Protein AF-0000000080277030 (afdb_homodimer)

Organism: Fervidobacterium islandicum (NCBI:txid2423)

Structure (mmCIF, N/CA/C/O backbone):
data_AF-0000000080277030-model_v1
#
loop_
_entity.id
_entity.type
_entity.pdbx_description
1 polymer 'SDR family oxidoreductase'
#
loop_
_atom_site.group_PDB
_atom_site.id
_atom_site.type_symbol
_atom_site.label_atom_id
_atom_site.label_alt_id
_atom_site.label_comp_id
_atom_site.label_asym_id
_atom_site.label_entity_id
_atom_site.label_seq_id
_atom_site.pdbx_PDB_ins_code
_atom_site.Cartn_x
_atom_site.Cartn_y
_atom_site.Cartn_z
_atom_site.occupancy
_atom_site.B_iso_or_equiv
_atom_site.auth_seq_id
_atom_site.auth_comp_id
_atom_site.auth_asym_id
_atom_site.auth_atom_id
_atom_site.pdbx_PDB_model_num
ATOM 1 N N . MET A 1 1 ? 3.059 27.734 17.531 1 96.06 1 MET A N 1
ATOM 2 C CA . MET A 1 1 ? 3.518 26.781 16.531 1 96.06 1 MET A CA 1
ATOM 3 C C . MET A 1 1 ? 2.799 26.984 15.203 1 96.06 1 MET A C 1
ATOM 5 O O . MET A 1 1 ? 1.729 27.594 15.164 1 96.06 1 MET A O 1
ATOM 9 N N . HIS A 1 2 ? 3.459 26.641 14.164 1 98.81 2 HIS A N 1
ATOM 10 C CA . HIS A 1 2 ? 2.84 26.688 12.844 1 98.81 2 HIS A CA 1
ATOM 11 C C . HIS A 1 2 ? 2.404 25.297 12.391 1 98.81 2 HIS A C 1
ATOM 13 O O . HIS A 1 2 ? 3.238 24.406 12.211 1 98.81 2 HIS A O 1
ATOM 19 N N . TRP A 1 3 ? 1.062 25.156 12.211 1 98.94 3 TRP A N 1
ATOM 20 C CA . TRP A 1 3 ? 0.442 23.906 11.781 1 98.94 3 TRP A CA 1
ATOM 21 C C . TRP A 1 3 ? 0.023 23.984 10.312 1 98.94 3 TRP A C 1
ATOM 23 O O . TRP A 1 3 ? -0.557 24.969 9.883 1 98.94 3 TRP A O 1
ATOM 33 N N . VAL A 1 4 ? 0.358 22.953 9.57 1 98.94 4 VAL A N 1
ATOM 34 C CA . VAL A 1 4 ? -0.113 22.828 8.195 1 98.94 4 VAL A CA 1
ATOM 35 C C . VAL A 1 4 ? -0.99 21.578 8.062 1 98.94 4 VAL A C 1
ATOM 37 O O . VAL A 1 4 ? -0.596 20.484 8.477 1 98.94 4 VAL A O 1
ATOM 40 N N . ILE A 1 5 ? -2.207 21.734 7.559 1 98.94 5 ILE A N 1
ATOM 41 C CA . ILE A 1 5 ? -3.182 20.641 7.484 1 98.94 5 ILE A CA 1
ATOM 42 C C . ILE A 1 5 ? -3.768 20.578 6.078 1 98.94 5 ILE A C 1
ATOM 44 O O . ILE A 1 5 ? -4.25 21.578 5.547 1 98.94 5 ILE A O 1
ATOM 48 N N . THR A 1 6 ? -3.695 19.438 5.426 1 98.94 6 THR A N 1
ATOM 49 C CA . THR A 1 6 ? -4.414 19.25 4.168 1 98.94 6 THR A CA 1
ATOM 50 C C . THR A 1 6 ? -5.797 18.656 4.414 1 98.94 6 THR A C 1
ATOM 52 O O . THR A 1 6 ? -6 17.938 5.387 1 98.94 6 THR A O 1
ATOM 55 N N . GLY A 1 7 ? -6.738 18.891 3.471 1 98.38 7 GLY A N 1
ATOM 56 C CA . GLY A 1 7 ? -8.094 18.391 3.631 1 98.38 7 GLY A CA 1
ATOM 57 C C . GLY A 1 7 ? -8.797 18.953 4.852 1 98.38 7 GLY A C 1
ATOM 58 O O . GLY A 1 7 ? -9.359 18.188 5.652 1 98.38 7 GLY A O 1
ATOM 59 N N . ALA A 1 8 ? -8.875 20.281 5 1 98.31 8 ALA A N 1
ATOM 60 C CA . ALA A 1 8 ? -9.258 20.906 6.266 1 98.31 8 ALA A CA 1
ATOM 61 C C . ALA A 1 8 ? -10.625 21.562 6.16 1 98.31 8 ALA A C 1
ATOM 63 O O . ALA A 1 8 ? -11.078 22.234 7.094 1 98.31 8 ALA A O 1
ATOM 64 N N . ASN A 1 9 ? -11.344 21.422 5.027 1 97.5 9 ASN A N 1
ATOM 65 C CA . ASN A 1 9 ? -12.547 22.219 4.824 1 97.5 9 ASN A CA 1
ATOM 66 C C . ASN A 1 9 ? -13.781 21.5 5.363 1 97.5 9 ASN A C 1
ATOM 68 O O . ASN A 1 9 ? -14.875 22.078 5.387 1 97.5 9 ASN A O 1
ATOM 72 N N . ARG A 1 10 ? -13.664 20.266 5.816 1 96.94 10 ARG A N 1
ATOM 73 C CA . ARG A 1 10 ? -14.758 19.531 6.445 1 96.94 10 ARG A CA 1
ATOM 74 C C . ARG A 1 10 ? -14.227 18.453 7.375 1 96.94 10 ARG A C 1
ATOM 76 O O . ARG A 1 10 ? -13.008 18.266 7.484 1 96.94 10 ARG A O 1
ATOM 83 N N . GLY A 1 11 ? -15.094 17.875 8.086 1 98 11 GLY A N 1
ATOM 84 C CA . GLY A 1 11 ? -14.789 16.672 8.852 1 98 11 GLY A CA 1
ATOM 85 C C . GLY A 1 11 ? -13.711 16.891 9.898 1 98 11 GLY A C 1
ATOM 86 O O . GLY A 1 11 ? -13.758 17.875 10.648 1 98 11 GLY A O 1
ATOM 87 N N . ILE A 1 12 ? -12.797 15.945 9.984 1 98.81 12 ILE A N 1
ATOM 88 C CA . ILE A 1 12 ? -11.75 15.914 11 1 98.81 12 ILE A CA 1
ATOM 89 C C . ILE A 1 12 ? -10.805 17.094 10.797 1 98.81 12 ILE A C 1
ATOM 91 O O . ILE A 1 12 ? -10.422 17.766 11.75 1 98.81 12 ILE A O 1
ATOM 95 N N . GLY A 1 13 ? -10.461 17.391 9.484 1 98.81 13 GLY A N 1
ATOM 96 C CA . GLY A 1 13 ? -9.57 18.5 9.18 1 98.81 13 GLY A CA 1
ATOM 97 C C . GLY A 1 13 ? -10.109 19.844 9.648 1 98.81 13 GLY A C 1
ATOM 98 O O . GLY A 1 13 ? -9.367 20.672 10.195 1 98.81 13 GLY A O 1
ATOM 99 N N . LEU A 1 14 ? -11.336 20.031 9.422 1 98.81 14 LEU A N 1
ATOM 100 C CA . LEU A 1 14 ? -11.961 21.266 9.852 1 98.81 14 LEU A CA 1
ATOM 101 C C . LEU A 1 14 ? -11.977 21.375 11.375 1 98.81 14 LEU A C 1
ATOM 103 O O . LEU A 1 14 ? -11.703 22.438 11.93 1 98.81 14 LEU A O 1
ATOM 107 N N . ALA A 1 15 ? -12.312 20.281 12.055 1 98.94 15 ALA A N 1
ATOM 108 C CA . ALA A 1 15 ? -12.336 20.25 13.516 1 98.94 15 ALA A CA 1
ATOM 109 C C . ALA A 1 15 ? -10.945 20.531 14.086 1 98.94 15 ALA A C 1
ATOM 111 O O . ALA A 1 15 ? -10.812 21.281 15.055 1 98.94 15 ALA A O 1
ATOM 112 N N . LEU A 1 16 ? -9.922 19.953 13.492 1 98.94 16 LEU A N 1
ATOM 113 C CA . LEU A 1 16 ? -8.539 20.219 13.898 1 98.94 16 LEU A CA 1
ATOM 114 C C . LEU A 1 16 ? -8.219 21.703 13.758 1 98.94 16 LEU A C 1
ATOM 116 O O . LEU A 1 16 ? -7.707 22.328 14.695 1 98.94 16 LEU A O 1
ATOM 120 N N . THR A 1 17 ? -8.547 22.234 12.609 1 98.94 17 THR A N 1
ATOM 121 C CA . THR A 1 17 ? -8.25 23.641 12.312 1 98.94 17 THR A CA 1
ATOM 122 C C . THR A 1 17 ? -8.914 24.562 13.336 1 98.94 17 THR A C 1
ATOM 124 O O . THR A 1 17 ? -8.266 25.422 13.914 1 98.94 17 THR A O 1
ATOM 127 N N . LYS A 1 18 ? -10.156 24.328 13.57 1 98.88 18 LYS A N 1
ATOM 128 C CA . LYS A 1 18 ? -10.914 25.156 14.5 1 98.88 18 LYS A CA 1
ATOM 129 C C . LYS A 1 18 ? -10.312 25.109 15.898 1 98.88 18 LYS A C 1
ATOM 131 O O . LYS A 1 18 ? -10.164 26.141 16.547 1 98.88 18 LYS A O 1
ATOM 136 N N . GLN A 1 19 ? -10 23.953 16.359 1 98.94 19 GLN A N 1
ATOM 137 C CA . GLN A 1 19 ? -9.477 23.797 17.703 1 98.94 19 GLN A CA 1
ATOM 138 C C . GLN A 1 19 ? -8.094 24.438 17.844 1 98.94 19 GLN A C 1
ATOM 140 O O . GLN A 1 19 ? -7.801 25.078 18.844 1 98.94 19 GLN A O 1
ATOM 145 N N . LEU A 1 20 ? -7.285 24.297 16.875 1 98.94 20 LEU A N 1
ATOM 146 C CA . LEU A 1 20 ? -5.949 24.891 16.906 1 98.94 20 LEU A CA 1
ATOM 147 C C . LEU A 1 20 ? -6.023 26.406 16.891 1 98.94 20 LEU A C 1
ATOM 149 O O . LEU A 1 20 ? -5.273 27.078 17.609 1 98.94 20 LEU A O 1
ATOM 153 N N . LEU A 1 21 ? -6.918 26.953 16.078 1 98.81 21 LEU A N 1
ATOM 154 C CA . LEU A 1 21 ? -7.094 28.406 16.031 1 98.81 21 LEU A CA 1
ATOM 155 C C . LEU A 1 21 ? -7.57 28.938 17.375 1 98.81 21 LEU A C 1
ATOM 157 O O . LEU A 1 21 ? -7.129 30 17.812 1 98.81 21 LEU A O 1
ATOM 161 N N . SER A 1 22 ? -8.453 28.156 18.016 1 98.56 22 SER A N 1
ATOM 162 C CA . SER A 1 22 ? -8.961 28.562 19.328 1 98.56 22 SER A CA 1
ATOM 163 C C . SER A 1 22 ? -7.855 28.578 20.375 1 98.56 22 SER A C 1
ATOM 165 O O . SER A 1 22 ? -7.953 29.297 21.375 1 98.56 22 SER A O 1
ATOM 167 N N . LYS A 1 23 ? -6.785 27.859 20.156 1 98.38 23 LYS A N 1
ATOM 168 C CA . LYS A 1 23 ? -5.633 27.812 21.047 1 98.38 23 LYS A CA 1
ATOM 169 C C . LYS A 1 23 ? -4.617 28.891 20.703 1 98.38 23 LYS A C 1
ATOM 171 O O . LYS A 1 23 ? -3.566 29 21.328 1 98.38 23 LYS A O 1
ATOM 176 N N . GLY A 1 24 ? -4.891 29.641 19.641 1 98.44 24 GLY A N 1
ATOM 177 C CA . GLY A 1 24 ? -4.035 30.75 19.25 1 98.44 24 GLY A CA 1
ATOM 178 C C . GLY A 1 24 ? -2.92 30.344 18.297 1 98.44 24 GLY A C 1
ATOM 179 O O . GLY A 1 24 ? -1.986 31.109 18.062 1 98.44 24 GLY A O 1
ATOM 180 N N . GLU A 1 25 ? -2.996 29.156 17.766 1 98.62 25 GLU A N 1
ATOM 181 C CA . GLU A 1 25 ? -1.96 28.656 16.875 1 98.62 25 GLU A CA 1
ATOM 182 C C . GLU A 1 25 ? -2.074 29.281 15.484 1 98.62 25 GLU A C 1
ATOM 184 O O . GLU A 1 25 ? -3.137 29.781 15.109 1 98.62 25 GLU A O 1
ATOM 189 N N . LYS A 1 26 ? -0.959 29.312 14.758 1 98.75 26 LYS A N 1
ATOM 190 C CA . LYS A 1 26 ? -0.971 29.641 13.336 1 98.75 26 LYS A CA 1
ATOM 191 C C . LYS A 1 26 ? -1.258 28.406 12.492 1 98.75 26 LYS A C 1
ATOM 193 O O . LYS A 1 26 ? -0.598 27.391 12.641 1 98.75 26 LYS A O 1
ATOM 198 N N . VAL A 1 27 ? -2.256 28.562 11.602 1 98.88 27 VAL A N 1
ATOM 199 C CA . VAL A 1 27 ? -2.684 27.391 10.836 1 98.88 27 VAL A CA 1
ATOM 200 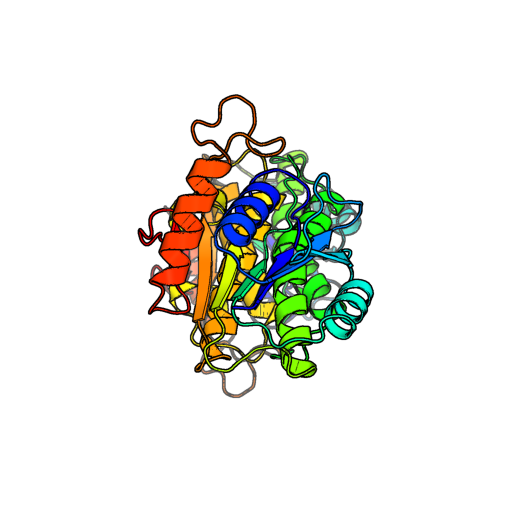C C . VAL A 1 27 ? -2.717 27.734 9.352 1 98.88 27 VAL A C 1
ATOM 202 O O . VAL A 1 27 ? -3.359 28.703 8.938 1 98.88 27 VAL A O 1
ATOM 205 N N . THR A 1 28 ? -1.942 27.047 8.531 1 98.94 28 THR A N 1
ATOM 206 C CA . THR A 1 28 ? -2.07 27.047 7.082 1 98.94 28 THR A CA 1
ATOM 207 C C . THR A 1 28 ? -2.76 25.766 6.598 1 98.94 28 THR A C 1
ATOM 209 O O . THR A 1 28 ? -2.348 24.656 6.957 1 98.94 28 THR A O 1
ATOM 212 N N . VAL A 1 29 ? -3.832 25.938 5.793 1 98.88 29 VAL A N 1
ATOM 213 C CA . VAL A 1 29 ? -4.551 24.75 5.336 1 98.88 29 VAL A CA 1
ATOM 214 C C . VAL A 1 29 ? -4.457 24.656 3.816 1 98.88 29 VAL A C 1
ATOM 216 O O . VAL A 1 29 ? -4.363 25.672 3.121 1 98.88 29 VAL A O 1
ATOM 219 N N . GLY A 1 30 ? -4.352 23.422 3.293 1 98.75 30 GLY A N 1
ATOM 220 C CA . GLY A 1 30 ? -4.48 23.109 1.882 1 98.75 30 GLY A CA 1
ATOM 221 C C . GLY A 1 30 ? -5.805 22.453 1.537 1 98.75 30 GLY A C 1
ATOM 222 O O . GLY A 1 30 ? -6.117 21.359 2.035 1 98.75 30 GLY A O 1
ATOM 223 N N . VAL A 1 31 ? -6.609 23.062 0.739 1 98.44 31 VAL A N 1
ATOM 224 C CA . VAL A 1 31 ? -7.91 22.547 0.353 1 98.44 31 VAL A CA 1
ATOM 225 C C . VAL A 1 31 ? -8.094 22.656 -1.159 1 98.44 31 VAL A C 1
ATOM 227 O O . VAL A 1 31 ? -7.383 23.422 -1.815 1 98.44 31 VAL A O 1
ATOM 230 N N . ARG A 1 32 ? -8.977 21.922 -1.775 1 95.44 32 ARG A N 1
ATOM 231 C CA . ARG A 1 32 ? -9.258 22.016 -3.203 1 95.44 32 ARG A CA 1
ATOM 232 C C . ARG A 1 32 ? -10.234 23.156 -3.494 1 95.44 32 ARG A C 1
ATOM 234 O O . ARG A 1 32 ? -10.242 23.719 -4.594 1 95.44 32 ARG A O 1
ATOM 241 N N . THR A 1 33 ? -11 23.406 -2.447 1 93.5 33 THR A N 1
ATOM 242 C CA . THR A 1 33 ? -12.039 24.406 -2.609 1 93.5 33 THR A CA 1
ATOM 243 C C . THR A 1 33 ? -11.812 25.578 -1.653 1 93.5 33 THR A C 1
ATOM 245 O O . THR A 1 33 ? -10.727 26.156 -1.617 1 93.5 33 THR A O 1
ATOM 248 N N . SER A 1 34 ? -12.859 25.984 -0.874 1 95.81 34 SER A N 1
ATOM 249 C CA . SER A 1 34 ? -12.75 27.078 0.083 1 95.81 34 SER A CA 1
ATOM 250 C C . SER A 1 34 ? -13.008 26.594 1.507 1 95.81 34 SER A C 1
ATOM 252 O O . SER A 1 34 ? -13.5 25.484 1.713 1 95.81 34 SER A O 1
ATOM 254 N N . MET A 1 35 ? -12.602 27.453 2.457 1 98 35 MET A N 1
ATOM 255 C CA . MET A 1 35 ? -12.859 27.172 3.869 1 98 35 MET A CA 1
ATOM 256 C C . MET A 1 35 ? -14.18 27.797 4.309 1 98 35 MET A C 1
ATOM 258 O O . MET A 1 35 ? -14.531 28.906 3.869 1 98 35 MET A O 1
ATOM 262 N N . PRO A 1 36 ? -14.883 27.109 5.18 1 98 36 PRO A N 1
ATOM 263 C CA . PRO A 1 36 ? -16.141 27.688 5.68 1 98 36 PRO A CA 1
ATOM 264 C C . PRO A 1 36 ? -15.922 28.656 6.832 1 98 36 PRO A C 1
ATOM 266 O O . PRO A 1 36 ? -16.891 29.172 7.402 1 98 36 PRO A O 1
ATOM 269 N N . ILE A 1 37 ? -14.68 28.891 7.234 1 98.12 37 ILE A N 1
ATOM 270 C CA . ILE A 1 37 ? -14.383 29.812 8.336 1 98.12 37 ILE A CA 1
ATOM 271 C C . ILE A 1 37 ? -13.273 30.766 7.93 1 98.12 37 ILE A C 1
ATOM 273 O O . ILE A 1 37 ? -12.508 30.5 7 1 98.12 37 ILE A O 1
ATOM 277 N N . GLU A 1 38 ? -13.242 31.891 8.633 1 98.06 38 GLU A N 1
ATOM 278 C CA . GLU A 1 38 ? -12.156 32.875 8.531 1 98.06 38 GLU A CA 1
ATOM 279 C C . GLU A 1 38 ? -11.562 33.188 9.906 1 98.06 38 GLU A C 1
ATOM 281 O O . GLU A 1 38 ? -12.258 33.125 10.922 1 98.06 38 GLU A O 1
ATOM 286 N N . HIS A 1 39 ? -10.328 33.406 9.906 1 98.19 39 HIS A N 1
ATOM 287 C CA . HIS A 1 39 ? -9.602 33.75 11.125 1 98.19 39 HIS A CA 1
ATOM 288 C C . HIS A 1 39 ? -8.281 34.438 10.805 1 98.19 39 HIS A C 1
ATOM 290 O O . HIS A 1 39 ? -7.625 34.094 9.812 1 98.19 39 HIS A O 1
ATOM 296 N N . GLU A 1 40 ? -7.809 35.375 11.578 1 98.12 40 GLU A N 1
ATOM 297 C CA . GLU A 1 40 ? -6.594 36.125 11.336 1 98.12 40 GLU A CA 1
ATOM 298 C C . GLU A 1 40 ? -5.363 35.219 11.281 1 98.12 40 GLU A C 1
ATOM 300 O O . GLU A 1 40 ? -4.406 35.5 10.562 1 98.12 40 GLU A O 1
ATOM 305 N N . ASN A 1 41 ? -5.387 34.094 12.055 1 98.56 41 ASN A N 1
ATOM 306 C CA . ASN A 1 41 ? -4.258 33.188 12.117 1 98.56 41 ASN A CA 1
ATOM 307 C C . ASN A 1 41 ? -4.395 32.062 11.102 1 98.56 41 ASN A C 1
ATOM 309 O O . ASN A 1 41 ? -3.631 31.094 11.133 1 98.56 41 ASN A O 1
ATOM 313 N N . LEU A 1 42 ? -5.414 32.125 10.258 1 98.75 42 LEU A N 1
ATOM 314 C CA . LEU A 1 42 ? -5.68 31.062 9.281 1 98.75 42 LEU A CA 1
ATOM 315 C C . LEU A 1 42 ? -5.27 31.516 7.879 1 98.75 42 LEU A C 1
ATOM 317 O O . LEU A 1 42 ? -5.738 32.531 7.387 1 98.75 42 LEU A O 1
ATOM 321 N N . LYS A 1 43 ? -4.406 30.797 7.285 1 98.56 43 LYS A N 1
ATOM 322 C CA . LYS A 1 43 ? -4.078 30.953 5.871 1 98.56 43 LYS A CA 1
ATOM 323 C C . LYS A 1 43 ? -4.625 29.797 5.043 1 98.56 43 LYS A C 1
ATOM 325 O O . LYS A 1 43 ? -4.395 28.625 5.371 1 98.56 43 LYS A O 1
ATOM 330 N N . VAL A 1 44 ? -5.383 30.109 3.984 1 98.69 44 VAL A N 1
ATOM 331 C CA . VAL A 1 44 ? -6.012 29.109 3.141 1 98.69 44 VAL A CA 1
ATOM 332 C C . VAL A 1 44 ? -5.32 29.062 1.782 1 98.69 44 VAL A C 1
ATOM 334 O O . VAL A 1 44 ? -5.234 30.078 1.087 1 98.69 44 VAL A O 1
ATOM 337 N N . LEU A 1 45 ? -4.777 27.922 1.397 1 98.69 45 LEU A N 1
ATOM 338 C CA . LEU A 1 45 ? -4.109 27.703 0.118 1 98.69 45 LEU A CA 1
ATOM 339 C C . LEU A 1 45 ? -4.762 26.562 -0.646 1 98.69 45 LEU A C 1
ATOM 341 O O . LEU A 1 45 ? -5.352 25.656 -0.041 1 98.69 45 LEU A O 1
ATOM 345 N N . LYS A 1 46 ? -4.605 26.547 -1.947 1 98.5 46 LYS A N 1
ATOM 346 C CA . LYS A 1 46 ? -5.164 25.5 -2.791 1 98.5 46 LYS A CA 1
ATOM 347 C C . LYS A 1 46 ? -4.16 24.375 -2.998 1 98.5 46 LYS A C 1
ATOM 349 O O . LYS A 1 46 ? -2.969 24.625 -3.199 1 98.5 46 LYS A O 1
ATOM 354 N N . VAL A 1 47 ? -4.68 23.141 -2.924 1 98.81 47 VAL A N 1
ATOM 355 C CA . VAL A 1 47 ? -3.814 22.016 -3.262 1 98.81 47 VAL A CA 1
ATOM 356 C C . VAL A 1 47 ? -4.664 20.812 -3.648 1 98.81 47 VAL A C 1
ATOM 358 O O . VAL A 1 47 ? -5.707 20.562 -3.043 1 98.81 47 VAL A O 1
ATOM 361 N N . ASP A 1 48 ? -4.32 20.172 -4.727 1 98.75 48 ASP A N 1
ATOM 362 C CA . ASP A 1 48 ? -4.723 18.812 -5.055 1 98.75 48 ASP A CA 1
ATOM 363 C C . ASP A 1 48 ? -3.623 17.812 -4.695 1 98.75 48 ASP A C 1
ATOM 365 O O . ASP A 1 48 ? -2.609 17.719 -5.387 1 98.75 48 ASP A O 1
ATOM 369 N N . THR A 1 49 ? -3.883 17.016 -3.639 1 98.56 49 THR A N 1
ATOM 370 C CA . THR A 1 49 ? -2.82 16.172 -3.096 1 98.56 49 THR A CA 1
ATOM 371 C C . THR A 1 49 ? -2.545 14.992 -4.012 1 98.56 49 THR A C 1
ATOM 373 O O . THR A 1 49 ? -1.552 14.281 -3.84 1 98.56 49 THR A O 1
ATOM 376 N N . SER A 1 50 ? -3.387 14.742 -5.062 1 98.56 50 SER A N 1
ATOM 377 C CA . SER A 1 50 ? -3.123 13.672 -6.02 1 98.56 50 SER A CA 1
ATOM 378 C C . SER A 1 50 ? -2.152 14.125 -7.105 1 98.56 50 SER A C 1
ATOM 380 O O . SER A 1 50 ? -1.736 13.328 -7.945 1 98.56 50 SER A O 1
ATOM 382 N N . ASN A 1 51 ? -1.793 15.391 -7.094 1 98.56 51 ASN A N 1
ATOM 383 C CA . ASN A 1 51 ? -1.008 16 -8.164 1 98.56 51 ASN A CA 1
ATOM 384 C C . ASN A 1 51 ? 0.289 16.609 -7.629 1 98.56 51 ASN A C 1
ATOM 386 O O . ASN A 1 51 ? 0.269 17.641 -6.973 1 98.56 51 ASN A O 1
ATOM 390 N N . PRO A 1 52 ? 1.433 16.016 -8.016 1 98.44 52 PRO A N 1
ATOM 391 C CA . PRO A 1 52 ? 2.715 16.484 -7.48 1 98.44 52 PRO A CA 1
ATOM 392 C C . PRO A 1 52 ? 3 17.938 -7.82 1 98.44 52 PRO A C 1
ATOM 394 O O . PRO A 1 52 ? 3.619 18.656 -7.027 1 98.44 52 PRO A O 1
ATOM 397 N N . VAL A 1 53 ? 2.588 18.406 -8.953 1 98.56 53 VAL A N 1
ATOM 398 C CA . VAL A 1 53 ? 2.803 19.797 -9.328 1 98.56 53 VAL A CA 1
ATOM 399 C C . VAL A 1 53 ? 1.995 20.703 -8.406 1 98.56 53 VAL A C 1
ATOM 401 O O . VAL A 1 53 ? 2.482 21.766 -7.984 1 98.56 53 VAL A O 1
ATOM 404 N N . SER A 1 54 ? 0.78 20.344 -8.156 1 98.88 54 SER A N 1
ATOM 405 C CA . SER A 1 54 ? -0.048 21.078 -7.215 1 98.88 54 SER A CA 1
ATOM 406 C C . SER A 1 54 ? 0.593 21.125 -5.832 1 98.88 54 SER A C 1
ATOM 408 O O . SER A 1 54 ? 0.586 22.172 -5.168 1 98.88 54 SER A O 1
ATOM 410 N N . ILE A 1 55 ? 1.178 20.047 -5.387 1 98.88 55 ILE A N 1
ATOM 411 C CA . ILE A 1 55 ? 1.844 19.938 -4.094 1 98.88 55 ILE A CA 1
ATOM 412 C C . ILE A 1 55 ? 3.049 20.875 -4.055 1 98.88 55 ILE A C 1
ATOM 414 O O . ILE A 1 55 ? 3.254 21.594 -3.074 1 98.88 55 ILE A O 1
ATOM 418 N N . GLU A 1 56 ? 3.803 20.844 -5.102 1 98.81 56 GLU A N 1
ATOM 419 C CA . GLU A 1 56 ? 4.969 21.719 -5.176 1 98.81 56 GLU A CA 1
ATOM 420 C C . GLU A 1 56 ? 4.566 23.188 -5.047 1 98.81 56 GLU A C 1
ATOM 422 O O . GLU A 1 56 ? 5.203 23.938 -4.309 1 98.81 56 GLU A O 1
ATOM 427 N N . THR A 1 57 ? 3.564 23.594 -5.77 1 98.81 57 THR A N 1
ATOM 428 C CA . THR A 1 57 ? 3.064 24.953 -5.715 1 98.81 57 THR A CA 1
ATOM 429 C C . THR A 1 57 ? 2.561 25.297 -4.316 1 98.81 57 THR A C 1
ATOM 431 O O . THR A 1 57 ? 2.85 26.375 -3.791 1 98.81 57 THR A O 1
ATOM 434 N N . PHE A 1 58 ? 1.807 24.406 -3.738 1 98.94 58 PHE A N 1
ATOM 435 C CA . PHE A 1 58 ? 1.286 24.578 -2.387 1 98.94 58 PHE A CA 1
ATOM 436 C C . PHE A 1 58 ? 2.418 24.828 -1.396 1 98.94 58 PHE A C 1
ATOM 438 O O . PHE A 1 58 ? 2.387 25.797 -0.633 1 98.94 58 PHE A O 1
ATOM 445 N N . VAL A 1 59 ? 3.475 24 -1.44 1 98.94 59 VAL A N 1
ATOM 446 C CA . VAL A 1 59 ? 4.578 24.062 -0.489 1 98.94 59 VAL A CA 1
ATOM 447 C C . VAL A 1 59 ? 5.355 25.375 -0.687 1 98.94 59 VAL A C 1
ATOM 449 O O . VAL A 1 59 ? 5.789 26 0.284 1 98.94 59 VAL A O 1
ATOM 452 N N . SER A 1 60 ? 5.488 25.797 -1.938 1 98.81 60 SER A N 1
ATOM 453 C CA . SER A 1 60 ? 6.246 27.016 -2.232 1 98.81 60 SER A CA 1
ATOM 454 C C . SER A 1 60 ? 5.594 28.234 -1.602 1 98.81 60 SER A C 1
ATOM 456 O O . SER A 1 60 ? 6.258 29.25 -1.368 1 98.81 60 SER A O 1
ATOM 458 N N . GLN A 1 61 ? 4.332 28.141 -1.2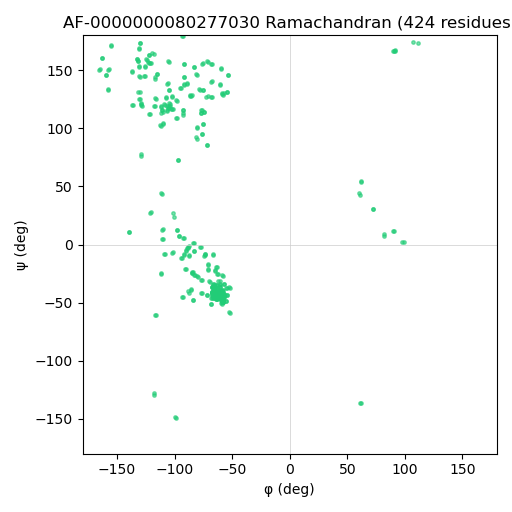58 1 98.75 61 GLN A N 1
ATOM 459 C CA . GLN A 1 61 ? 3.588 29.281 -0.73 1 98.75 61 GLN A CA 1
ATOM 460 C C . GLN A 1 61 ? 3.609 29.297 0.795 1 98.75 61 GLN A C 1
ATOM 462 O O . GLN A 1 61 ? 3.143 30.25 1.421 1 98.75 61 GLN A O 1
ATOM 467 N N . ILE A 1 62 ? 4.055 28.219 1.361 1 98.62 62 ILE A N 1
ATOM 468 C CA . ILE A 1 62 ? 4.207 28.172 2.812 1 98.62 62 ILE A CA 1
ATOM 469 C C . ILE A 1 62 ? 5.465 28.938 3.219 1 98.62 62 ILE A C 1
ATOM 471 O O . ILE A 1 62 ? 6.582 28.516 2.93 1 98.62 62 ILE A O 1
ATOM 475 N N . ILE A 1 63 ? 5.32 30.031 3.906 1 95.62 63 ILE A N 1
ATOM 476 C CA . ILE A 1 63 ? 6.426 30.938 4.16 1 95.62 63 ILE A CA 1
ATOM 477 C C . ILE A 1 63 ? 7.07 30.609 5.504 1 95.62 63 ILE A C 1
ATOM 479 O O . ILE A 1 63 ? 8.297 30.594 5.617 1 95.62 63 ILE A O 1
ATOM 483 N N . GLU A 1 64 ? 6.207 30.406 6.488 1 96.56 64 GLU A N 1
ATOM 484 C CA . GLU A 1 64 ? 6.734 30.125 7.816 1 96.56 64 GLU A CA 1
ATOM 485 C C . GLU A 1 64 ? 7.125 28.656 7.945 1 96.56 64 GLU A C 1
ATOM 487 O O . GLU A 1 64 ? 6.465 27.781 7.379 1 96.56 64 GLU A O 1
ATOM 492 N N . PRO A 1 65 ? 8.18 28.391 8.727 1 98.12 65 PRO A N 1
ATOM 493 C CA . PRO A 1 65 ? 8.547 27 8.961 1 98.12 65 PRO A CA 1
ATOM 494 C C . PRO A 1 65 ? 7.43 26.188 9.625 1 98.12 65 PRO A C 1
ATOM 496 O O . PRO A 1 65 ? 6.672 26.734 10.43 1 98.12 65 PRO A O 1
ATOM 499 N N . ILE A 1 66 ? 7.445 24.906 9.336 1 98.88 66 ILE A N 1
ATOM 500 C CA . ILE A 1 66 ? 6.363 24.047 9.781 1 98.88 66 ILE A CA 1
ATOM 501 C C . ILE A 1 66 ? 6.789 23.297 11.047 1 98.88 66 ILE A C 1
ATOM 503 O O . ILE A 1 66 ? 7.812 22.609 11.055 1 98.88 66 ILE A O 1
ATOM 507 N N . ASP A 1 67 ? 6 23.438 12.102 1 98.88 67 ASP A N 1
ATOM 508 C CA . ASP A 1 67 ? 6.203 22.656 13.32 1 98.88 67 ASP A CA 1
ATOM 509 C C . ASP A 1 67 ? 5.461 21.328 13.258 1 98.88 67 ASP A C 1
ATOM 511 O O . ASP A 1 67 ? 5.965 20.312 13.727 1 98.88 67 ASP A O 1
ATOM 515 N N . VAL A 1 68 ? 4.258 21.344 12.727 1 98.94 68 VAL A N 1
ATOM 516 C CA . VAL A 1 68 ? 3.414 20.156 12.641 1 98.94 68 VAL A CA 1
ATOM 517 C C . VAL A 1 68 ? 2.75 20.094 11.266 1 98.94 68 VAL A C 1
ATOM 519 O O . VAL A 1 68 ? 2.096 21.047 10.844 1 98.94 68 VAL A O 1
ATOM 522 N N . LEU A 1 69 ? 2.98 19.078 10.523 1 98.94 69 LEU A N 1
ATOM 523 C CA . LEU A 1 69 ? 2.314 18.781 9.258 1 98.94 69 LEU A CA 1
ATOM 524 C C . LEU A 1 69 ? 1.321 17.625 9.43 1 98.94 69 LEU A C 1
ATOM 526 O O . LEU A 1 69 ? 1.699 16.531 9.828 1 98.94 69 LEU A O 1
ATOM 530 N N . ILE A 1 70 ? 0.071 17.891 9.18 1 99 70 ILE A N 1
ATOM 531 C CA . ILE A 1 70 ? -0.963 16.875 9.273 1 99 70 ILE A CA 1
ATOM 532 C C . ILE A 1 70 ? -1.49 16.531 7.879 1 99 70 ILE A C 1
ATOM 534 O O . ILE A 1 70 ? -2.221 17.328 7.281 1 99 70 ILE A O 1
ATOM 538 N N . ASN A 1 71 ? -1.078 15.43 7.391 1 98.94 71 ASN A N 1
ATOM 539 C CA . ASN A 1 71 ? -1.654 14.883 6.168 1 98.94 71 ASN A CA 1
ATOM 540 C C . ASN A 1 71 ? -3.021 14.258 6.426 1 98.94 71 ASN A C 1
ATOM 542 O O . ASN A 1 71 ? -3.113 13.07 6.738 1 98.94 71 ASN A O 1
ATOM 546 N N . ASN A 1 72 ? -4.02 15.031 6.195 1 98.88 72 ASN A N 1
ATOM 547 C CA . ASN A 1 72 ? -5.379 14.625 6.543 1 98.88 72 ASN A CA 1
ATOM 548 C C . ASN A 1 72 ? -6.23 14.383 5.301 1 98.88 72 ASN A C 1
ATOM 550 O O . ASN A 1 72 ? -7.207 13.633 5.344 1 98.88 72 ASN A O 1
ATOM 554 N N . ALA A 1 73 ? -5.816 15.07 4.164 1 98.62 73 ALA A N 1
ATOM 555 C CA . ALA A 1 73 ? -6.57 14.852 2.932 1 98.62 73 ALA A CA 1
ATOM 556 C C . ALA A 1 73 ? -6.652 13.367 2.592 1 98.62 73 ALA A C 1
ATOM 558 O O . ALA A 1 73 ? -5.656 12.641 2.686 1 98.62 73 ALA A O 1
ATOM 559 N N . GLY A 1 74 ? -7.816 12.898 2.293 1 98.38 74 GLY A N 1
ATOM 560 C CA . GLY A 1 74 ? -8.023 11.5 1.957 1 98.38 74 GLY A CA 1
ATOM 561 C C . GLY A 1 74 ? -9.344 11.25 1.247 1 98.38 74 GLY A C 1
ATOM 562 O O . GLY A 1 74 ? -10.234 12.102 1.258 1 98.38 74 GLY A O 1
ATOM 563 N N . VAL A 1 75 ? -9.438 10.148 0.587 1 98.31 75 VAL A N 1
ATOM 564 C CA . VAL A 1 75 ? -10.68 9.719 -0.056 1 98.31 75 VAL A CA 1
ATOM 565 C C . VAL A 1 75 ? -10.984 8.273 0.323 1 98.31 75 VAL A C 1
ATOM 567 O O . VAL A 1 75 ? -10.07 7.492 0.606 1 98.31 75 VAL A O 1
ATOM 570 N N . LEU A 1 76 ? -12.188 8.008 0.448 1 98.38 76 LEU A N 1
ATOM 571 C CA . LEU A 1 76 ? -12.711 6.652 0.586 1 98.38 76 LEU A CA 1
ATOM 57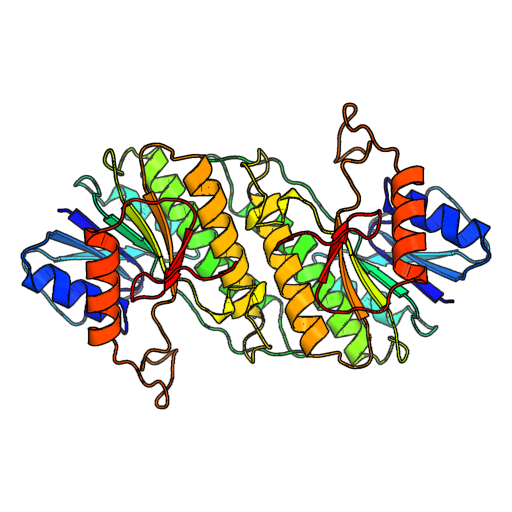2 C C . LEU A 1 76 ? -13.539 6.266 -0.632 1 98.38 76 LEU A C 1
ATOM 574 O O . LEU A 1 76 ? -14.641 6.785 -0.832 1 98.38 76 LEU A O 1
ATOM 578 N N . ILE A 1 77 ? -12.945 5.477 -1.476 1 97.25 77 ILE A N 1
ATOM 579 C CA . ILE A 1 77 ? -13.664 4.922 -2.617 1 97.25 77 ILE A CA 1
ATOM 580 C C . ILE A 1 77 ? -14.242 3.559 -2.25 1 97.25 77 ILE A C 1
ATOM 582 O O . ILE A 1 77 ? -13.5 2.598 -2.041 1 97.25 77 ILE A O 1
ATOM 586 N N . GLU A 1 78 ? -15.57 3.484 -2.191 1 97.12 78 GLU A N 1
ATOM 587 C CA . GLU A 1 78 ? -16.234 2.24 -1.812 1 97.12 78 GLU A CA 1
ATOM 588 C C . GLU A 1 78 ? -16.328 1.283 -2.996 1 97.12 78 GLU A C 1
ATOM 590 O O . GLU A 1 78 ? -17.266 1.38 -3.803 1 97.12 78 GLU A O 1
ATOM 595 N N . GLU A 1 79 ? -15.477 0.492 -3.154 1 98.25 79 GLU A N 1
ATOM 596 C CA . GLU A 1 79 ? -15.422 -0.63 -4.086 1 98.25 79 GLU A CA 1
ATOM 597 C C . GLU A 1 79 ? -14.984 -1.913 -3.385 1 98.25 79 GLU A C 1
ATOM 599 O O . GLU A 1 79 ? -14.062 -1.897 -2.574 1 98.25 79 GLU A O 1
ATOM 604 N N . ARG A 1 80 ? -15.695 -2.973 -3.596 1 97.5 80 ARG A N 1
ATOM 605 C CA . ARG A 1 80 ? -15.391 -4.234 -2.926 1 97.5 80 ARG A CA 1
ATOM 606 C C . ARG A 1 80 ? -15.203 -5.359 -3.938 1 97.5 80 ARG A C 1
ATOM 608 O O . ARG A 1 80 ? -15.617 -5.242 -5.09 1 97.5 80 ARG A O 1
ATOM 615 N N . PHE A 1 81 ? -14.547 -6.43 -3.586 1 97.75 81 PHE A N 1
ATOM 616 C CA . PHE A 1 81 ? -14.352 -7.621 -4.406 1 97.75 81 PHE A CA 1
ATOM 617 C C . PHE A 1 81 ? -15.688 -8.219 -4.828 1 97.75 81 PHE A C 1
ATOM 619 O O . PHE A 1 81 ? -16.594 -8.367 -4.008 1 97.75 81 PHE A O 1
ATOM 626 N N . PRO A 1 82 ? -15.906 -8.492 -6.113 1 98.19 82 PRO A N 1
ATOM 627 C CA . PRO A 1 82 ? -14.938 -8.461 -7.215 1 98.19 82 PRO A CA 1
ATOM 628 C C . PRO A 1 82 ? -15.219 -7.336 -8.211 1 98.19 82 PRO A C 1
ATOM 630 O O . PRO A 1 82 ? -15.141 -7.543 -9.422 1 98.19 82 PRO A O 1
ATOM 633 N N . GLU A 1 83 ? -15.516 -6.168 -7.648 1 98.31 83 GLU A N 1
ATOM 634 C CA . GLU A 1 83 ? -15.891 -5.062 -8.523 1 98.31 83 GLU A CA 1
ATOM 635 C C . GLU A 1 83 ? -14.953 -3.871 -8.344 1 98.31 83 GLU A C 1
ATOM 637 O O . GLU A 1 83 ? -15.359 -2.721 -8.516 1 98.31 83 GLU A O 1
ATOM 642 N N . VAL A 1 84 ? -13.773 -4.125 -7.949 1 98.69 84 VAL A N 1
ATOM 643 C CA . VAL A 1 84 ? -12.797 -3.061 -7.762 1 98.69 84 VAL A CA 1
ATOM 644 C C . VAL A 1 84 ? -12.234 -2.627 -9.117 1 98.69 84 VAL A C 1
ATOM 646 O O . VAL A 1 84 ? -11.938 -3.467 -9.969 1 98.69 84 VAL A O 1
ATOM 649 N N . THR A 1 85 ? -12.148 -1.322 -9.398 1 98.75 85 THR A N 1
ATOM 650 C CA . THR A 1 85 ? -11.711 -0.78 -10.68 1 98.75 85 THR A CA 1
ATOM 651 C C . THR A 1 85 ? -10.289 -0.222 -10.57 1 98.75 85 THR A C 1
ATOM 653 O O . THR A 1 85 ? -9.82 0.087 -9.477 1 98.75 85 THR A O 1
ATOM 656 N N . GLU A 1 86 ? -9.609 -0.138 -11.727 1 98.75 86 GLU A N 1
ATOM 657 C CA . GLU A 1 86 ? -8.32 0.531 -11.789 1 98.75 86 GLU A CA 1
ATOM 658 C C . GLU A 1 86 ? -8.414 1.973 -11.305 1 98.75 86 GLU A C 1
ATOM 660 O O . GLU A 1 86 ? -7.539 2.447 -10.57 1 98.75 86 GLU A O 1
ATOM 665 N N . GLU A 1 87 ? -9.445 2.637 -11.719 1 98.62 87 GLU A N 1
ATOM 666 C CA . GLU A 1 87 ? -9.633 4.039 -11.367 1 98.62 87 GLU A CA 1
ATOM 667 C C . GLU A 1 87 ? -9.719 4.223 -9.852 1 98.62 87 GLU A C 1
ATOM 669 O O . GLU A 1 87 ? -9.094 5.117 -9.289 1 98.62 87 GLU A O 1
ATOM 674 N N . GLY A 1 88 ? -10.547 3.379 -9.195 1 98.75 88 GLY A N 1
ATOM 675 C CA . GLY A 1 88 ? -10.68 3.453 -7.746 1 98.75 88 GLY A CA 1
ATOM 676 C C . GLY A 1 88 ? -9.375 3.191 -7.016 1 98.75 88 GLY A C 1
ATOM 677 O O . GLY A 1 88 ? -9.039 3.896 -6.062 1 98.75 88 GLY A O 1
ATOM 678 N N . MET A 1 89 ? -8.625 2.207 -7.512 1 98.88 89 MET A N 1
ATOM 679 C CA . MET A 1 89 ? -7.344 1.857 -6.898 1 98.88 89 MET A CA 1
ATOM 680 C C . MET A 1 89 ? -6.336 2.992 -7.055 1 98.88 89 MET A C 1
ATOM 682 O O . MET A 1 89 ? -5.695 3.396 -6.082 1 98.88 89 MET A O 1
ATOM 686 N N . ILE A 1 90 ? -6.262 3.527 -8.219 1 98.88 90 ILE A N 1
ATOM 687 C CA . ILE A 1 90 ? -5.238 4.523 -8.523 1 98.88 90 ILE A CA 1
ATOM 688 C C . ILE A 1 90 ? -5.566 5.832 -7.809 1 98.88 90 ILE A C 1
ATOM 690 O O . ILE A 1 90 ? -4.68 6.473 -7.238 1 98.88 90 ILE A O 1
ATOM 694 N N . LEU A 1 91 ? -6.809 6.223 -7.84 1 98.81 91 LEU A N 1
ATOM 695 C CA . LEU A 1 91 ? -7.184 7.469 -7.18 1 98.81 91 LEU A CA 1
ATOM 696 C C . LEU A 1 91 ? -6.934 7.387 -5.68 1 98.81 91 LEU A C 1
ATOM 698 O O . LEU A 1 91 ? -6.387 8.32 -5.086 1 98.81 91 LEU A O 1
ATOM 702 N N . SER A 1 92 ? -7.352 6.301 -5.043 1 98.94 92 SER A N 1
ATOM 703 C CA . SER A 1 92 ? -7.109 6.117 -3.617 1 98.94 92 SER A CA 1
ATOM 704 C C . SER A 1 92 ? -5.621 6.164 -3.299 1 98.94 92 SER A C 1
ATOM 706 O O . SER A 1 92 ? -5.211 6.781 -2.314 1 98.94 92 SER A O 1
ATOM 708 N N . PHE A 1 93 ? -4.859 5.527 -4.129 1 98.94 93 PHE A N 1
ATOM 709 C CA . PHE A 1 93 ? -3.418 5.473 -3.916 1 98.94 93 PHE A CA 1
ATOM 710 C C . PHE A 1 93 ? -2.795 6.855 -4.059 1 98.94 93 PHE A C 1
ATOM 712 O O . PHE A 1 93 ? -1.966 7.258 -3.24 1 98.94 93 PHE A O 1
ATOM 719 N N . LYS A 1 94 ? -3.146 7.582 -5.074 1 98.94 94 LYS A N 1
ATOM 720 C CA . LYS A 1 94 ? -2.59 8.906 -5.332 1 98.94 94 LYS A CA 1
ATOM 721 C C . LYS A 1 94 ? -2.887 9.867 -4.184 1 98.94 94 LYS A C 1
ATOM 723 O O . LYS A 1 94 ? -2.008 10.609 -3.746 1 98.94 94 LYS A O 1
ATOM 728 N N . VAL A 1 95 ? -4.062 9.797 -3.697 1 98.94 95 VAL A N 1
ATOM 729 C CA . VAL A 1 95 ? -4.484 10.773 -2.701 1 98.94 95 VAL A CA 1
ATOM 730 C C . VAL A 1 95 ? -4.023 10.328 -1.314 1 98.94 95 VAL A C 1
ATOM 732 O O . VAL A 1 95 ? -3.416 11.109 -0.578 1 98.94 95 VAL A O 1
ATOM 735 N N . ASN A 1 96 ? -4.262 9.047 -0.975 1 98.94 96 ASN A N 1
ATOM 736 C CA . ASN A 1 96 ? -4.113 8.602 0.405 1 98.94 96 ASN A CA 1
ATOM 737 C C . ASN A 1 96 ? -2.668 8.219 0.715 1 98.94 96 ASN A C 1
ATOM 739 O O . ASN A 1 96 ? -2.273 8.156 1.881 1 98.94 96 ASN A O 1
ATOM 743 N N . THR A 1 97 ? -1.912 7.855 -0.291 1 99 97 THR A N 1
ATOM 744 C CA . THR A 1 97 ? -0.58 7.309 -0.066 1 99 97 THR A CA 1
ATOM 745 C C . THR A 1 97 ? 0.489 8.219 -0.661 1 99 97 THR A C 1
ATOM 747 O O . THR A 1 97 ? 1.317 8.773 0.066 1 99 97 THR A O 1
ATOM 750 N N . MET A 1 98 ? 0.403 8.414 -1.974 1 98.94 98 MET A N 1
ATOM 751 C CA . MET A 1 98 ? 1.422 9.18 -2.693 1 98.94 98 MET A CA 1
ATOM 752 C C . MET A 1 98 ? 1.398 10.648 -2.281 1 98.94 98 MET A C 1
ATOM 754 O O . MET A 1 98 ? 2.449 11.273 -2.135 1 98.94 98 MET A O 1
ATOM 758 N N . GLY A 1 99 ? 0.195 11.188 -2.125 1 98.94 99 GLY A N 1
ATOM 759 C CA . GLY A 1 99 ? 0.025 12.578 -1.734 1 98.94 99 GLY A CA 1
ATOM 760 C C . GLY A 1 99 ? 0.801 12.945 -0.484 1 98.94 99 GLY A C 1
ATOM 761 O O . GLY A 1 99 ? 1.685 13.797 -0.524 1 98.94 99 GLY A O 1
ATOM 762 N N . PRO A 1 100 ? 0.526 12.227 0.642 1 98.94 100 PRO A N 1
ATOM 763 C CA . PRO A 1 100 ? 1.25 12.492 1.887 1 98.94 100 PRO A CA 1
ATOM 764 C C . PRO A 1 100 ? 2.762 12.352 1.732 1 98.94 100 PRO A C 1
ATOM 766 O O . PRO A 1 100 ? 3.52 13.18 2.25 1 98.94 100 PRO A O 1
ATOM 769 N N . TYR A 1 101 ? 3.252 11.328 1.057 1 98.94 101 TYR A N 1
ATOM 770 C CA . TYR A 1 101 ? 4.684 11.148 0.853 1 98.94 101 TYR A CA 1
ATOM 771 C C . TYR A 1 101 ? 5.285 12.344 0.12 1 98.94 101 TYR A C 1
ATOM 773 O O . TYR A 1 101 ? 6.297 12.898 0.554 1 98.94 101 TYR A O 1
ATOM 781 N N . MET A 1 102 ? 4.621 12.688 -1.02 1 98.94 102 MET A N 1
ATOM 782 C CA . MET A 1 102 ? 5.148 13.734 -1.882 1 98.94 102 MET A CA 1
ATOM 783 C C . MET A 1 102 ? 5.125 15.086 -1.171 1 98.94 102 MET A C 1
ATOM 785 O O . MET A 1 102 ? 6 15.922 -1.393 1 98.94 102 MET A O 1
ATOM 789 N N . LEU A 1 103 ? 4.129 15.273 -0.363 1 98.94 103 LEU A N 1
ATOM 790 C CA . LEU A 1 103 ? 4.062 16.516 0.398 1 98.94 103 LEU A CA 1
ATOM 791 C C . LEU A 1 103 ? 5.242 16.625 1.361 1 98.94 103 LEU A C 1
ATOM 793 O O . LEU A 1 103 ? 5.898 17.672 1.429 1 98.94 103 LEU A O 1
ATOM 797 N N . VAL A 1 104 ? 5.543 15.562 2.117 1 98.94 104 VAL A N 1
ATOM 798 C CA . VAL A 1 104 ? 6.68 15.555 3.035 1 98.94 104 VAL A CA 1
ATOM 799 C C . VAL A 1 104 ? 7.977 15.75 2.254 1 98.94 104 VAL A C 1
ATOM 801 O O . VAL A 1 104 ? 8.836 16.531 2.656 1 98.94 104 VAL A O 1
ATOM 804 N N . GLN A 1 105 ? 8.094 15.047 1.161 1 98.88 105 GLN A N 1
ATOM 805 C CA . GLN A 1 105 ? 9.281 15.141 0.317 1 98.88 105 GLN A CA 1
ATOM 806 C C . GLN A 1 105 ? 9.5 16.578 -0.158 1 98.88 105 GLN A C 1
ATOM 808 O O . GLN A 1 105 ? 10.617 17.094 -0.097 1 98.88 105 GLN A O 1
ATOM 813 N N . GLU A 1 106 ? 8.43 17.188 -0.628 1 98.88 106 GLU A N 1
ATOM 814 C CA . GLU A 1 106 ? 8.562 18.547 -1.138 1 98.88 106 GLU A CA 1
ATOM 815 C C . GLU A 1 106 ? 8.883 19.531 -0.014 1 98.88 106 GLU A C 1
ATOM 817 O O . GLU A 1 106 ? 9.695 20.453 -0.191 1 98.88 106 GLU A O 1
ATOM 822 N N . CYS A 1 107 ? 8.219 19.375 1.14 1 98.94 107 CYS A N 1
ATOM 823 C CA . CYS A 1 107 ? 8.539 20.219 2.291 1 98.94 107 CYS A CA 1
ATOM 824 C C . CYS A 1 107 ? 10.008 20.078 2.67 1 98.94 107 CYS A C 1
ATOM 826 O O . CYS A 1 107 ? 10.656 21.062 3.029 1 98.94 107 CYS A O 1
ATOM 828 N N . TYR A 1 108 ? 10.484 18.828 2.643 1 98.75 108 TYR A N 1
ATOM 829 C CA . TYR A 1 108 ? 11.883 18.562 2.947 1 98.75 108 TYR A CA 1
ATOM 830 C C . TYR A 1 108 ? 12.797 19.25 1.941 1 98.75 108 TYR A C 1
ATOM 832 O O . TYR A 1 108 ? 13.742 19.938 2.324 1 98.75 108 TYR A O 1
ATOM 840 N N . LYS A 1 109 ? 12.5 19.141 0.637 1 98.5 109 LYS A N 1
ATOM 841 C CA . LYS A 1 109 ? 13.328 19.688 -0.43 1 98.5 109 LYS A CA 1
ATOM 842 C C . LYS A 1 109 ? 13.398 21.203 -0.334 1 98.5 109 LYS A C 1
ATOM 844 O O . LYS A 1 109 ? 14.445 21.797 -0.625 1 98.5 109 LYS A O 1
ATOM 849 N N . GLN A 1 110 ? 12.328 21.75 0.082 1 98.44 110 GLN A N 1
ATOM 850 C CA . GLN A 1 110 ? 12.266 23.203 0.137 1 98.44 110 GLN A CA 1
ATOM 851 C C . GLN A 1 110 ? 12.602 23.719 1.534 1 98.44 110 GLN A C 1
ATOM 853 O O . GLN A 1 110 ? 12.352 24.891 1.848 1 98.44 110 GLN A O 1
ATOM 858 N N . SER A 1 111 ? 13.023 22.906 2.434 1 97.94 111 SER A N 1
ATOM 859 C CA . SER A 1 111 ? 13.492 23.25 3.775 1 97.94 111 SER A CA 1
ATOM 860 C C . SER A 1 111 ? 12.391 23.922 4.59 1 97.94 111 SER A C 1
ATOM 862 O O . SER A 1 111 ? 12.633 24.938 5.242 1 97.94 111 SER A O 1
ATOM 864 N N . LYS A 1 112 ? 11.172 23.344 4.453 1 98.69 112 LYS A N 1
ATOM 865 C CA . LYS A 1 112 ? 10.039 23.953 5.148 1 98.69 112 LYS A CA 1
ATOM 866 C C . LYS A 1 112 ? 9.867 23.359 6.543 1 98.69 112 LYS A C 1
ATOM 868 O O . LYS A 1 112 ? 9.188 23.938 7.391 1 98.69 112 LYS A O 1
ATOM 873 N N . LEU A 1 113 ? 10.375 22.188 6.824 1 98.69 113 LEU A N 1
ATOM 874 C CA . LEU A 1 113 ? 10.156 21.484 8.086 1 98.69 113 LEU A CA 1
ATOM 875 C C . LEU A 1 113 ? 11.172 21.922 9.133 1 98.69 113 LEU A C 1
ATOM 877 O O . LEU A 1 113 ? 12.375 21.891 8.898 1 98.69 113 LEU A O 1
ATOM 881 N N . ARG A 1 114 ? 10.664 22.281 10.242 1 97.75 114 ARG A N 1
ATOM 882 C CA . ARG A 1 114 ? 11.539 22.641 11.359 1 97.75 114 ARG A CA 1
ATOM 883 C C . ARG A 1 114 ? 12.227 21.422 11.938 1 97.75 114 ARG A C 1
ATOM 885 O O . ARG A 1 114 ? 11.742 20.297 11.781 1 97.75 114 ARG A O 1
ATOM 892 N N . GLU A 1 115 ? 13.336 21.75 12.602 1 96.19 115 GLU A N 1
ATOM 893 C CA . GLU A 1 115 ? 13.914 20.688 13.406 1 96.19 115 GLU A CA 1
ATOM 894 C C . GLU A 1 115 ? 12.922 20.172 14.445 1 96.19 115 GLU A C 1
ATOM 896 O O . GLU A 1 115 ? 12.242 20.969 15.102 1 96.19 115 GLU A O 1
ATOM 901 N N . GLY A 1 116 ? 12.766 18.891 14.492 1 97.56 116 GLY A N 1
ATOM 902 C CA . GLY A 1 116 ? 11.852 18.297 15.461 1 97.56 116 GLY A CA 1
ATOM 903 C C . GLY A 1 116 ? 10.406 18.328 15.008 1 97.56 116 GLY A C 1
ATOM 904 O O . GLY A 1 116 ? 9.508 17.984 15.773 1 97.56 116 GLY A O 1
ATOM 905 N N . ALA A 1 117 ? 10.219 18.719 13.719 1 98.75 117 ALA A N 1
ATOM 906 C CA . ALA A 1 117 ? 8.852 18.781 13.203 1 98.75 117 ALA A CA 1
ATOM 907 C C . ALA A 1 117 ? 8.125 17.453 13.406 1 98.75 117 ALA A C 1
ATOM 909 O O . ALA A 1 117 ? 8.75 16.391 13.43 1 98.75 117 ALA A O 1
ATOM 910 N N . LYS A 1 118 ? 6.82 17.516 13.656 1 98.94 118 LYS A N 1
ATOM 911 C CA . LYS A 1 118 ? 5.941 16.359 13.766 1 98.94 118 LYS A CA 1
ATOM 912 C C . LYS A 1 118 ? 5.086 16.188 12.516 1 98.94 118 LYS A C 1
ATOM 914 O O . LYS A 1 118 ? 4.375 17.125 12.109 1 98.94 118 LYS A O 1
ATOM 919 N N . ILE A 1 119 ? 5.234 15.062 11.844 1 98.94 119 ILE A N 1
ATOM 920 C CA . ILE A 1 119 ? 4.48 14.719 10.641 1 98.94 119 ILE A CA 1
ATOM 921 C C . ILE A 1 119 ? 3.447 13.648 10.977 1 98.94 119 ILE A C 1
ATOM 923 O O . ILE A 1 119 ? 3.805 12.531 11.367 1 98.94 119 ILE A O 1
ATOM 927 N N . ILE A 1 120 ? 2.178 14 10.836 1 99 120 ILE A N 1
ATOM 928 C CA . ILE A 1 120 ? 1.065 13.133 11.195 1 99 120 ILE A CA 1
ATOM 929 C C . ILE A 1 120 ? 0.327 12.688 9.938 1 99 120 ILE A C 1
ATOM 931 O O . ILE A 1 120 ? -0.225 13.516 9.211 1 99 120 ILE A O 1
ATOM 935 N N . ASN A 1 121 ? 0.389 11.453 9.656 1 99 121 ASN A N 1
ATOM 936 C CA . ASN A 1 121 ? -0.429 10.875 8.594 1 99 121 ASN A CA 1
ATOM 937 C C . ASN A 1 121 ? -1.743 10.32 9.141 1 99 121 ASN A C 1
ATOM 939 O O . ASN A 1 121 ? -1.742 9.391 9.945 1 99 121 ASN A O 1
ATOM 943 N N . ILE A 1 122 ? -2.863 10.875 8.742 1 98.94 122 ILE A N 1
ATOM 944 C CA . ILE A 1 122 ? -4.148 10.328 9.156 1 98.94 122 ILE A CA 1
ATOM 945 C C . ILE A 1 122 ? -4.441 9.047 8.375 1 98.94 122 ILE A C 1
ATOM 947 O O . ILE A 1 122 ? -4.789 9.102 7.191 1 98.94 122 ILE A O 1
ATOM 951 N N . SER A 1 123 ? -4.273 7.945 9.008 1 98.88 123 SER A N 1
ATOM 952 C CA . SER A 1 123 ? -4.551 6.621 8.461 1 98.88 123 SER A CA 1
ATOM 953 C C . SER A 1 123 ? -5.91 6.105 8.922 1 98.88 123 SER A C 1
ATOM 955 O O . SER A 1 123 ? -6.887 6.855 8.953 1 98.88 123 SER A O 1
ATOM 957 N N . SER A 1 124 ? -6.051 4.852 9.062 1 98.69 124 SER A N 1
ATOM 958 C CA . SER A 1 124 ? -7.281 4.176 9.461 1 98.69 124 SER A CA 1
ATOM 959 C C . SER A 1 124 ? -6.988 2.809 10.07 1 98.69 124 SER A C 1
ATOM 961 O O . SER A 1 124 ? -6.016 2.152 9.695 1 98.69 124 SER A O 1
ATOM 963 N N . ILE A 1 125 ? -7.859 2.365 10.977 1 98.5 125 ILE A N 1
ATOM 964 C CA . ILE A 1 125 ? -7.773 0.99 11.453 1 98.5 125 ILE A CA 1
ATOM 965 C C . ILE A 1 125 ? -7.906 0.026 10.281 1 98.5 125 ILE A C 1
ATOM 967 O O . ILE A 1 125 ? -7.34 -1.069 10.297 1 98.5 125 ILE A O 1
ATOM 971 N N . LEU A 1 126 ? -8.555 0.431 9.258 1 98.56 126 LEU A N 1
ATOM 972 C CA . LEU A 1 126 ? -8.719 -0.393 8.062 1 98.56 126 LEU A CA 1
ATOM 973 C C . LEU A 1 126 ? -7.414 -0.468 7.277 1 98.56 126 LEU A C 1
ATOM 975 O O . LEU A 1 126 ? -7.301 -1.247 6.332 1 98.56 126 LEU A O 1
ATOM 979 N N . GLY A 1 127 ? -6.406 0.308 7.645 1 98.81 127 GLY A N 1
ATOM 980 C CA . GLY A 1 127 ? -5.074 0.227 7.066 1 98.81 127 GLY A CA 1
ATOM 981 C C . GLY A 1 127 ? -4.148 -0.704 7.828 1 98.81 127 GLY A C 1
ATOM 982 O O . GLY A 1 127 ? -3.008 -0.924 7.418 1 98.81 127 GLY A O 1
ATOM 983 N N . SER A 1 128 ? -4.602 -1.188 9.023 1 98.88 128 SER A N 1
ATOM 984 C CA . SER A 1 128 ? -3.859 -2.215 9.75 1 98.88 128 SER A CA 1
ATOM 985 C C . SER A 1 128 ? -4.02 -3.58 9.086 1 98.88 128 SER A C 1
ATOM 987 O O . SER A 1 128 ? -5.109 -4.156 9.094 1 98.88 128 SER A O 1
ATOM 989 N N . ILE A 1 129 ? -2.965 -4.105 8.57 1 98.88 129 ILE A N 1
ATOM 990 C CA . ILE A 1 129 ? -3.033 -5.406 7.922 1 98.88 129 ILE A CA 1
ATOM 991 C C . ILE A 1 129 ? -3.385 -6.48 8.945 1 98.88 129 ILE A C 1
ATOM 993 O O . ILE A 1 129 ? -4.184 -7.379 8.672 1 98.88 129 ILE A O 1
ATOM 997 N N . ALA A 1 130 ? -2.85 -6.305 10.156 1 98.56 130 ALA A N 1
ATOM 998 C CA . ALA A 1 130 ? -3.037 -7.285 11.219 1 98.56 130 ALA A CA 1
ATOM 999 C C . ALA A 1 130 ? -4.48 -7.293 11.711 1 98.56 130 ALA A C 1
ATOM 1001 O O . ALA A 1 130 ? -5.023 -8.352 12.047 1 98.56 130 ALA A O 1
ATOM 1002 N N . SER A 1 131 ? -5.133 -6.156 11.672 1 97.38 131 SER A N 1
ATOM 1003 C CA . SER A 1 131 ? -6.395 -6.039 12.398 1 97.38 131 SER A CA 1
ATOM 1004 C C . SER A 1 131 ? -7.574 -5.977 11.438 1 97.38 131 SER A C 1
ATOM 1006 O O . SER A 1 131 ? -8.727 -6.098 11.852 1 97.38 131 SER A O 1
ATOM 1008 N N . THR A 1 132 ? -7.242 -5.867 10.164 1 94.12 132 THR A N 1
ATOM 1009 C CA . THR A 1 132 ? -8.367 -5.699 9.25 1 94.12 132 THR A CA 1
ATOM 1010 C C . THR A 1 132 ? -9.133 -7.012 9.094 1 94.12 132 THR A C 1
ATOM 1012 O O . THR A 1 132 ? -8.523 -8.07 8.93 1 94.12 132 THR A O 1
ATOM 1015 N N . GLY A 1 133 ? -10.406 -7.129 9.281 1 89.38 133 GLY A N 1
ATOM 1016 C CA . GLY A 1 133 ? -11.273 -8.273 9.07 1 89.38 133 GLY A CA 1
ATOM 1017 C C . GLY A 1 133 ? -12.062 -8.203 7.773 1 89.38 133 GLY A C 1
ATOM 1018 O O . GLY A 1 133 ? -13.164 -8.742 7.676 1 89.38 133 GLY A O 1
ATOM 1019 N N . GLY A 1 134 ? -11.57 -7.48 6.84 1 90.12 134 GLY A N 1
ATOM 1020 C CA . GLY A 1 134 ? -12.312 -7.211 5.617 1 90.12 134 GLY A CA 1
ATOM 1021 C C . GLY A 1 134 ? -12.742 -5.762 5.488 1 90.12 134 GLY A C 1
ATOM 1022 O O . GLY A 1 134 ? -12.445 -4.941 6.359 1 90.12 134 GLY A O 1
ATOM 1023 N N . THR A 1 135 ? -13.289 -5.441 4.367 1 95.69 135 THR A N 1
ATOM 1024 C CA . THR A 1 135 ? -13.695 -4.062 4.113 1 95.69 135 THR A CA 1
ATOM 1025 C C . THR A 1 135 ? -14.617 -3.988 2.9 1 95.69 135 THR A C 1
ATOM 1027 O O . THR A 1 135 ? -14.594 -4.867 2.037 1 95.69 135 THR A O 1
ATOM 1030 N N . THR A 1 136 ? -15.5 -3.029 2.889 1 94.62 136 THR A N 1
ATOM 1031 C CA . THR A 1 136 ? -16.281 -2.725 1.696 1 94.62 136 THR A CA 1
ATOM 1032 C C . THR A 1 136 ? -15.539 -1.741 0.797 1 94.62 136 THR A C 1
ATOM 1034 O O . THR A 1 136 ? -16 -1.42 -0.299 1 94.62 136 THR A O 1
ATOM 1037 N N . SER A 1 137 ? -14.398 -1.314 1.201 1 97.88 137 SER A N 1
ATOM 1038 C CA . SER A 1 137 ? -13.594 -0.341 0.469 1 97.88 137 SER A CA 1
ATOM 1039 C C . SER A 1 137 ? -12.164 -0.834 0.281 1 97.88 137 SER A C 1
ATOM 1041 O O . SER A 1 137 ? -11.234 -0.312 0.903 1 97.88 137 SER A O 1
ATOM 1043 N N . VAL A 1 138 ? -12.016 -1.742 -0.634 1 98.75 138 VAL A N 1
ATOM 1044 C CA . VAL A 1 138 ? -10.734 -2.393 -0.87 1 98.75 138 VAL A CA 1
ATOM 1045 C C . VAL A 1 138 ? -9.68 -1.343 -1.218 1 98.75 138 VAL A C 1
ATOM 1047 O O . VAL A 1 138 ? -8.609 -1.298 -0.602 1 98.75 138 VAL A O 1
ATOM 1050 N N . PRO A 1 139 ? -9.961 -0.391 -2.203 1 98.88 139 PRO A N 1
ATOM 1051 C CA . PRO A 1 139 ? -8.945 0.609 -2.535 1 98.88 139 PRO A CA 1
ATOM 1052 C C . PRO A 1 139 ? -8.508 1.427 -1.323 1 98.88 139 PRO A C 1
ATOM 1054 O O . PRO A 1 139 ? -7.324 1.758 -1.194 1 98.88 139 PRO A O 1
ATOM 1057 N N . TYR A 1 140 ? -9.461 1.661 -0.416 1 98.81 140 TYR A N 1
ATOM 1058 C CA . TYR A 1 140 ? -9.18 2.471 0.765 1 98.81 140 TYR A CA 1
ATOM 1059 C C . TYR A 1 140 ? -8.219 1.748 1.705 1 98.81 140 TYR A C 1
ATOM 1061 O O . TYR A 1 140 ? -7.168 2.285 2.062 1 98.81 140 TYR A O 1
ATOM 1069 N N . SER A 1 141 ? -8.523 0.525 2.033 1 98.88 141 SER A N 1
ATOM 1070 C CA . SER A 1 141 ? -7.695 -0.239 2.961 1 98.88 141 SER A CA 1
ATOM 1071 C C . SER A 1 141 ? -6.297 -0.466 2.398 1 98.88 141 SER A C 1
ATOM 1073 O O . SER A 1 141 ? -5.305 -0.347 3.121 1 98.88 141 SER A O 1
ATOM 1075 N N . VAL A 1 142 ? -6.25 -0.759 1.129 1 98.94 142 VAL A N 1
ATOM 1076 C CA . VAL A 1 142 ? -4.969 -0.976 0.47 1 98.94 142 VAL A CA 1
ATOM 1077 C C . VAL A 1 142 ? -4.137 0.305 0.519 1 98.94 142 VAL A C 1
ATOM 1079 O O . VAL A 1 142 ? -2.957 0.274 0.873 1 98.94 142 VAL A O 1
ATOM 1082 N N . SER A 1 143 ? -4.727 1.447 0.242 1 98.94 143 SER A N 1
ATOM 1083 C CA . SER A 1 143 ? -4.016 2.721 0.223 1 98.94 143 SER A CA 1
ATOM 1084 C C . SER A 1 143 ? -3.551 3.115 1.622 1 98.94 143 SER A C 1
ATOM 1086 O O . SER A 1 143 ? -2.484 3.713 1.783 1 98.94 143 SER A O 1
ATOM 1088 N N . LYS A 1 144 ? -4.363 2.809 2.648 1 98.94 144 LYS A N 1
ATOM 1089 C CA . LYS A 1 144 ? -4.012 3.209 4.008 1 98.94 144 LYS A CA 1
ATOM 1090 C C . LYS A 1 144 ? -2.932 2.299 4.586 1 98.94 144 LYS A C 1
ATOM 1092 O O . LYS A 1 144 ? -2.09 2.746 5.367 1 98.94 144 LYS A O 1
ATOM 1097 N N . ALA A 1 145 ? -2.896 1.018 4.176 1 98.94 145 ALA A N 1
ATOM 1098 C CA . ALA A 1 145 ? -1.752 0.175 4.512 1 98.94 145 ALA A CA 1
ATOM 1099 C C . ALA A 1 145 ? -0.474 0.705 3.869 1 98.94 145 ALA A C 1
ATOM 1101 O O . ALA A 1 145 ? 0.583 0.733 4.504 1 98.94 145 ALA A O 1
ATOM 1102 N N . ALA A 1 146 ? -0.595 1.08 2.617 1 99 146 ALA A N 1
ATOM 1103 C CA . ALA A 1 146 ? 0.534 1.684 1.915 1 99 146 ALA A CA 1
ATOM 1104 C C . ALA A 1 146 ? 1.002 2.955 2.619 1 99 146 ALA A C 1
ATOM 1106 O O . ALA A 1 146 ? 2.205 3.197 2.74 1 99 146 ALA A O 1
ATOM 1107 N N . LEU A 1 147 ? 0.108 3.752 3.105 1 99 147 LEU A N 1
ATOM 1108 C CA . LEU A 1 147 ? 0.44 4.961 3.852 1 99 147 LEU A CA 1
ATOM 1109 C C . LEU A 1 147 ? 1.199 4.621 5.129 1 99 147 LEU A C 1
ATOM 1111 O O . LEU A 1 147 ? 2.119 5.34 5.523 1 99 147 LEU A O 1
ATOM 1115 N N . ASN A 1 148 ? 0.785 3.549 5.801 1 98.94 148 ASN A N 1
ATOM 1116 C CA . ASN A 1 148 ? 1.498 3.111 6.996 1 98.94 148 ASN A CA 1
ATOM 1117 C C . ASN A 1 148 ? 2.951 2.76 6.684 1 98.94 148 ASN A C 1
ATOM 1119 O O . ASN A 1 148 ? 3.846 3.045 7.484 1 98.94 148 ASN A O 1
ATOM 1123 N N . MET A 1 149 ? 3.17 2.182 5.52 1 98.94 149 MET A N 1
ATOM 1124 C CA . MET A 1 149 ? 4.551 1.926 5.117 1 98.94 149 MET A CA 1
ATOM 1125 C C . MET A 1 149 ? 5.289 3.23 4.852 1 98.94 149 MET A C 1
ATOM 1127 O O . MET A 1 149 ? 6.449 3.383 5.238 1 98.94 149 MET A O 1
ATOM 1131 N N . VAL A 1 150 ? 4.637 4.184 4.219 1 98.94 150 VAL A N 1
ATOM 1132 C CA . VAL A 1 150 ? 5.219 5.504 3.996 1 98.94 150 VAL A CA 1
ATOM 1133 C C . VAL A 1 150 ? 5.668 6.098 5.328 1 98.94 150 VAL A C 1
ATOM 1135 O O . VAL A 1 150 ? 6.77 6.641 5.434 1 98.94 150 VAL A O 1
ATOM 1138 N N . THR A 1 151 ? 4.824 5.945 6.309 1 98.88 151 THR A N 1
ATOM 1139 C CA . THR A 1 151 ? 5.133 6.449 7.645 1 98.88 151 THR A CA 1
ATOM 1140 C C . THR A 1 151 ? 6.422 5.832 8.172 1 98.88 151 THR A C 1
ATOM 1142 O O . THR A 1 151 ? 7.312 6.543 8.641 1 98.88 151 THR A O 1
ATOM 1145 N N . LYS A 1 152 ? 6.484 4.527 8.07 1 98.81 152 LYS A N 1
ATOM 1146 C CA . LYS A 1 152 ? 7.652 3.799 8.562 1 98.81 152 LYS A CA 1
ATOM 1147 C C . LYS A 1 152 ? 8.922 4.234 7.84 1 98.81 152 LYS A C 1
ATOM 1149 O O . LYS A 1 152 ? 9.938 4.512 8.477 1 98.81 152 LYS A O 1
ATOM 1154 N N . LEU A 1 153 ? 8.875 4.34 6.547 1 98.81 153 LEU A N 1
ATOM 1155 C CA . LEU A 1 153 ? 10.039 4.668 5.73 1 98.81 153 LEU A CA 1
ATOM 1156 C C . LEU A 1 153 ? 10.5 6.102 5.992 1 98.81 153 LEU A C 1
ATOM 1158 O O . LEU A 1 153 ? 11.703 6.355 6.121 1 98.81 153 LEU A O 1
ATOM 1162 N N . LEU A 1 154 ? 9.562 7.043 6.074 1 98.75 154 LEU A N 1
ATOM 1163 C CA . LEU A 1 154 ? 9.914 8.43 6.352 1 98.75 154 LEU A CA 1
ATOM 1164 C C . LEU A 1 154 ? 10.5 8.578 7.75 1 98.75 154 LEU A C 1
ATOM 1166 O O . LEU A 1 154 ? 11.43 9.352 7.961 1 98.75 154 LEU A O 1
ATOM 1170 N N . ALA A 1 155 ? 9.914 7.84 8.727 1 98.62 155 ALA A N 1
ATOM 1171 C CA . ALA A 1 155 ? 10.461 7.859 10.078 1 98.62 155 ALA A CA 1
ATOM 1172 C C . ALA A 1 155 ? 11.922 7.414 10.094 1 98.62 155 ALA A C 1
ATOM 1174 O O . ALA A 1 155 ? 12.734 7.961 10.836 1 98.62 155 ALA A O 1
ATOM 1175 N N . HIS A 1 156 ? 12.211 6.41 9.273 1 98 156 HIS A N 1
ATOM 1176 C CA . HIS A 1 156 ? 13.578 5.902 9.188 1 98 156 HIS A CA 1
ATOM 1177 C C . HIS A 1 156 ? 14.516 6.941 8.586 1 98 156 HIS A C 1
ATOM 1179 O O . HIS A 1 156 ? 15.68 7.035 8.977 1 98 156 HIS A O 1
ATOM 1185 N N . ARG A 1 157 ? 14.016 7.699 7.672 1 97.81 157 ARG A N 1
ATOM 1186 C CA . ARG A 1 157 ? 14.859 8.641 6.941 1 97.81 157 ARG A CA 1
ATOM 1187 C C . ARG A 1 157 ? 14.992 9.961 7.699 1 97.81 157 ARG A C 1
ATOM 1189 O O . ARG A 1 157 ? 16.062 10.578 7.688 1 97.81 157 ARG A O 1
ATOM 1196 N N . LEU A 1 158 ? 13.883 10.375 8.312 1 97.81 158 LEU A N 1
ATOM 1197 C CA . LEU A 1 158 ? 13.836 11.664 8.992 1 97.81 158 LEU A CA 1
ATOM 1198 C C . LEU A 1 158 ? 14.078 11.492 10.492 1 97.81 158 LEU A C 1
ATOM 1200 O O . LEU A 1 158 ? 13.203 11.812 11.305 1 97.81 158 LEU A O 1
ATOM 1204 N N . LYS A 1 159 ? 15.258 11.203 10.953 1 95.44 159 LYS A N 1
ATOM 1205 C CA . LYS A 1 159 ? 15.609 10.773 12.305 1 95.44 159 LYS A CA 1
ATOM 1206 C C . LYS A 1 159 ? 15.461 11.914 13.305 1 95.44 159 LYS A C 1
ATOM 1208 O O . LYS A 1 159 ? 15.297 11.688 14.5 1 95.44 159 LYS A O 1
ATOM 1213 N N . ASN A 1 160 ? 15.492 13.164 12.82 1 96.19 160 ASN A N 1
ATOM 1214 C CA . ASN A 1 160 ? 15.375 14.305 13.727 1 96.19 160 ASN A CA 1
ATOM 1215 C C . ASN A 1 160 ? 13.945 14.836 13.781 1 96.19 160 ASN A C 1
ATOM 1217 O O . ASN A 1 160 ? 13.711 15.961 14.227 1 96.19 160 ASN A O 1
ATOM 1221 N N . MET A 1 161 ? 13.016 14.094 13.258 1 98.38 161 MET A N 1
ATOM 1222 C CA . MET A 1 161 ? 11.594 14.43 13.234 1 98.38 161 MET A CA 1
ATOM 1223 C C . MET A 1 161 ? 10.75 13.258 13.719 1 98.38 161 MET A C 1
ATOM 1225 O O . MET A 1 161 ? 11.281 12.188 14.023 1 98.38 161 MET A O 1
ATOM 1229 N N . TYR A 1 162 ? 9.492 13.484 13.953 1 98.75 162 TYR A N 1
ATOM 1230 C CA . TYR A 1 162 ? 8.539 12.445 14.32 1 98.75 162 TYR A CA 1
ATOM 1231 C C . TYR A 1 162 ? 7.523 12.219 13.203 1 98.75 162 TYR A C 1
ATOM 1233 O O . TYR A 1 162 ? 6.855 13.156 12.766 1 98.75 162 TYR A O 1
ATOM 1241 N N . VAL A 1 163 ? 7.484 11.055 12.695 1 98.88 163 VAL A N 1
ATOM 1242 C CA . VAL A 1 163 ? 6.516 10.664 11.68 1 98.88 163 VAL A CA 1
ATOM 1243 C C . VAL A 1 163 ? 5.637 9.531 12.211 1 98.88 163 VAL A C 1
ATOM 1245 O O . VAL A 1 163 ? 6.141 8.469 12.594 1 98.88 163 VAL A O 1
ATOM 1248 N N . VAL A 1 164 ? 4.305 9.766 12.305 1 98.94 164 VAL A N 1
ATOM 1249 C CA . VAL A 1 164 ? 3.439 8.727 12.844 1 98.94 164 VAL A CA 1
ATOM 1250 C C . VAL A 1 164 ? 2.172 8.617 12 1 98.94 164 VAL A C 1
ATOM 1252 O O . VAL A 1 164 ? 1.764 9.578 11.352 1 98.94 164 VAL A O 1
ATOM 1255 N N . SER A 1 165 ? 1.646 7.422 11.938 1 98.94 165 SER A N 1
ATOM 1256 C CA . SER A 1 165 ? 0.289 7.191 11.461 1 98.94 165 SER A CA 1
ATOM 1257 C C . SER A 1 165 ? -0.722 7.262 12.594 1 98.94 165 SER A C 1
ATOM 1259 O O . SER A 1 165 ? -0.466 6.758 13.695 1 98.94 165 SER A O 1
ATOM 1261 N N . VAL A 1 166 ? -1.889 7.91 12.344 1 98.94 16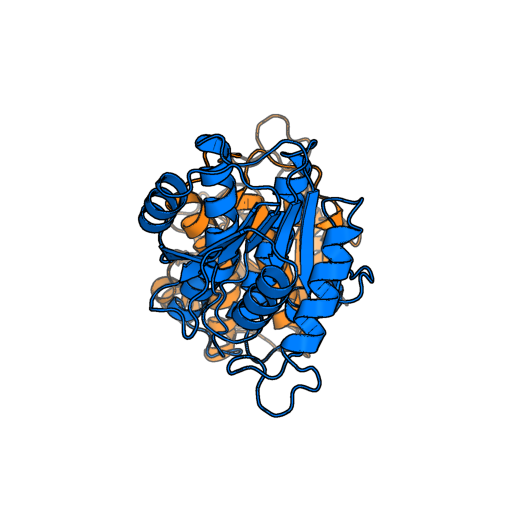6 VAL A N 1
ATOM 1262 C CA . VAL A 1 166 ? -2.908 8.031 13.383 1 98.94 166 VAL A CA 1
ATOM 1263 C C . VAL A 1 166 ? -4.258 7.57 12.836 1 98.94 166 VAL A C 1
ATOM 1265 O O . VAL A 1 166 ? -4.707 8.047 11.789 1 98.94 166 VAL A O 1
ATOM 1268 N N . HIS A 1 167 ? -4.867 6.574 13.43 1 98.94 167 HIS A N 1
ATOM 1269 C CA . HIS A 1 167 ? -6.277 6.258 13.234 1 98.94 167 HIS A CA 1
ATOM 1270 C C . HIS A 1 167 ? -7.172 7.23 14 1 98.94 167 HIS A C 1
ATOM 1272 O O . HIS A 1 167 ? -7.133 7.277 15.234 1 98.94 167 HIS A O 1
ATOM 1278 N N . PRO A 1 168 ? -7.941 7.988 13.344 1 98.88 168 PRO A N 1
ATOM 1279 C CA . PRO A 1 168 ? -8.68 9.062 14.008 1 98.88 168 PRO A CA 1
ATOM 1280 C C . PRO A 1 168 ? -9.898 8.562 14.773 1 98.88 168 PRO A C 1
ATOM 1282 O O . PRO A 1 168 ? -10.555 9.336 15.477 1 98.88 168 PRO A O 1
ATOM 1285 N N . GLY A 1 169 ? -10.148 7.234 14.703 1 98.62 169 GLY A N 1
ATOM 1286 C CA . GLY A 1 169 ? -11.43 6.695 15.141 1 98.62 169 GLY A CA 1
ATOM 1287 C C . GLY A 1 169 ? -12.453 6.617 14.023 1 98.62 169 GLY A C 1
ATOM 1288 O O . GLY A 1 169 ? -12.195 7.055 12.906 1 98.62 169 GLY A O 1
ATOM 1289 N N . TRP A 1 170 ? -13.523 5.891 14.305 1 98.06 170 TRP A N 1
ATOM 1290 C CA . TRP A 1 170 ? -14.656 5.938 13.391 1 98.06 170 TRP A CA 1
ATOM 1291 C C . TRP A 1 170 ? -15.5 7.184 13.641 1 98.06 170 TRP A C 1
ATOM 1293 O O . TRP A 1 170 ? -16.297 7.223 14.578 1 98.06 170 TRP A O 1
ATOM 1303 N N . VAL A 1 171 ? -15.297 8.188 12.781 1 98.69 171 VAL A N 1
ATOM 1304 C CA . VAL A 1 171 ? -15.758 9.547 13.047 1 98.69 171 VAL A CA 1
ATOM 1305 C C . VAL A 1 171 ? -16.969 9.867 12.18 1 98.69 171 VAL A C 1
ATOM 1307 O O . VAL A 1 171 ? -17 9.539 10.992 1 98.69 171 VAL A O 1
ATOM 1310 N N . LYS A 1 172 ? -17.953 10.531 12.734 1 97.5 172 LYS A N 1
ATOM 1311 C CA . LYS A 1 172 ? -19.172 10.938 12.031 1 97.5 172 LYS A CA 1
ATOM 1312 C C . LYS A 1 172 ? -18.875 12.07 11.055 1 97.5 172 LYS A C 1
ATOM 1314 O O . LYS A 1 172 ? -19.047 13.242 11.391 1 97.5 172 LYS A O 1
ATOM 1319 N N . THR A 1 173 ? -18.469 11.766 9.898 1 96.44 173 THR A N 1
ATOM 1320 C CA . THR A 1 173 ? -18.219 12.625 8.75 1 96.44 173 THR A CA 1
ATOM 1321 C C . THR A 1 173 ? -18.906 12.078 7.504 1 96.44 173 THR A C 1
ATOM 1323 O O . THR A 1 173 ? -19.547 11.031 7.555 1 96.44 173 THR A O 1
ATOM 1326 N N . ASP A 1 174 ? -18.875 12.82 6.406 1 94.38 174 ASP A N 1
ATOM 1327 C CA . ASP A 1 174 ? -19.391 12.297 5.148 1 94.38 174 ASP A CA 1
ATOM 1328 C C . ASP A 1 174 ? -18.781 10.938 4.824 1 94.38 174 ASP A C 1
ATOM 1330 O O . ASP A 1 174 ? -19.453 10.039 4.336 1 94.38 174 ASP A O 1
ATOM 1334 N N . MET A 1 175 ? -17.531 10.758 5.125 1 94.44 175 MET A N 1
ATOM 1335 C CA . MET A 1 175 ? -16.797 9.531 4.84 1 94.44 175 MET A CA 1
ATOM 1336 C C . MET A 1 175 ? -17.172 8.438 5.836 1 94.44 175 MET A C 1
ATOM 1338 O O . MET A 1 175 ? -17.344 7.277 5.457 1 94.44 175 MET A O 1
ATOM 1342 N N . GLY A 1 176 ? -17.312 8.789 7.172 1 95.44 176 GLY A N 1
ATOM 1343 C CA . GLY A 1 176 ? -17.531 7.816 8.234 1 95.44 176 GLY A CA 1
ATOM 1344 C C . GLY A 1 176 ? -18.969 7.359 8.328 1 95.44 176 GLY A C 1
ATOM 1345 O O . GLY A 1 176 ? -19.25 6.293 8.883 1 95.44 176 GLY A O 1
ATOM 1346 N N . GLY A 1 177 ? -19.891 8.266 7.891 1 95.12 177 GLY A N 1
ATOM 1347 C CA . GLY A 1 177 ? -21.297 7.914 7.895 1 95.12 177 GLY A CA 1
ATOM 1348 C C . GLY A 1 177 ? -22 8.273 9.188 1 95.12 177 GLY A C 1
ATOM 1349 O O . GLY A 1 177 ? -21.344 8.555 10.195 1 95.12 177 GLY A O 1
ATOM 1350 N N . PRO A 1 178 ? -23.281 8.242 9.148 1 95.19 178 PRO A N 1
ATOM 1351 C CA . PRO A 1 178 ? -24.094 8.719 10.273 1 95.19 178 PRO A CA 1
ATOM 1352 C C . PRO A 1 178 ? -24.016 7.789 11.484 1 95.19 178 PRO A C 1
ATOM 1354 O O . PRO A 1 178 ? -24.344 8.195 12.602 1 95.19 178 PRO A O 1
ATOM 1357 N N . GLU A 1 179 ? -23.562 6.551 11.289 1 96.44 179 GLU A N 1
ATOM 1358 C CA . GLU A 1 179 ? -23.547 5.574 12.367 1 96.44 179 GLU A CA 1
ATOM 1359 C C . GLU A 1 179 ? -22.266 5.656 13.172 1 96.44 179 GLU A C 1
ATOM 1361 O O . GLU A 1 179 ? -22.125 5 14.211 1 96.44 179 GLU A O 1
ATOM 1366 N N . ALA A 1 180 ? -21.312 6.422 12.664 1 97.31 180 ALA A N 1
ATOM 1367 C CA . ALA A 1 180 ? -20.047 6.555 13.375 1 97.31 180 ALA A CA 1
ATOM 1368 C C . ALA A 1 180 ? -20.266 7.152 14.766 1 97.31 180 ALA A C 1
ATOM 1370 O O . ALA A 1 180 ? -20.969 8.156 14.914 1 97.31 180 ALA A O 1
ATOM 1371 N N . PRO A 1 181 ? -19.578 6.609 15.766 1 97.62 181 PRO A N 1
ATOM 1372 C CA . PRO A 1 181 ? -19.875 7.027 17.141 1 97.62 181 PRO A CA 1
ATOM 1373 C C . PRO A 1 181 ? -19.109 8.289 17.531 1 97.62 181 PRO A C 1
ATOM 1375 O O . PRO A 1 181 ? -19.5 8.969 18.5 1 97.62 181 PRO A O 1
ATOM 1378 N N . LEU A 1 182 ? -18.031 8.578 16.922 1 98.38 182 LEU A N 1
ATOM 1379 C CA . LEU A 1 182 ? -17.156 9.672 17.328 1 98.38 182 LEU A CA 1
ATOM 1380 C C . LEU A 1 182 ? -17.469 10.938 16.547 1 98.38 182 LEU A C 1
ATOM 1382 O O . LEU A 1 182 ? -17.641 10.891 15.328 1 98.38 182 LEU A O 1
ATOM 1386 N N . LEU A 1 183 ? -17.547 12.039 17.234 1 98.38 183 LEU A N 1
ATOM 1387 C CA . LEU A 1 183 ? -17.688 13.32 16.547 1 98.38 183 LEU A CA 1
ATOM 1388 C C . LEU A 1 183 ? -16.328 13.836 16.094 1 98.38 183 LEU A C 1
ATOM 1390 O O . LEU A 1 183 ? -15.297 13.531 16.703 1 98.38 183 LEU A O 1
ATOM 1394 N N . PRO A 1 184 ? -16.328 14.648 15.008 1 98.75 184 PRO A N 1
ATOM 1395 C CA . PRO A 1 184 ? -15.062 15.195 14.516 1 98.75 184 PRO A CA 1
ATOM 1396 C C . PRO A 1 184 ? -14.289 15.945 15.602 1 98.75 184 PRO A C 1
ATOM 1398 O O . PRO A 1 184 ? -13.062 15.828 15.688 1 98.75 184 PRO A O 1
ATOM 1401 N N . GLU A 1 185 ? -15.008 16.672 16.484 1 98.75 185 GLU A N 1
ATOM 1402 C CA . GLU A 1 185 ? -14.375 17.484 17.516 1 98.75 185 GLU A CA 1
ATOM 1403 C C . GLU A 1 185 ? -13.672 16.594 18.547 1 98.75 185 GLU A C 1
ATOM 1405 O O . GLU A 1 185 ? -12.602 16.953 19.062 1 98.75 185 GLU A O 1
ATOM 1410 N N . GLU A 1 186 ? -14.281 15.461 18.844 1 98.81 186 GLU A N 1
ATOM 1411 C CA . GLU A 1 186 ? -13.68 14.523 19.781 1 98.81 186 GLU A CA 1
ATOM 1412 C C . GLU A 1 186 ? -12.414 13.898 19.219 1 98.81 186 GLU A C 1
ATOM 1414 O O . GLU A 1 186 ? -11.398 13.789 19.906 1 98.81 186 GLU A O 1
ATOM 1419 N N . SER A 1 187 ? -12.5 13.477 18 1 98.88 187 SER A N 1
ATOM 1420 C CA . SER A 1 187 ? -11.328 12.93 17.312 1 98.88 187 SER A CA 1
ATOM 1421 C C . SER A 1 187 ? -10.195 13.953 17.25 1 98.88 187 SER A C 1
ATOM 1423 O O . SER 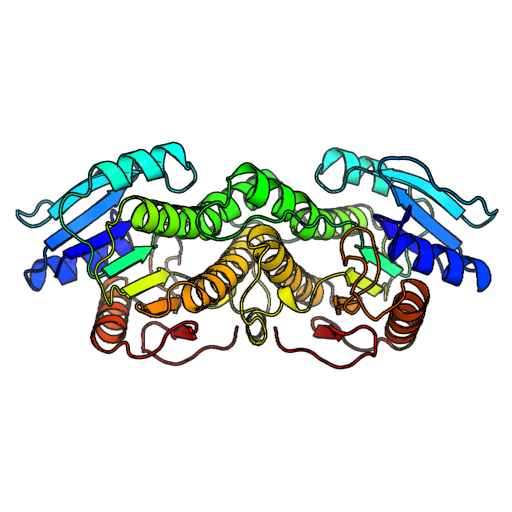A 1 187 ? -9.047 13.633 17.578 1 98.88 187 SER A O 1
ATOM 1425 N N . ALA A 1 188 ? -10.539 15.164 16.859 1 98.94 188 ALA A N 1
ATOM 1426 C CA . ALA A 1 188 ? -9.555 16.234 16.719 1 98.94 188 ALA A CA 1
ATOM 1427 C C . ALA A 1 188 ? -8.852 16.516 18.047 1 98.94 188 ALA A C 1
ATOM 1429 O O . ALA A 1 188 ? -7.629 16.656 18.094 1 98.94 188 ALA A O 1
ATOM 1430 N N . ALA A 1 189 ? -9.648 16.594 19.141 1 98.94 189 ALA A N 1
ATOM 1431 C CA . ALA A 1 189 ? -9.07 16.844 20.453 1 98.94 189 ALA A CA 1
ATOM 1432 C C . ALA A 1 189 ? -8.078 15.75 20.844 1 98.94 189 ALA A C 1
ATOM 1434 O O . ALA A 1 189 ? -7.008 16.031 21.375 1 98.94 189 ALA A O 1
ATOM 1435 N N . GLY A 1 190 ? -8.477 14.5 20.578 1 98.94 190 GLY A N 1
ATOM 1436 C CA . GLY A 1 190 ? -7.59 13.375 20.844 1 98.94 190 GLY A CA 1
ATOM 1437 C C . GLY A 1 190 ? -6.305 13.422 20.047 1 98.94 190 GLY A C 1
ATOM 1438 O O . GLY A 1 190 ? -5.215 13.234 20.578 1 98.94 190 GLY A O 1
ATOM 1439 N N . ILE A 1 191 ? -6.414 13.734 18.766 1 98.94 191 ILE A N 1
ATOM 1440 C CA . ILE A 1 191 ? -5.266 13.789 17.859 1 98.94 191 ILE A CA 1
ATOM 1441 C C . ILE A 1 191 ? -4.316 14.898 18.297 1 98.94 191 ILE A C 1
ATOM 1443 O O . ILE A 1 191 ? -3.1 14.695 18.359 1 98.94 191 ILE A O 1
ATOM 1447 N N . ILE A 1 192 ? -4.836 16.094 18.641 1 98.94 192 ILE A N 1
ATOM 1448 C CA . ILE A 1 192 ? -4.008 17.219 19.078 1 98.94 192 ILE A CA 1
ATOM 1449 C C . ILE A 1 192 ? -3.254 16.828 20.344 1 98.94 192 ILE A C 1
ATOM 1451 O O . ILE A 1 192 ? -2.061 17.109 20.484 1 98.94 192 ILE A O 1
ATOM 1455 N N . LYS A 1 193 ? -3.969 16.141 21.281 1 98.88 193 LYS A N 1
ATOM 1456 C CA . LYS A 1 193 ? -3.32 15.695 22.516 1 98.88 193 LYS A CA 1
ATOM 1457 C C . LYS A 1 193 ? -2.193 14.711 22.219 1 98.88 193 LYS A C 1
ATOM 1459 O O . LYS A 1 193 ? -1.125 14.773 22.828 1 98.88 193 LYS A O 1
ATOM 1464 N N . VAL A 1 194 ? -2.428 13.75 21.312 1 98.94 194 VAL A N 1
ATOM 1465 C CA . VAL A 1 194 ? -1.405 12.789 20.891 1 98.94 194 VAL A CA 1
ATOM 1466 C C . VAL A 1 194 ? -0.196 13.539 20.344 1 98.94 194 VAL A C 1
ATOM 1468 O O . VAL A 1 194 ? 0.946 13.234 20.688 1 98.94 194 VAL A O 1
ATOM 1471 N N . ILE A 1 195 ? -0.428 14.555 19.5 1 98.88 195 ILE A N 1
ATOM 1472 C CA . ILE A 1 195 ? 0.636 15.32 18.859 1 98.88 195 ILE A CA 1
ATOM 1473 C C . ILE A 1 195 ? 1.435 16.078 19.906 1 98.88 195 ILE A C 1
ATOM 1475 O O . ILE A 1 195 ? 2.668 16.094 19.875 1 98.88 195 ILE A O 1
ATOM 1479 N N . GLU A 1 196 ? 0.758 16.719 20.828 1 98.5 196 GLU A N 1
ATOM 1480 C CA . GLU A 1 196 ? 1.404 17.531 21.859 1 98.5 196 GLU A CA 1
ATOM 1481 C C . GLU A 1 196 ? 2.311 16.688 22.75 1 98.5 196 GLU A C 1
ATOM 1483 O O . GLU A 1 196 ? 3.311 17.172 23.266 1 98.5 196 GLU A O 1
ATOM 1488 N N . ASN A 1 197 ? 1.99 15.352 22.828 1 98.12 197 ASN A N 1
ATOM 1489 C CA . ASN A 1 197 ? 2.748 14.477 23.719 1 98.12 197 ASN A CA 1
ATOM 1490 C C . ASN A 1 197 ? 3.602 13.484 22.938 1 98.12 197 ASN A C 1
ATOM 1492 O O . ASN A 1 197 ? 4.102 12.508 23.5 1 98.12 197 ASN A O 1
ATOM 1496 N N . LEU A 1 198 ? 3.734 13.703 21.703 1 98.44 198 LEU A N 1
ATOM 1497 C CA . LEU A 1 198 ? 4.395 12.75 20.812 1 98.44 198 LEU A CA 1
ATOM 1498 C C . LEU A 1 198 ? 5.883 12.656 21.125 1 98.44 198 LEU A C 1
ATOM 1500 O O . LEU A 1 198 ? 6.582 13.672 21.156 1 98.44 198 LEU A O 1
ATOM 1504 N N . ASN A 1 199 ? 6.391 11.438 21.344 1 96.38 199 ASN A N 1
ATOM 1505 C CA . ASN A 1 199 ? 7.797 11.219 21.672 1 96.38 199 ASN A CA 1
ATOM 1506 C C . ASN A 1 199 ? 8.359 9.992 20.969 1 96.38 199 ASN A C 1
ATOM 1508 O O . ASN A 1 199 ? 9.375 9.438 21.391 1 96.38 199 ASN A O 1
ATOM 1512 N N . GLN A 1 200 ? 7.594 9.469 20.031 1 97.44 200 GLN A N 1
ATOM 1513 C CA . GLN A 1 200 ? 7.996 8.312 19.25 1 97.44 200 GLN A CA 1
ATOM 1514 C C . GLN A 1 200 ? 7.781 8.555 17.75 1 97.44 200 GLN A C 1
ATOM 1516 O O . GLN A 1 200 ? 6.953 9.383 17.375 1 97.44 200 GLN A O 1
ATOM 1521 N N . SER A 1 201 ? 8.555 7.875 16.938 1 98.38 201 SER A N 1
ATOM 1522 C CA . SER A 1 201 ? 8.445 7.957 15.477 1 98.38 201 SER A CA 1
ATOM 1523 C C . SER A 1 201 ? 8.281 6.574 14.859 1 98.38 201 SER A C 1
ATOM 1525 O O . SER A 1 201 ? 8.648 5.566 15.469 1 98.38 201 SER A O 1
ATOM 1527 N N . GLY A 1 202 ? 7.645 6.5 13.688 1 98.44 202 GLY A N 1
ATOM 1528 C CA . GLY A 1 202 ? 7.516 5.25 12.961 1 98.44 202 GLY A CA 1
ATOM 1529 C C . GLY A 1 202 ? 6.539 4.281 13.594 1 98.44 202 GLY A C 1
ATOM 1530 O O . GLY A 1 202 ? 6.742 3.068 13.547 1 98.44 202 GLY A O 1
ATOM 1531 N N . VAL A 1 203 ? 5.496 4.855 14.281 1 98.69 203 VAL A N 1
ATOM 1532 C CA . VAL A 1 203 ? 4.523 3.998 14.953 1 98.69 203 VAL A CA 1
ATOM 1533 C C . VAL A 1 203 ? 3.123 4.297 14.43 1 98.69 203 VAL A C 1
ATOM 1535 O O . VAL A 1 203 ? 2.92 5.277 13.703 1 98.69 203 VAL A O 1
ATOM 1538 N N . PHE A 1 204 ? 2.242 3.418 14.672 1 98.88 204 PHE A N 1
ATOM 1539 C CA . PHE A 1 204 ? 0.822 3.521 14.352 1 98.88 204 PHE A CA 1
ATOM 1540 C C . PHE A 1 204 ? -0.008 3.648 15.625 1 98.88 204 PHE A C 1
ATOM 1542 O O . PHE A 1 204 ? -0.032 2.732 16.453 1 98.88 204 PHE A O 1
ATOM 1549 N N . LEU A 1 205 ? -0.684 4.805 15.805 1 98.94 205 LEU A N 1
ATOM 1550 C CA . LEU A 1 205 ? -1.45 5.098 17.016 1 98.94 205 LEU A CA 1
ATOM 1551 C C . LEU A 1 205 ? -2.914 5.363 16.672 1 98.94 205 LEU A C 1
ATOM 1553 O O . LEU A 1 205 ? -3.242 5.695 15.531 1 98.94 205 LEU A O 1
ATOM 1557 N N . ASP A 1 206 ? -3.768 5.16 17.625 1 98.88 206 ASP A N 1
ATOM 1558 C CA . ASP A 1 206 ? -5.109 5.699 17.422 1 98.88 206 ASP A CA 1
ATOM 1559 C C . ASP A 1 206 ? -5.234 7.094 18.047 1 98.88 206 ASP A C 1
ATOM 1561 O O . ASP A 1 206 ? -4.27 7.617 18.594 1 98.88 206 ASP A O 1
ATOM 1565 N N . TYR A 1 207 ? -6.391 7.742 17.953 1 98.88 207 TYR A N 1
ATOM 1566 C CA . TYR A 1 207 ? -6.598 9.141 18.312 1 98.88 207 TYR A CA 1
ATOM 1567 C C . TYR A 1 207 ? -6.434 9.344 19.812 1 98.88 207 TYR A C 1
ATOM 1569 O O . TYR A 1 207 ? -6.348 10.477 20.297 1 98.88 207 TYR A O 1
ATOM 1577 N N . THR A 1 208 ? -6.309 8.227 20.594 1 98.75 208 THR A N 1
ATOM 1578 C CA . THR A 1 208 ? -6.121 8.328 22.047 1 98.75 208 THR A CA 1
ATOM 1579 C C . THR A 1 208 ? -4.66 8.094 22.406 1 98.75 208 THR A C 1
ATOM 1581 O O . THR A 1 208 ? -4.293 8.172 23.594 1 98.75 208 THR A O 1
ATOM 1584 N N . GLY A 1 209 ? -3.871 7.711 21.453 1 98.75 209 GLY A N 1
ATOM 1585 C CA . GLY A 1 209 ? -2.455 7.484 21.688 1 98.75 209 GLY A CA 1
ATOM 1586 C C . GLY A 1 209 ? -2.111 6.023 21.891 1 98.75 209 GLY A C 1
ATOM 1587 O O . GLY A 1 209 ? -0.95 5.68 22.125 1 98.75 209 GLY A O 1
ATOM 1588 N N . LYS A 1 210 ? -3.092 5.18 21.781 1 98.5 210 LYS A N 1
ATOM 1589 C CA . LYS A 1 210 ? -2.85 3.748 21.922 1 98.5 210 LYS A CA 1
ATOM 1590 C C . LYS A 1 210 ? -2.176 3.178 20.688 1 98.5 210 LYS A C 1
ATOM 1592 O O . LYS A 1 210 ? -2.615 3.434 19.562 1 98.5 210 LYS A O 1
ATOM 1597 N N . PRO A 1 211 ? -1.128 2.383 20.891 1 98.69 211 PRO A N 1
ATOM 1598 C CA . PRO A 1 211 ? -0.472 1.768 19.734 1 98.69 211 PRO A CA 1
ATOM 1599 C C . PRO A 1 211 ? -1.353 0.732 19.031 1 98.69 211 PRO A C 1
ATOM 1601 O O . PRO A 1 211 ? -2.086 -0.006 19.688 1 98.69 211 PRO A O 1
ATOM 1604 N N . LEU A 1 212 ? -1.312 0.711 17.75 1 98.62 212 LEU A N 1
ATOM 1605 C CA . LEU A 1 212 ? -1.999 -0.266 16.906 1 98.62 212 LEU A CA 1
ATOM 1606 C C . LEU A 1 212 ? -0.998 -1.117 16.141 1 98.62 212 LEU A C 1
ATOM 1608 O O . LEU A 1 212 ? 0.079 -0.64 15.773 1 98.62 212 LEU A O 1
ATOM 1612 N N . PRO A 1 213 ? -1.321 -2.404 15.898 1 98.69 213 PRO A N 1
ATOM 1613 C CA . PRO A 1 213 ? -0.47 -3.188 15 1 98.69 213 PRO A CA 1
ATOM 1614 C C . PRO A 1 213 ? -0.544 -2.709 13.547 1 98.69 213 PRO A C 1
ATOM 1616 O O . PRO A 1 213 ? -1.524 -2.074 13.156 1 98.69 213 PRO A O 1
ATOM 1619 N N . TRP A 1 214 ? 0.483 -2.98 12.812 1 98.44 214 TRP A N 1
ATOM 1620 C CA . TRP A 1 214 ? 0.476 -2.604 11.398 1 98.44 214 TRP A CA 1
ATOM 1621 C C . TRP A 1 214 ? -0.534 -3.436 10.617 1 98.44 214 TRP A C 1
ATOM 1623 O O . TRP A 1 214 ? -0.696 -4.629 10.875 1 98.44 214 TRP A O 1
ATOM 1633 N N . MET B 1 1 ? -1.656 -31.109 -11.008 1 96.06 1 MET B N 1
ATOM 1634 C CA . MET B 1 1 ? -2.232 -29.812 -10.703 1 96.06 1 MET B CA 1
ATOM 1635 C C . MET B 1 1 ? -1.932 -28.812 -11.812 1 96.06 1 MET B C 1
ATOM 1637 O O . MET B 1 1 ? -0.999 -29 -12.594 1 96.06 1 MET B O 1
ATOM 1641 N N . HIS B 1 2 ? -2.791 -27.859 -11.945 1 98.81 2 HIS B N 1
ATOM 1642 C CA . HIS B 1 2 ? -2.561 -26.781 -12.898 1 98.81 2 HIS B CA 1
ATOM 1643 C C . HIS B 1 2 ? -2.08 -25.516 -12.188 1 98.81 2 HIS B C 1
ATOM 1645 O O . HIS B 1 2 ? -2.805 -24.953 -11.375 1 98.81 2 HIS B O 1
ATOM 1651 N N . TRP B 1 3 ? -0.83 -25.109 -12.539 1 98.94 3 TRP B N 1
ATOM 1652 C CA . TRP B 1 3 ? -0.187 -23.938 -11.969 1 98.94 3 TRP B CA 1
ATOM 1653 C C . TRP B 1 3 ? -0.19 -22.781 -12.969 1 98.94 3 TRP B C 1
ATOM 1655 O O . TRP B 1 3 ? 0.113 -22.969 -14.148 1 98.94 3 TRP B O 1
ATOM 1665 N N . VAL B 1 4 ? -0.572 -21.625 -12.508 1 98.94 4 VAL B N 1
ATOM 1666 C CA . VAL B 1 4 ? -0.473 -20.406 -13.305 1 98.94 4 VAL B CA 1
ATOM 1667 C C . VAL B 1 4 ? 0.494 -19.422 -12.648 1 98.94 4 VAL B C 1
ATOM 1669 O O . VAL B 1 4 ? 0.375 -19.141 -11.453 1 98.94 4 VAL B O 1
ATOM 1672 N N . ILE B 1 5 ? 1.502 -18.969 -13.375 1 98.94 5 ILE B N 1
ATOM 1673 C CA . ILE B 1 5 ? 2.557 -18.109 -12.828 1 98.94 5 ILE B CA 1
ATOM 1674 C C . ILE B 1 5 ? 2.75 -16.891 -13.727 1 98.94 5 ILE B C 1
ATOM 1676 O O . ILE B 1 5 ? 2.941 -17.031 -14.938 1 98.94 5 ILE B O 1
ATOM 1680 N N . THR B 1 6 ? 2.658 -15.695 -13.188 1 98.94 6 THR B N 1
ATOM 1681 C CA . THR B 1 6 ? 3.029 -14.508 -13.945 1 98.94 6 THR B CA 1
ATOM 1682 C C . THR B 1 6 ? 4.496 -14.148 -13.711 1 98.94 6 THR B C 1
ATOM 1684 O O . THR B 1 6 ? 5.047 -14.445 -12.648 1 98.94 6 THR B O 1
ATOM 1687 N N . GLY B 1 7 ? 5.105 -13.43 -14.68 1 98.44 7 GLY B N 1
ATOM 1688 C CA . GLY B 1 7 ? 6.512 -13.07 -14.555 1 98.44 7 GLY B CA 1
ATOM 1689 C C . GLY B 1 7 ? 7.434 -14.266 -14.492 1 98.44 7 GLY B C 1
ATOM 1690 O O . GLY B 1 7 ? 8.281 -14.359 -13.602 1 98.44 7 GLY B O 1
ATOM 1691 N N . ALA B 1 8 ? 7.363 -15.195 -15.477 1 98.31 8 ALA B N 1
ATOM 1692 C CA . ALA B 1 8 ? 7.984 -16.516 -15.352 1 98.31 8 ALA B CA 1
ATOM 1693 C C . ALA B 1 8 ? 9.18 -16.641 -16.297 1 98.31 8 ALA B C 1
ATOM 1695 O O . ALA B 1 8 ? 9.773 -17.719 -16.406 1 98.31 8 ALA B O 1
ATOM 1696 N N . ASN B 1 9 ? 9.578 -15.57 -17.016 1 97.5 9 ASN B N 1
ATOM 1697 C CA . ASN B 1 9 ? 10.562 -15.742 -18.062 1 97.5 9 ASN B CA 1
ATOM 1698 C C . ASN B 1 9 ? 11.984 -15.562 -17.547 1 97.5 9 ASN B C 1
ATOM 1700 O O . ASN B 1 9 ? 12.953 -15.766 -18.266 1 97.5 9 ASN B O 1
ATOM 1704 N N . ARG B 1 10 ? 12.156 -15.18 -16.281 1 96.94 10 ARG B N 1
ATOM 1705 C CA . ARG B 1 10 ? 13.461 -15.07 -15.648 1 96.94 10 ARG B CA 1
ATOM 1706 C C . ARG B 1 10 ? 13.344 -15.211 -14.133 1 96.94 10 ARG B C 1
ATOM 1708 O O . ARG B 1 10 ? 12.242 -15.344 -13.602 1 96.94 10 ARG B O 1
ATOM 1715 N N . GLY B 1 11 ? 14.453 -15.305 -13.516 1 98 11 GLY B N 1
ATOM 1716 C CA . GLY B 1 11 ? 14.531 -15.211 -12.07 1 98 11 GLY B CA 1
ATOM 1717 C C . GLY B 1 11 ? 13.75 -16.312 -11.359 1 98 11 GLY B C 1
ATOM 1718 O O . GLY B 1 11 ? 13.867 -17.484 -11.711 1 98 11 GLY B O 1
ATOM 1719 N N . ILE B 1 12 ? 13.031 -15.914 -10.328 1 98.81 12 ILE B N 1
ATOM 1720 C CA . ILE B 1 12 ? 12.305 -16.828 -9.445 1 98.81 12 ILE B CA 1
ATOM 1721 C C . ILE B 1 12 ? 11.188 -17.516 -10.234 1 98.81 12 ILE B C 1
ATOM 1723 O O . ILE B 1 12 ? 10.992 -18.719 -10.109 1 98.81 12 ILE B O 1
ATOM 1727 N N . GLY B 1 13 ? 10.469 -16.719 -11.109 1 98.81 13 GLY B N 1
ATOM 1728 C CA . GLY B 1 13 ? 9.391 -17.281 -11.906 1 98.81 13 GLY B CA 1
ATOM 1729 C C . GLY B 1 13 ? 9.852 -18.391 -12.828 1 98.81 13 GLY B C 1
ATOM 1730 O O . GLY B 1 13 ? 9.172 -19.422 -12.961 1 98.81 13 GLY B O 1
ATOM 1731 N N . LEU B 1 14 ? 10.938 -18.156 -13.438 1 98.81 14 LEU B N 1
ATOM 1732 C CA . LEU B 1 14 ? 11.484 -19.172 -14.328 1 98.81 14 LEU B CA 1
ATOM 1733 C C . LEU B 1 14 ? 11.891 -20.422 -13.555 1 98.81 14 LEU B C 1
ATOM 1735 O O . LEU B 1 14 ? 11.633 -21.547 -14 1 98.81 14 LEU B O 1
ATOM 1739 N N . ALA B 1 15 ? 12.539 -20.234 -12.406 1 98.94 15 ALA B N 1
ATOM 1740 C CA . ALA B 1 15 ? 12.953 -21.359 -11.57 1 98.94 15 ALA B CA 1
ATOM 1741 C C . ALA B 1 15 ? 11.75 -22.156 -11.094 1 98.94 15 ALA B C 1
ATOM 1743 O O . ALA B 1 15 ? 11.773 -23.391 -11.094 1 98.94 15 ALA B O 1
ATOM 1744 N N . LEU B 1 16 ? 10.688 -21.484 -10.688 1 98.94 16 LEU B N 1
ATOM 1745 C CA . LEU B 1 16 ? 9.445 -22.141 -10.305 1 98.94 16 LEU B CA 1
ATOM 1746 C C . LEU B 1 16 ? 8.898 -22.984 -11.453 1 98.94 16 LEU B C 1
ATOM 1748 O O . LEU B 1 16 ? 8.578 -24.156 -11.273 1 98.94 16 LEU B O 1
ATOM 1752 N N . THR B 1 17 ? 8.828 -22.375 -12.602 1 98.94 17 THR B N 1
ATOM 1753 C CA . THR B 1 17 ? 8.281 -23.031 -13.781 1 98.94 17 THR B CA 1
ATOM 1754 C C . THR B 1 17 ? 9.07 -24.297 -14.109 1 98.94 17 THR B C 1
ATOM 1756 O O . THR B 1 17 ? 8.484 -25.359 -14.281 1 98.94 17 THR B O 1
ATOM 1759 N N . LYS B 1 18 ? 10.352 -24.172 -14.125 1 98.88 18 LYS B N 1
ATOM 1760 C CA . LYS B 1 18 ? 11.203 -25.297 -14.461 1 98.88 18 LYS B CA 1
ATOM 1761 C C . LYS B 1 18 ? 11.016 -26.453 -13.461 1 98.88 18 LYS B C 1
ATOM 1763 O O . LYS B 1 18 ? 10.906 -27.609 -13.859 1 98.88 18 LYS B O 1
ATOM 1768 N N . GLN B 1 19 ? 10.992 -26.141 -12.227 1 98.94 19 GLN B N 1
ATOM 1769 C CA . GLN B 1 19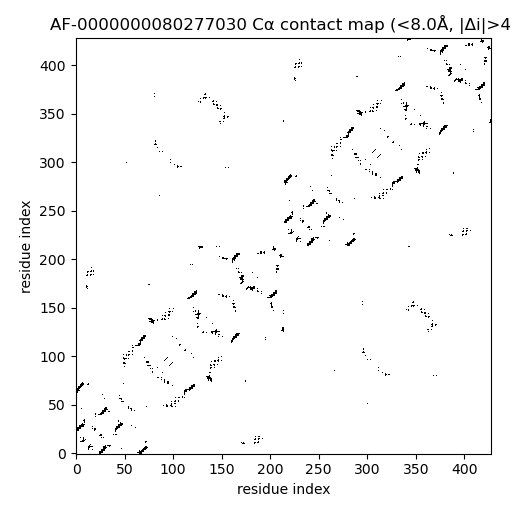 ? 10.875 -27.172 -11.203 1 98.94 19 GLN B CA 1
ATOM 1770 C C . GLN B 1 19 ? 9.508 -27.844 -11.266 1 98.94 19 GLN B C 1
ATOM 1772 O O . GLN B 1 19 ? 9.406 -29.078 -11.117 1 98.94 19 GLN B O 1
ATOM 1777 N N . LEU B 1 20 ? 8.492 -27.125 -11.477 1 98.94 20 LEU B N 1
ATOM 1778 C CA . LEU B 1 20 ? 7.145 -27.672 -11.562 1 98.94 20 LEU B CA 1
ATOM 1779 C C . LEU B 1 20 ? 7.008 -28.594 -12.773 1 98.94 20 LEU B C 1
ATOM 1781 O O . LEU B 1 20 ? 6.398 -29.656 -12.688 1 98.94 20 LEU B O 1
ATOM 1785 N N . LEU B 1 21 ? 7.566 -28.172 -13.914 1 98.81 21 LEU B N 1
ATOM 1786 C CA . LEU B 1 21 ? 7.531 -28.984 -15.117 1 98.81 21 LEU B CA 1
ATOM 1787 C C . LEU B 1 21 ? 8.273 -30.297 -14.898 1 98.81 21 LEU B C 1
ATOM 1789 O O . LEU B 1 21 ? 7.832 -31.359 -15.359 1 98.81 21 LEU B O 1
ATOM 1793 N N . SER B 1 22 ? 9.391 -30.203 -14.164 1 98.56 22 SER B N 1
ATOM 1794 C CA . SER B 1 22 ? 10.18 -31.406 -13.875 1 98.56 22 SER B CA 1
ATOM 1795 C C . SER B 1 22 ? 9.398 -32.375 -13.008 1 98.56 22 SER B C 1
ATOM 1797 O O . SER B 1 22 ? 9.672 -33.594 -13.023 1 98.56 22 SER B O 1
ATOM 1799 N N . LYS B 1 23 ? 8.422 -31.906 -12.273 1 98.38 23 LYS B N 1
ATOM 1800 C CA . LYS B 1 23 ? 7.574 -32.75 -11.43 1 98.38 23 LYS B CA 1
ATOM 1801 C C . LYS B 1 23 ? 6.367 -33.281 -12.203 1 98.38 23 LYS B C 1
ATOM 1803 O O . LYS B 1 23 ? 5.527 -33.969 -11.648 1 98.38 23 LYS B O 1
ATOM 1808 N N . GLY B 1 24 ? 6.246 -32.844 -13.461 1 98.44 24 GLY B N 1
ATOM 1809 C CA . GLY B 1 24 ? 5.18 -33.344 -14.32 1 98.44 24 GLY B CA 1
ATOM 1810 C C . GLY B 1 24 ? 3.916 -32.5 -14.234 1 98.44 24 GLY B C 1
ATOM 1811 O O . GLY B 1 24 ? 2.859 -32.906 -14.719 1 98.44 24 GLY B O 1
ATOM 1812 N N . GLU B 1 25 ? 3.992 -31.359 -13.625 1 98.62 25 GLU B N 1
ATOM 1813 C CA . GLU B 1 25 ? 2.83 -30.484 -13.461 1 98.62 25 GLU B CA 1
ATOM 1814 C C . GLU B 1 25 ? 2.48 -29.781 -14.766 1 98.62 25 GLU B C 1
ATOM 1816 O O . GLU B 1 25 ? 3.328 -29.641 -15.648 1 98.62 25 GLU B O 1
ATOM 1821 N N . LYS B 1 26 ? 1.221 -29.375 -14.898 1 98.75 26 LYS B N 1
ATOM 1822 C CA . LYS B 1 26 ? 0.806 -28.469 -15.961 1 98.75 26 LYS B CA 1
ATOM 1823 C C . LYS B 1 26 ? 1.017 -27.016 -15.555 1 98.75 26 LYS B C 1
ATOM 1825 O O . LYS B 1 26 ? 0.56 -26.594 -14.492 1 98.75 26 LYS B O 1
ATOM 1830 N N . VAL B 1 27 ? 1.719 -26.281 -16.438 1 98.88 27 VAL B N 1
ATOM 1831 C CA 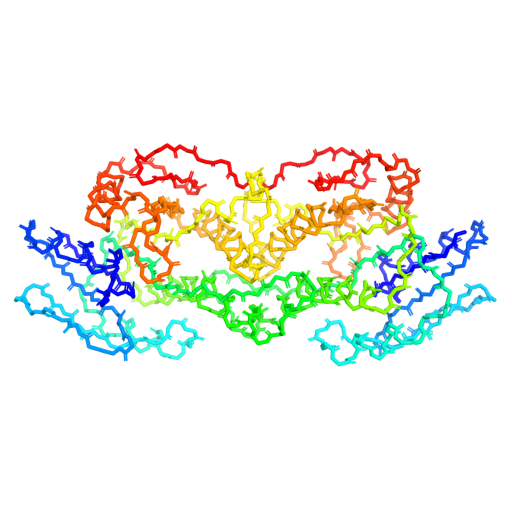. VAL B 1 27 ? 2.08 -24.906 -16.078 1 98.88 27 VAL B CA 1
ATOM 1832 C C . VAL B 1 27 ? 1.669 -23.953 -17.188 1 98.88 27 VAL B C 1
ATOM 1834 O O . VAL B 1 27 ? 2.045 -24.141 -18.344 1 98.88 27 VAL B O 1
ATOM 1837 N N . THR B 1 28 ? 0.801 -23 -16.891 1 98.94 28 THR B N 1
ATOM 1838 C CA . THR B 1 28 ? 0.535 -21.844 -17.75 1 98.94 28 THR B CA 1
ATOM 1839 C C . THR B 1 28 ? 1.235 -20.609 -17.203 1 98.94 28 THR B C 1
ATOM 1841 O O . THR B 1 28 ? 1.09 -20.266 -16.031 1 98.94 28 THR B O 1
ATOM 1844 N N . VAL B 1 29 ? 2.018 -19.938 -18.094 1 98.88 29 VAL B N 1
ATOM 1845 C CA . VAL B 1 29 ? 2.74 -18.766 -17.625 1 98.88 29 VAL B CA 1
ATOM 1846 C C . VAL B 1 29 ? 2.26 -17.516 -18.375 1 98.88 29 VAL B C 1
ATOM 1848 O O . VAL B 1 29 ? 1.849 -17.609 -19.531 1 98.88 29 VAL B O 1
ATOM 1851 N N . GLY B 1 30 ? 2.174 -16.391 -17.672 1 98.75 30 GLY B N 1
ATOM 1852 C CA . GLY B 1 30 ? 1.963 -15.07 -18.25 1 98.75 30 GLY B CA 1
ATOM 1853 C C . GLY B 1 30 ? 3.225 -14.234 -18.297 1 98.75 30 GLY B C 1
ATOM 1854 O O . GLY B 1 30 ? 3.803 -13.914 -17.25 1 98.75 30 GLY B O 1
ATOM 1855 N N . VAL B 1 31 ? 3.697 -13.875 -19.438 1 98.5 31 VAL B N 1
ATOM 1856 C CA . VAL B 1 31 ? 4.91 -13.078 -19.609 1 98.5 31 VAL B CA 1
ATOM 1857 C C . VAL B 1 31 ? 4.656 -11.945 -20.594 1 98.5 31 VAL B C 1
ATOM 1859 O O . VAL B 1 31 ? 3.703 -12 -21.375 1 98.5 31 VAL B O 1
ATOM 1862 N N . ARG B 1 32 ? 5.434 -10.898 -20.594 1 95.62 32 ARG B N 1
ATOM 1863 C CA . ARG B 1 32 ? 5.301 -9.805 -21.547 1 95.62 32 ARG B CA 1
ATOM 1864 C C . ARG B 1 32 ? 5.992 -10.141 -22.875 1 95.62 32 ARG B C 1
ATOM 1866 O O . ARG B 1 32 ? 5.621 -9.617 -23.922 1 95.62 32 ARG B O 1
ATOM 1873 N N . THR B 1 33 ? 6.969 -11 -22.688 1 93.62 33 THR B N 1
ATOM 1874 C CA . THR B 1 33 ? 7.773 -11.344 -23.844 1 93.62 33 THR B CA 1
ATOM 1875 C C . THR B 1 33 ? 7.66 -12.836 -24.156 1 93.62 33 THR B C 1
ATOM 1877 O O . THR B 1 33 ? 6.559 -13.359 -24.328 1 93.62 33 THR B O 1
ATOM 1880 N N . SER B 1 34 ? 8.82 -13.547 -24.297 1 95.94 34 SER B N 1
ATOM 1881 C CA . SER B 1 34 ? 8.82 -14.984 -24.578 1 95.94 34 SER B CA 1
ATOM 1882 C C . SER B 1 34 ? 9.516 -15.766 -23.469 1 95.94 34 SER B C 1
ATOM 1884 O O . SER B 1 34 ? 10.195 -15.18 -22.625 1 95.94 34 SER B O 1
ATOM 1886 N N . MET B 1 35 ? 9.273 -17.078 -23.5 1 98 35 MET B N 1
ATOM 1887 C CA . MET B 1 35 ? 9.938 -17.984 -22.562 1 98 35 MET B CA 1
ATOM 1888 C C . MET B 1 35 ? 11.227 -18.531 -23.156 1 98 35 MET B C 1
ATOM 1890 O O . MET B 1 35 ? 11.297 -18.812 -24.359 1 98 35 MET B O 1
ATOM 1894 N N . PRO B 1 36 ? 12.227 -18.703 -22.312 1 98 36 PRO B N 1
ATOM 1895 C CA . PRO B 1 36 ? 13.484 -19.266 -22.812 1 98 36 PRO B CA 1
ATOM 1896 C C . PRO B 1 36 ? 13.461 -20.797 -22.859 1 98 36 PRO B C 1
ATOM 1898 O O . PRO B 1 36 ? 14.477 -21.406 -23.203 1 98 36 PRO B O 1
ATOM 1901 N N . ILE B 1 37 ? 12.352 -21.422 -22.484 1 98.12 37 ILE B N 1
ATOM 1902 C CA . ILE B 1 37 ? 12.25 -22.875 -22.484 1 98.12 37 ILE B CA 1
ATOM 1903 C C . ILE B 1 37 ? 10.945 -23.297 -23.172 1 98.12 37 ILE B C 1
ATOM 1905 O O . ILE B 1 37 ? 10.016 -22.5 -23.281 1 98.12 37 ILE B O 1
ATOM 1909 N N . GLU B 1 38 ? 10.961 -24.531 -23.641 1 98.06 38 GLU B N 1
ATOM 1910 C CA . GLU B 1 38 ? 9.773 -25.203 -24.172 1 98.06 38 GLU B CA 1
ATOM 1911 C C . GLU B 1 38 ? 9.531 -26.531 -23.484 1 98.06 38 GLU B C 1
ATOM 1913 O O . GLU B 1 38 ? 10.477 -27.188 -23.047 1 98.06 38 GLU B O 1
ATOM 1918 N N . HIS B 1 39 ? 8.32 -26.828 -23.328 1 98.25 39 HIS B N 1
ATOM 1919 C CA . HIS B 1 39 ? 7.91 -28.094 -22.703 1 98.25 39 HIS B CA 1
ATOM 1920 C C . HIS B 1 39 ? 6.473 -28.438 -23.078 1 98.25 39 HIS B C 1
ATOM 1922 O O . HIS B 1 39 ? 5.625 -27.547 -23.203 1 98.25 39 HIS B O 1
ATOM 1928 N N . GLU B 1 40 ? 6.098 -29.672 -23.234 1 98.12 40 GLU B N 1
ATOM 1929 C CA . GLU B 1 40 ? 4.77 -30.109 -23.656 1 98.12 40 GLU B CA 1
ATOM 1930 C C . GLU B 1 40 ? 3.707 -29.688 -22.656 1 98.12 40 GLU B C 1
ATOM 1932 O O . GLU B 1 40 ? 2.561 -29.422 -23.016 1 98.12 40 GLU B O 1
ATOM 1937 N N . ASN B 1 41 ? 4.094 -29.609 -21.344 1 98.56 41 ASN B N 1
ATOM 1938 C CA . ASN B 1 41 ? 3.15 -29.234 -20.281 1 98.56 41 ASN B CA 1
ATOM 1939 C C . ASN B 1 41 ? 3.16 -27.734 -20.016 1 98.56 41 ASN B C 1
ATOM 1941 O O . ASN B 1 41 ? 2.562 -27.281 -19.047 1 98.56 41 ASN B O 1
ATOM 1945 N N . LEU B 1 42 ? 3.898 -26.969 -20.812 1 98.75 42 LEU B N 1
ATOM 1946 C CA . LEU B 1 42 ? 4.027 -25.531 -20.625 1 98.75 42 LEU B CA 1
ATOM 1947 C C . LEU B 1 42 ? 3.199 -24.766 -21.641 1 98.75 42 LEU B C 1
ATOM 1949 O O . LEU B 1 42 ? 3.375 -24.953 -22.859 1 98.75 42 LEU B O 1
ATOM 1953 N N . LYS B 1 43 ? 2.307 -23.984 -21.188 1 98.56 43 LYS B N 1
ATOM 1954 C CA . LYS B 1 43 ? 1.592 -23.031 -22.016 1 98.56 43 LYS B CA 1
ATOM 1955 C C . LYS B 1 43 ? 2.047 -21.594 -21.734 1 98.56 43 LYS B C 1
ATOM 1957 O O . LYS B 1 43 ? 2.072 -21.172 -20.578 1 98.56 43 LYS B O 1
ATOM 1962 N N . VAL B 1 44 ? 2.449 -20.859 -22.781 1 98.69 44 VAL B N 1
ATOM 1963 C CA . VAL B 1 44 ? 2.963 -19.5 -22.641 1 98.69 44 VAL B CA 1
ATOM 1964 C C . VAL B 1 44 ? 1.942 -18.5 -23.188 1 98.69 44 VAL B C 1
ATOM 1966 O O . VAL B 1 44 ? 1.54 -18.594 -24.344 1 98.69 44 VAL B O 1
ATOM 1969 N N . LEU B 1 45 ? 1.47 -17.594 -22.375 1 98.69 45 LEU B N 1
ATOM 1970 C CA . LEU B 1 45 ? 0.521 -16.547 -22.75 1 98.69 45 LEU B CA 1
ATOM 1971 C C . LEU B 1 45 ? 1.091 -15.164 -22.453 1 98.69 45 LEU B C 1
ATOM 1973 O O . LEU B 1 45 ? 1.931 -15.016 -21.562 1 98.69 45 LEU B O 1
ATOM 1977 N N . LYS B 1 46 ? 0.596 -14.164 -23.141 1 98.56 46 LYS B N 1
ATOM 1978 C CA . LYS B 1 46 ? 1.043 -12.789 -22.953 1 98.56 46 LYS B CA 1
ATOM 1979 C C . LYS B 1 46 ? 0.178 -12.07 -21.906 1 98.56 46 LYS B C 1
ATOM 1981 O O . LYS B 1 46 ? -1.045 -12.227 -21.906 1 98.56 46 LYS B O 1
ATOM 1986 N N . VAL B 1 47 ? 0.862 -11.312 -21.047 1 98.81 47 VAL B N 1
ATOM 1987 C CA . VAL B 1 47 ? 0.097 -10.477 -20.125 1 98.81 47 VAL B CA 1
ATOM 1988 C C . VAL B 1 47 ? 0.968 -9.328 -19.641 1 98.81 47 VAL B C 1
ATOM 1990 O O . VAL B 1 47 ? 2.158 -9.508 -19.375 1 98.81 47 VAL B O 1
ATOM 1993 N N . ASP B 1 48 ? 0.436 -8.148 -19.656 1 98.75 48 ASP B N 1
ATOM 1994 C CA . ASP B 1 48 ? 0.915 -7.004 -18.875 1 98.75 48 ASP B CA 1
ATOM 1995 C C . ASP B 1 48 ? 0.097 -6.816 -17.609 1 98.75 48 ASP B C 1
ATOM 1997 O O . ASP B 1 48 ? -1.041 -6.348 -17.656 1 98.75 48 ASP B O 1
ATOM 2001 N N . THR B 1 49 ? 0.729 -7.121 -16.453 1 98.56 49 THR B N 1
ATOM 2002 C CA . THR B 1 49 ? -0.031 -7.176 -15.211 1 98.56 49 THR B CA 1
ATOM 2003 C C . THR B 1 49 ? -0.383 -5.77 -14.734 1 98.56 49 THR B C 1
ATOM 2005 O O . THR B 1 49 ? -1.197 -5.602 -13.82 1 98.56 49 THR B O 1
ATOM 2008 N N . SER B 1 50 ? 0.185 -4.68 -15.352 1 98.56 50 SER B N 1
ATOM 2009 C CA . SER B 1 50 ? -0.18 -3.316 -14.984 1 98.56 50 SER B CA 1
ATOM 2010 C C . SER B 1 50 ? -1.456 -2.875 -15.695 1 98.56 50 SER B C 1
ATOM 2012 O O . SER B 1 50 ? -1.976 -1.789 -15.43 1 98.56 50 SER B O 1
ATOM 2014 N N . ASN B 1 51 ? -1.962 -3.701 -16.594 1 98.56 51 ASN B N 1
ATOM 2015 C CA . ASN B 1 51 ? -3.078 -3.35 -17.453 1 98.56 51 ASN B CA 1
ATOM 2016 C C . ASN B 1 51 ? -4.254 -4.305 -17.281 1 98.56 51 ASN B C 1
ATOM 2018 O O . ASN B 1 51 ? -4.199 -5.453 -17.734 1 98.56 51 ASN B O 1
ATOM 2022 N N . PRO B 1 52 ? -5.367 -3.805 -16.734 1 98.44 52 PRO B N 1
ATOM 2023 C CA . PRO B 1 52 ? -6.508 -4.676 -16.453 1 98.44 52 PRO B CA 1
ATOM 2024 C C . PRO B 1 52 ? -7.066 -5.344 -17.703 1 98.44 52 PRO B C 1
ATOM 2026 O O . PRO B 1 52 ? -7.543 -6.48 -17.641 1 98.44 52 PRO B O 1
ATOM 2029 N N . VAL B 1 53 ? -7.043 -4.676 -18.812 1 98.56 53 VAL B N 1
ATOM 2030 C CA . VAL B 1 53 ? -7.535 -5.262 -20.047 1 98.56 53 VAL B CA 1
ATOM 2031 C C . VAL B 1 53 ? -6.645 -6.43 -20.469 1 98.56 53 VAL B C 1
ATOM 2033 O O . VAL B 1 53 ? -7.137 -7.465 -20.922 1 98.56 53 VAL B O 1
ATOM 2036 N N . SER B 1 54 ? -5.367 -6.242 -20.359 1 98.88 54 SER B N 1
ATOM 2037 C CA . SER B 1 54 ? -4.426 -7.32 -20.641 1 98.88 54 SER B CA 1
ATOM 2038 C C . SER B 1 54 ? -4.672 -8.516 -19.719 1 98.88 54 SER B C 1
ATOM 2040 O O . SER B 1 54 ? -4.625 -9.664 -20.156 1 98.88 54 SER B O 1
ATOM 2042 N N . ILE B 1 55 ? -4.965 -8.289 -18.469 1 98.88 55 ILE B N 1
ATOM 2043 C CA . ILE B 1 55 ? -5.242 -9.32 -17.484 1 98.88 55 ILE B CA 1
ATOM 2044 C C . ILE B 1 55 ? -6.508 -10.086 -17.859 1 98.88 55 ILE B C 1
ATOM 2046 O O . ILE B 1 55 ? -6.535 -11.32 -17.812 1 98.88 55 ILE B O 1
ATOM 2050 N N . GLU B 1 56 ? -7.496 -9.344 -18.234 1 98.81 56 GLU B N 1
ATOM 2051 C CA . GLU B 1 56 ? -8.742 -9.969 -18.641 1 98.81 56 GLU B CA 1
ATOM 2052 C C . GLU B 1 56 ? -8.523 -10.914 -19.828 1 98.81 56 GLU B C 1
ATOM 2054 O O . GLU B 1 56 ? -9.031 -12.039 -19.828 1 98.81 56 GLU B O 1
ATOM 2059 N N . THR B 1 57 ? -7.816 -10.461 -20.812 1 98.81 57 THR B N 1
ATOM 2060 C CA . THR B 1 57 ? -7.508 -11.273 -21.984 1 98.81 57 THR B CA 1
ATOM 2061 C C . THR B 1 57 ? -6.699 -12.5 -21.594 1 98.81 57 THR B C 1
ATOM 2063 O O . THR B 1 57 ? -6.977 -13.609 -22.062 1 98.81 57 THR B O 1
ATOM 2066 N N . PHE B 1 58 ? -5.707 -12.312 -20.781 1 98.94 58 PHE B N 1
ATOM 2067 C CA . PHE B 1 58 ? -4.871 -13.406 -20.281 1 98.94 58 PHE B CA 1
ATOM 2068 C C . PHE B 1 58 ? -5.719 -14.477 -19.609 1 98.94 58 PHE B C 1
ATOM 2070 O O . PHE B 1 58 ? -5.609 -15.656 -19.938 1 98.94 58 PHE B O 1
ATOM 2077 N N . VAL B 1 59 ? -6.625 -14.094 -18.703 1 98.94 59 VAL B N 1
ATOM 2078 C CA . VAL B 1 59 ? -7.438 -15.023 -17.922 1 98.94 59 VAL B CA 1
ATOM 2079 C C . VAL B 1 59 ? -8.406 -15.766 -18.844 1 98.94 59 VAL B C 1
ATOM 2081 O O . VAL B 1 59 ? -8.641 -16.953 -18.672 1 98.94 59 VAL B O 1
ATOM 2084 N N . SER B 1 60 ? -8.922 -15.062 -19.859 1 98.81 60 SER B N 1
ATOM 2085 C CA . SER B 1 60 ? -9.891 -15.672 -20.766 1 98.81 60 SER B CA 1
ATOM 2086 C C . SER B 1 60 ? -9.258 -16.828 -21.547 1 98.81 60 SER B C 1
ATOM 2088 O O . SER B 1 60 ? -9.969 -17.703 -22.031 1 98.81 60 SER B O 1
ATOM 2090 N N . GLN B 1 61 ? -7.957 -16.859 -21.609 1 98.75 61 GLN B N 1
ATOM 2091 C CA . GLN B 1 61 ? -7.254 -17.875 -22.406 1 98.75 61 GLN B CA 1
ATOM 2092 C C . GLN B 1 61 ? -6.871 -19.078 -21.547 1 98.75 61 GLN B C 1
ATOM 2094 O O . GLN B 1 61 ? -6.383 -20.078 -22.062 1 98.75 61 GLN B O 1
ATOM 2099 N N . ILE B 1 62 ? -7.008 -18.922 -20.25 1 98.62 62 ILE B N 1
ATOM 2100 C CA . ILE B 1 62 ? -6.758 -20.047 -19.359 1 98.62 62 ILE B CA 1
ATOM 2101 C C . ILE B 1 62 ? -7.949 -21 -19.391 1 98.62 62 ILE B C 1
ATOM 2103 O O . ILE B 1 62 ? -9.039 -20.656 -18.922 1 98.62 62 ILE B O 1
ATOM 2107 N N . ILE B 1 63 ? -7.773 -22.172 -19.906 1 95.62 63 ILE B N 1
ATOM 2108 C CA . ILE B 1 63 ? -8.883 -23.078 -20.172 1 95.62 63 ILE B CA 1
ATOM 2109 C C . ILE B 1 63 ? -9.102 -24.016 -18.984 1 95.62 63 ILE B C 1
ATOM 2111 O O . ILE B 1 63 ? -10.234 -24.25 -18.578 1 95.62 63 ILE B O 1
ATOM 2115 N N . GLU B 1 64 ? -7.984 -24.547 -18.5 1 96.62 64 GLU B N 1
ATOM 2116 C CA . GLU B 1 64 ? -8.094 -25.469 -17.375 1 96.62 64 GLU B CA 1
ATOM 2117 C C . GLU B 1 64 ? -8.242 -24.734 -16.047 1 96.62 64 GLU B C 1
ATOM 2119 O O . GLU B 1 64 ? -7.645 -23.672 -15.859 1 96.62 64 GLU B O 1
ATOM 2124 N N . PRO B 1 65 ? -9 -25.312 -15.133 1 98.12 65 PRO B N 1
ATOM 2125 C CA . PRO B 1 65 ? -9.102 -24.688 -13.812 1 98.12 65 PRO B CA 1
ATOM 2126 C C . PRO B 1 65 ? -7.746 -24.578 -13.109 1 98.12 65 PRO B C 1
ATOM 2128 O O . PRO B 1 65 ? -6.883 -25.438 -13.273 1 98.12 65 PRO B O 1
ATOM 2131 N N . ILE B 1 66 ? -7.668 -23.562 -12.273 1 98.88 66 ILE B N 1
ATOM 2132 C CA . ILE B 1 66 ? -6.398 -23.234 -11.633 1 98.88 66 ILE B CA 1
ATOM 2133 C C . ILE B 1 66 ? -6.367 -23.828 -10.227 1 98.88 66 ILE B C 1
ATOM 2135 O O . ILE B 1 66 ? -7.246 -23.547 -9.406 1 98.88 66 ILE B O 1
ATOM 2139 N N . ASP B 1 67 ? -5.352 -24.641 -9.953 1 98.88 67 ASP B N 1
ATOM 2140 C CA . ASP B 1 67 ? -5.117 -25.141 -8.602 1 98.88 67 ASP B CA 1
ATOM 2141 C C . ASP B 1 67 ? -4.25 -24.172 -7.797 1 98.88 67 ASP B C 1
ATOM 2143 O O . ASP B 1 67 ? -4.465 -24 -6.594 1 98.88 67 ASP B O 1
ATOM 2147 N N . VAL B 1 68 ? -3.236 -23.625 -8.422 1 98.94 68 VAL B N 1
ATOM 2148 C CA . VAL B 1 68 ? -2.299 -22.719 -7.77 1 98.94 68 VAL B CA 1
ATOM 2149 C C . VAL B 1 68 ? -2.023 -21.516 -8.68 1 98.94 68 VAL B C 1
ATOM 2151 O O . VAL B 1 68 ? -1.641 -21.688 -9.836 1 98.94 68 VAL B O 1
ATOM 2154 N N . LEU B 1 69 ? -2.307 -20.344 -8.242 1 98.94 69 LEU B N 1
ATOM 2155 C CA . LEU B 1 69 ? -1.972 -19.078 -8.898 1 98.94 69 LEU B CA 1
ATOM 2156 C C . LEU B 1 69 ? -0.826 -18.375 -8.18 1 98.94 69 LEU B C 1
ATOM 2158 O O . LEU B 1 69 ? -0.932 -18.078 -6.988 1 98.94 69 LEU B O 1
ATOM 2162 N N . ILE B 1 70 ? 0.27 -18.188 -8.852 1 99 70 ILE B N 1
ATOM 2163 C CA . ILE B 1 70 ? 1.418 -17.484 -8.273 1 99 70 ILE B CA 1
ATOM 2164 C C . ILE B 1 70 ? 1.593 -16.125 -8.945 1 99 70 ILE B C 1
ATOM 2166 O O . ILE B 1 70 ? 2.025 -16.047 -10.102 1 99 70 ILE B O 1
ATOM 2170 N N . ASN B 1 71 ? 1.215 -15.125 -8.25 1 98.94 71 ASN B N 1
ATOM 2171 C CA . ASN B 1 71 ? 1.513 -13.758 -8.664 1 98.94 71 ASN B CA 1
ATOM 2172 C C . ASN B 1 71 ? 2.971 -13.398 -8.391 1 98.94 71 ASN B C 1
ATOM 2174 O O . ASN B 1 71 ? 3.303 -12.906 -7.312 1 98.94 71 ASN B O 1
ATOM 2178 N N . ASN B 1 72 ? 3.756 -13.562 -9.398 1 98.88 72 ASN B N 1
ATOM 2179 C CA . ASN B 1 72 ? 5.199 -13.406 -9.25 1 98.88 72 ASN B CA 1
ATOM 2180 C C . ASN B 1 72 ? 5.711 -12.172 -9.992 1 98.88 72 ASN B C 1
ATOM 2182 O O . ASN B 1 72 ? 6.754 -11.617 -9.641 1 98.88 72 ASN B O 1
ATOM 2186 N N . ALA B 1 73 ? 4.926 -11.758 -11.055 1 98.62 73 ALA B N 1
ATOM 2187 C CA . ALA B 1 73 ? 5.344 -10.57 -11.781 1 98.62 73 ALA B CA 1
ATOM 2188 C C . ALA B 1 73 ? 5.531 -9.383 -10.836 1 98.62 73 ALA B C 1
ATOM 2190 O O . ALA B 1 73 ? 4.703 -9.148 -9.953 1 98.62 73 ALA B O 1
ATOM 2191 N N . GLY B 1 74 ? 6.621 -8.711 -10.953 1 98.38 74 GLY B N 1
ATOM 2192 C CA . GLY B 1 74 ? 6.918 -7.57 -10.109 1 98.38 74 GLY B CA 1
ATOM 2193 C C . GLY B 1 74 ? 8.023 -6.688 -10.664 1 98.38 74 GLY B C 1
ATOM 2194 O O . GLY B 1 74 ? 8.758 -7.094 -11.562 1 98.38 74 GLY B O 1
ATOM 2195 N N . VAL B 1 75 ? 8.078 -5.484 -10.203 1 98.31 75 VAL B N 1
ATOM 2196 C CA . VAL B 1 75 ? 9.141 -4.555 -10.562 1 98.31 75 VAL B CA 1
ATOM 2197 C C . VAL B 1 75 ? 9.727 -3.924 -9.305 1 98.31 75 VAL B C 1
ATOM 2199 O O . VAL B 1 75 ? 9.039 -3.783 -8.297 1 98.31 75 VAL B O 1
ATOM 2202 N N . LEU B 1 76 ? 10.945 -3.709 -9.344 1 98.31 76 LEU B N 1
ATOM 2203 C CA . LEU B 1 76 ? 11.664 -2.916 -8.352 1 98.31 76 LEU B CA 1
ATOM 2204 C C . LEU B 1 76 ? 12.18 -1.614 -8.961 1 98.31 76 LEU B C 1
ATOM 2206 O O . LEU B 1 76 ? 13.102 -1.628 -9.781 1 98.31 76 LEU B O 1
ATOM 2210 N N . ILE B 1 77 ? 11.492 -0.551 -8.672 1 97.19 77 ILE B N 1
ATOM 2211 C CA . ILE B 1 77 ? 11.945 0.777 -9.07 1 97.19 77 ILE B CA 1
ATOM 2212 C C . ILE B 1 77 ? 12.773 1.403 -7.953 1 97.19 77 ILE B C 1
ATOM 2214 O O . ILE B 1 77 ? 12.234 1.75 -6.898 1 97.19 77 ILE B O 1
ATOM 2218 N N . GLU B 1 78 ? 14.07 1.565 -8.203 1 97.06 78 GLU B N 1
ATOM 2219 C CA . GLU B 1 78 ? 14.969 2.111 -7.188 1 97.06 78 GLU B CA 1
ATOM 2220 C C . GLU B 1 78 ? 14.883 3.635 -7.137 1 97.06 78 GLU B C 1
ATOM 2222 O O . GLU B 1 78 ? 15.562 4.32 -7.906 1 97.06 78 GLU B O 1
ATOM 2227 N N . GLU B 1 79 ? 14.109 4.133 -6.402 1 98.25 79 GLU B N 1
ATOM 2228 C CA . GLU B 1 79 ? 13.977 5.543 -6.043 1 98.25 79 GLU B CA 1
ATOM 2229 C C . GLU B 1 79 ? 13.922 5.727 -4.531 1 98.25 79 GLU B C 1
ATOM 2231 O O . GLU B 1 79 ? 13.242 4.973 -3.832 1 98.25 79 GLU B O 1
ATOM 2236 N N . ARG B 1 80 ? 14.688 6.617 -4.02 1 97.56 80 ARG B N 1
ATOM 2237 C CA . ARG B 1 80 ? 14.766 6.824 -2.576 1 97.56 80 ARG B CA 1
ATOM 2238 C C . ARG B 1 80 ? 14.453 8.273 -2.213 1 97.56 80 ARG B C 1
ATOM 2240 O O . ARG B 1 80 ? 14.531 9.164 -3.064 1 97.56 80 ARG B O 1
ATOM 2247 N N . PHE B 1 81 ? 14.07 8.562 -0.988 1 97.81 81 PHE B N 1
ATOM 2248 C CA . PHE B 1 81 ? 13.812 9.898 -0.467 1 97.81 81 PHE B CA 1
ATOM 2249 C C . PHE B 1 81 ? 15.055 10.773 -0.598 1 97.81 81 PHE B C 1
ATOM 2251 O O . PHE B 1 81 ? 16.156 10.352 -0.261 1 97.81 81 PHE B O 1
ATOM 2258 N N . PRO B 1 82 ? 14.945 11.992 -1.162 1 98.19 82 PRO B N 1
ATOM 2259 C CA . PRO B 1 82 ? 13.719 12.695 -1.551 1 98.19 82 PRO B CA 1
ATOM 2260 C C . PRO B 1 82 ? 13.57 12.82 -3.064 1 98.19 82 PRO B C 1
ATOM 2262 O O . PRO B 1 82 ? 13.188 13.883 -3.562 1 98.19 82 PRO B O 1
ATOM 2265 N N . GLU B 1 83 ? 13.859 11.711 -3.74 1 98.31 83 GLU B N 1
ATOM 2266 C CA . GLU B 1 83 ? 13.844 11.766 -5.199 1 98.31 83 GLU B CA 1
ATOM 2267 C C . GLU B 1 83 ? 12.836 10.773 -5.777 1 98.31 83 GLU B C 1
ATOM 2269 O O . GLU B 1 83 ? 13.023 10.258 -6.879 1 98.31 83 GLU B O 1
ATOM 2274 N N . VAL B 1 84 ? 11.836 10.469 -5.055 1 98.69 84 VAL B N 1
ATOM 2275 C CA . VAL B 1 84 ? 10.812 9.547 -5.52 1 98.69 84 VAL B CA 1
ATOM 2276 C C . VAL B 1 84 ? 9.859 10.266 -6.469 1 98.69 84 VAL B C 1
ATOM 2278 O O . VAL B 1 84 ? 9.461 11.406 -6.215 1 98.69 84 VAL B O 1
ATOM 2281 N N . THR B 1 85 ? 9.523 9.672 -7.617 1 98.75 85 THR B N 1
ATOM 2282 C CA . THR B 1 85 ? 8.688 10.289 -8.648 1 98.75 85 THR B CA 1
ATOM 2283 C C . THR B 1 85 ? 7.285 9.672 -8.641 1 98.75 85 THR B C 1
ATOM 2285 O O . THR B 1 85 ? 7.09 8.57 -8.133 1 98.75 85 THR B O 1
ATOM 2288 N N . GLU B 1 86 ? 6.32 10.43 -9.18 1 98.75 86 GLU B N 1
ATOM 2289 C CA . GLU B 1 86 ? 4.977 9.906 -9.391 1 98.75 86 GLU B CA 1
ATOM 2290 C C . GLU B 1 86 ? 5.008 8.656 -10.258 1 98.75 86 GLU B C 1
ATOM 2292 O O . GLU B 1 86 ? 4.309 7.676 -9.984 1 98.75 86 GLU B O 1
ATOM 2297 N N . GLU B 1 87 ? 5.785 8.719 -11.297 1 98.62 87 GLU B N 1
ATOM 2298 C CA . GLU B 1 87 ? 5.871 7.605 -12.234 1 98.62 87 GLU B CA 1
ATOM 2299 C C . GLU B 1 87 ? 6.34 6.328 -11.547 1 98.62 87 GLU B C 1
ATOM 2301 O O . GLU B 1 87 ? 5.766 5.258 -11.758 1 98.62 87 GLU B O 1
ATOM 2306 N N . GLY B 1 88 ? 7.418 6.438 -10.742 1 98.75 88 GLY B N 1
ATOM 2307 C CA . GLY B 1 88 ? 7.922 5.281 -10.016 1 98.75 88 GLY B CA 1
ATOM 2308 C C . GLY B 1 88 ? 6.91 4.699 -9.055 1 98.75 88 GLY B C 1
ATOM 2309 O O . GLY B 1 88 ? 6.75 3.477 -8.977 1 98.75 88 GLY B O 1
ATOM 2310 N N . MET B 1 89 ? 6.195 5.582 -8.352 1 98.88 89 MET B N 1
ATOM 2311 C CA . MET B 1 89 ? 5.188 5.141 -7.391 1 98.88 89 MET B CA 1
ATOM 2312 C C . MET B 1 89 ? 4.031 4.438 -8.094 1 98.88 89 MET B C 1
ATOM 2314 O O . MET B 1 89 ? 3.623 3.35 -7.688 1 98.88 89 MET B O 1
ATOM 2318 N N . ILE B 1 90 ? 3.58 5.016 -9.148 1 98.88 90 ILE B N 1
ATOM 2319 C CA . ILE B 1 90 ? 2.389 4.508 -9.82 1 98.88 90 ILE B CA 1
ATOM 2320 C C . ILE B 1 90 ? 2.715 3.193 -10.531 1 98.88 90 ILE B C 1
ATOM 2322 O O . ILE B 1 90 ? 1.937 2.238 -10.469 1 98.88 90 ILE B O 1
ATOM 2326 N N . LEU B 1 91 ? 3.836 3.15 -11.188 1 98.81 91 LEU B N 1
ATOM 2327 C CA . LEU B 1 91 ? 4.203 1.925 -11.891 1 98.81 91 LEU B CA 1
ATOM 2328 C C . LEU B 1 91 ? 4.379 0.77 -10.906 1 98.81 91 LEU B C 1
ATOM 2330 O O . LEU B 1 91 ? 3.891 -0.336 -11.148 1 98.81 91 LEU B O 1
ATOM 2334 N N . SER B 1 92 ? 5.094 0.988 -9.812 1 98.94 92 SER B N 1
ATOM 2335 C CA . SER B 1 92 ? 5.266 -0.047 -8.805 1 98.94 92 SER B CA 1
ATOM 2336 C C . SER B 1 92 ? 3.922 -0.524 -8.258 1 98.94 92 SER B C 1
ATOM 2338 O O . SER B 1 92 ? 3.711 -1.726 -8.078 1 98.94 92 SER B O 1
ATOM 2340 N N . PHE B 1 93 ? 3.059 0.407 -8.031 1 98.94 93 PHE B N 1
ATOM 2341 C CA . PHE B 1 93 ? 1.748 0.081 -7.48 1 98.94 93 PHE B CA 1
ATOM 2342 C C . PHE B 1 93 ? 0.931 -0.734 -8.477 1 98.94 93 PHE B C 1
ATOM 2344 O O . PHE B 1 93 ? 0.305 -1.729 -8.109 1 98.94 93 PHE B O 1
ATOM 2351 N N . LYS B 1 94 ? 0.906 -0.337 -9.711 1 98.94 94 LYS B N 1
ATOM 2352 C CA . LYS B 1 94 ? 0.128 -1.018 -10.742 1 98.94 94 LYS B CA 1
ATOM 2353 C C . LYS B 1 94 ? 0.592 -2.461 -10.914 1 98.94 94 LYS B C 1
ATOM 2355 O O . LYS B 1 94 ? -0.23 -3.375 -11.016 1 98.94 94 LYS B O 1
ATOM 2360 N N . VAL B 1 95 ? 1.851 -2.637 -10.906 1 98.94 95 VAL B N 1
ATOM 2361 C CA . VAL B 1 95 ? 2.389 -3.957 -11.219 1 98.94 95 VAL B CA 1
ATOM 2362 C C . VAL B 1 95 ? 2.379 -4.828 -9.961 1 98.94 95 VAL B C 1
ATOM 2364 O O . VAL B 1 95 ? 1.887 -5.961 -9.992 1 98.94 95 VAL B O 1
ATOM 2367 N N . ASN B 1 96 ? 2.871 -4.281 -8.844 1 98.94 96 ASN B N 1
ATOM 2368 C CA . ASN B 1 96 ? 3.156 -5.105 -7.672 1 98.94 96 ASN B CA 1
ATOM 2369 C C . ASN B 1 96 ? 1.912 -5.305 -6.809 1 98.94 96 ASN B C 1
ATOM 2371 O O . ASN B 1 96 ? 1.855 -6.234 -6 1 98.94 96 ASN B O 1
ATOM 2375 N N . THR B 1 97 ? 0.965 -4.406 -6.898 1 99 97 THR B N 1
ATOM 2376 C CA . THR B 1 97 ? -0.171 -4.422 -5.984 1 99 97 THR B CA 1
ATOM 2377 C C . THR B 1 97 ? -1.474 -4.656 -6.742 1 99 97 THR B C 1
ATOM 2379 O O . THR B 1 97 ? -2.139 -5.676 -6.547 1 99 97 THR B O 1
ATOM 2382 N N . MET B 1 98 ? -1.768 -3.742 -7.652 1 98.94 98 MET B N 1
ATOM 2383 C CA . MET B 1 98 ? -3.033 -3.779 -8.383 1 98.94 98 MET B CA 1
ATOM 2384 C C . MET B 1 98 ? -3.098 -4.992 -9.297 1 98.94 98 MET B C 1
ATOM 2386 O O . MET B 1 98 ? -4.145 -5.629 -9.422 1 98.94 98 MET B O 1
ATOM 2390 N N . GLY B 1 99 ? -1.979 -5.281 -9.961 1 98.94 99 GLY B N 1
ATOM 2391 C CA . GLY B 1 99 ? -1.898 -6.41 -10.867 1 98.94 99 GLY B CA 1
ATOM 2392 C C . GLY B 1 99 ? -2.354 -7.715 -10.242 1 98.94 99 GLY B C 1
ATOM 2393 O O . GLY B 1 99 ? -3.32 -8.328 -10.703 1 98.94 99 GLY B O 1
ATOM 2394 N N . PRO B 1 100 ? -1.688 -8.117 -9.133 1 98.94 100 PRO B N 1
ATOM 2395 C CA . PRO B 1 100 ? -2.082 -9.352 -8.438 1 98.94 100 PRO B CA 1
ATOM 2396 C C . PRO B 1 100 ? -3.549 -9.352 -8.016 1 98.94 100 PRO B C 1
ATOM 2398 O O . PRO B 1 100 ? -4.242 -10.359 -8.164 1 98.94 100 PRO B O 1
ATOM 2401 N N . TYR B 1 101 ? -4.066 -8.258 -7.469 1 98.94 101 TYR B N 1
ATOM 2402 C CA . TYR B 1 101 ? -5.461 -8.188 -7.059 1 98.94 101 TYR B CA 1
ATOM 2403 C C . TYR B 1 101 ? -6.391 -8.422 -8.242 1 98.94 101 TYR B C 1
ATOM 2405 O O . TYR B 1 101 ? -7.312 -9.234 -8.164 1 98.94 101 TYR B O 1
ATOM 2413 N N . MET B 1 102 ? -6.102 -7.648 -9.328 1 98.94 102 MET B N 1
ATOM 2414 C CA . MET B 1 102 ? -6.977 -7.688 -10.5 1 98.94 102 MET B CA 1
ATOM 2415 C C . MET B 1 102 ? -6.945 -9.062 -11.156 1 98.94 102 MET B C 1
ATOM 2417 O O . MET B 1 102 ? -7.953 -9.516 -11.703 1 98.94 102 MET B O 1
ATOM 2421 N N . LEU B 1 103 ? -5.805 -9.672 -11.117 1 98.94 103 LEU B N 1
ATOM 2422 C CA . LEU B 1 103 ? -5.707 -11.016 -11.68 1 98.94 103 LEU B CA 1
ATOM 2423 C C . LEU B 1 103 ? -6.586 -11.992 -10.906 1 98.94 103 LEU B C 1
ATOM 2425 O O . LEU B 1 103 ? -7.336 -12.766 -11.5 1 98.94 103 LEU B O 1
ATOM 2429 N N . VAL B 1 104 ? -6.531 -11.977 -9.562 1 98.94 104 VAL B N 1
ATOM 2430 C CA . VAL B 1 104 ? -7.367 -12.844 -8.742 1 98.94 104 VAL B CA 1
ATOM 2431 C C . VAL B 1 104 ? -8.836 -12.523 -8.984 1 98.94 104 VAL B C 1
ATOM 2433 O O . VAL B 1 104 ? -9.664 -13.43 -9.141 1 98.94 104 VAL B O 1
ATOM 2436 N N . GLN B 1 105 ? -9.141 -11.25 -9.016 1 98.88 105 GLN B N 1
ATOM 2437 C CA . GLN B 1 105 ? -10.508 -10.805 -9.25 1 98.88 105 GLN B CA 1
ATOM 2438 C C . GLN B 1 105 ? -11.039 -11.344 -10.578 1 98.88 105 GLN B C 1
ATOM 2440 O O . GLN B 1 105 ? -12.164 -11.852 -10.641 1 98.88 105 GLN B O 1
ATOM 2445 N N . GLU B 1 106 ? -10.234 -11.203 -11.609 1 98.88 106 GLU B N 1
ATOM 2446 C CA . GLU B 1 106 ? -10.68 -11.656 -12.922 1 98.88 106 GLU B CA 1
ATOM 2447 C C . GLU B 1 106 ? -10.812 -13.18 -12.969 1 98.88 106 GLU B C 1
ATOM 2449 O O . GLU B 1 106 ? -11.758 -13.703 -13.562 1 98.88 106 GLU B O 1
ATOM 2454 N N . CYS B 1 107 ? -9.852 -13.898 -12.375 1 98.94 107 CYS B N 1
ATOM 2455 C CA . CYS B 1 107 ? -9.961 -15.352 -12.289 1 98.94 107 CYS B CA 1
ATOM 2456 C C . CYS B 1 107 ? -11.25 -15.758 -11.586 1 98.94 107 CYS B C 1
ATOM 2458 O O . CYS B 1 107 ? -11.898 -16.719 -11.984 1 98.94 107 CYS B O 1
ATOM 2460 N N . TYR B 1 108 ? -11.539 -15.039 -10.492 1 98.75 108 TYR B N 1
ATOM 2461 C CA . TYR B 1 108 ? -12.758 -15.305 -9.734 1 98.75 108 TYR B CA 1
ATOM 2462 C C . TYR B 1 108 ? -14 -15.055 -10.594 1 98.75 108 TYR B C 1
ATOM 2464 O O . TYR B 1 108 ? -14.891 -15.906 -10.672 1 98.75 108 TYR B O 1
ATOM 2472 N N . LYS B 1 109 ? -14.039 -13.93 -11.328 1 98.5 109 LYS B N 1
ATOM 2473 C CA . LYS B 1 109 ? -15.188 -13.539 -12.148 1 98.5 109 LYS B CA 1
ATOM 2474 C C . LYS B 1 109 ? -15.438 -14.555 -13.258 1 98.5 109 LYS B C 1
ATOM 2476 O O . LYS B 1 109 ? -16.594 -14.828 -13.609 1 98.5 109 LYS B O 1
ATOM 2481 N N . GLN B 1 110 ? -14.375 -15.078 -13.734 1 98.44 110 GLN B N 1
ATOM 2482 C CA . GLN B 1 110 ? -14.492 -16 -14.859 1 98.44 110 GLN B CA 1
ATOM 2483 C C . GLN B 1 110 ? -14.508 -17.453 -14.375 1 98.44 110 GLN B C 1
ATOM 2485 O O . GLN B 1 110 ? -14.352 -18.375 -15.18 1 98.44 110 GLN B O 1
ATOM 2490 N N . SER B 1 111 ? -14.562 -17.703 -13.125 1 97.94 111 SER B N 1
ATOM 2491 C CA . SER B 1 111 ? -14.695 -19.016 -12.5 1 97.94 111 SER B CA 1
ATOM 2492 C C . SER B 1 111 ? -13.523 -19.922 -12.867 1 97.94 111 SER B C 1
ATOM 2494 O O . SER B 1 111 ? -13.711 -21.078 -13.227 1 97.94 111 SER B O 1
ATOM 2496 N N . LYS B 1 112 ? -12.312 -19.312 -12.805 1 98.69 112 LYS B N 1
ATOM 2497 C CA . LYS B 1 112 ? -11.125 -20.062 -13.195 1 98.69 112 LYS B CA 1
ATOM 2498 C C . LYS B 1 112 ? -10.508 -20.766 -11.984 1 98.69 112 LYS B C 1
ATOM 2500 O O . LYS B 1 112 ? -9.703 -21.688 -12.141 1 98.69 112 LYS B O 1
ATOM 2505 N N . LEU B 1 113 ? -10.773 -20.344 -10.773 1 98.69 113 LEU B N 1
ATOM 2506 C CA . LEU B 1 113 ? -10.133 -20.859 -9.57 1 98.69 113 LEU B CA 1
ATOM 2507 C C . LEU B 1 113 ? -10.867 -22.094 -9.047 1 98.69 113 LEU B C 1
ATOM 2509 O O . LEU B 1 113 ? -12.086 -22.031 -8.82 1 98.69 113 LEU B O 1
ATOM 2513 N N . ARG B 1 114 ? -10.141 -23.109 -8.844 1 97.81 114 ARG B N 1
ATOM 2514 C CA . ARG B 1 114 ? -10.719 -24.312 -8.266 1 97.81 114 ARG B CA 1
ATOM 2515 C C . ARG B 1 114 ? -11.055 -24.109 -6.793 1 97.81 114 ARG B C 1
ATOM 2517 O O . ARG B 1 114 ? -10.484 -23.234 -6.133 1 97.81 114 ARG B O 1
ATOM 2524 N N . GLU B 1 115 ? -11.992 -24.953 -6.387 1 96.19 115 GLU B N 1
ATOM 2525 C CA . GLU B 1 115 ? -12.188 -25.016 -4.941 1 96.19 115 GLU B CA 1
ATOM 2526 C C . GLU B 1 115 ? -10.891 -25.391 -4.227 1 96.19 115 GLU B C 1
ATOM 2528 O O . GLU B 1 115 ? -10.172 -26.297 -4.66 1 96.19 115 GLU B O 1
ATOM 2533 N N . GLY B 1 116 ? -10.555 -24.641 -3.23 1 97.62 116 GLY B N 1
ATOM 2534 C CA . GLY B 1 116 ? -9.352 -24.922 -2.471 1 97.62 116 GLY B CA 1
ATOM 2535 C C . GLY B 1 116 ? -8.094 -24.375 -3.131 1 97.62 116 GLY B C 1
ATOM 2536 O O . GLY B 1 116 ? -6.98 -24.656 -2.678 1 97.62 116 GLY B O 1
ATOM 2537 N N . ALA B 1 117 ? -8.305 -23.594 -4.219 1 98.81 117 ALA B N 1
ATOM 2538 C CA . ALA B 1 117 ? -7.148 -23.047 -4.926 1 98.81 117 ALA B CA 1
ATOM 2539 C C . ALA B 1 117 ? -6.227 -22.297 -3.973 1 98.81 117 ALA B C 1
ATOM 2541 O O . ALA B 1 117 ? -6.676 -21.75 -2.961 1 98.81 117 ALA B O 1
ATOM 2542 N N . LYS B 1 118 ? -4.922 -22.344 -4.223 1 98.94 118 LYS B N 1
ATOM 2543 C CA . LYS B 1 118 ? -3.9 -21.609 -3.486 1 98.94 118 LYS B CA 1
ATOM 2544 C C . LYS B 1 118 ? -3.395 -20.422 -4.297 1 98.94 118 LYS B C 1
ATOM 2546 O O . LYS B 1 118 ? -2.949 -20.578 -5.434 1 98.94 118 LYS B O 1
ATOM 2551 N N . ILE B 1 119 ? -3.57 -19.234 -3.758 1 98.94 119 ILE B N 1
ATOM 2552 C CA . ILE B 1 119 ? -3.125 -17.984 -4.371 1 98.94 119 ILE B CA 1
ATOM 2553 C C . ILE B 1 119 ? -1.907 -17.438 -3.625 1 98.94 119 ILE B C 1
ATOM 2555 O O . ILE B 1 119 ? -1.993 -17.125 -2.438 1 98.94 119 ILE B O 1
ATOM 2559 N N . ILE B 1 120 ? -0.779 -17.391 -4.316 1 99 120 ILE B N 1
ATOM 2560 C CA . ILE B 1 120 ? 0.497 -16.984 -3.729 1 99 120 ILE B CA 1
ATOM 2561 C C . ILE B 1 120 ? 0.925 -15.633 -4.289 1 99 120 ILE B C 1
ATOM 2563 O O . ILE B 1 120 ? 1.15 -15.5 -5.492 1 99 120 ILE B O 1
ATOM 2567 N N . ASN B 1 121 ? 0.958 -14.664 -3.467 1 99 121 ASN B N 1
ATOM 2568 C CA . ASN B 1 121 ? 1.532 -13.375 -3.832 1 99 121 ASN B CA 1
ATOM 2569 C C . ASN B 1 121 ? 3.006 -13.281 -3.445 1 99 121 ASN B C 1
ATOM 2571 O O . ASN B 1 121 ? 3.344 -13.344 -2.262 1 99 121 ASN B O 1
ATOM 2575 N N . ILE B 1 122 ? 3.891 -13.164 -4.398 1 98.94 122 ILE B N 1
ATOM 2576 C CA . ILE B 1 122 ? 5.305 -12.984 -4.078 1 98.94 122 ILE B CA 1
ATOM 2577 C C . ILE B 1 122 ? 5.543 -11.555 -3.6 1 98.94 122 ILE B C 1
ATOM 2579 O O . ILE B 1 122 ? 5.547 -10.617 -4.398 1 98.94 122 ILE B O 1
ATOM 2583 N N . SER B 1 123 ? 5.707 -11.398 -2.334 1 98.88 123 SER B N 1
ATOM 2584 C CA . SER B 1 123 ? 6 -10.117 -1.688 1 98.88 123 SER B CA 1
ATOM 2585 C C . SER B 1 123 ? 7.488 -9.977 -1.387 1 98.88 123 SER B C 1
ATOM 2587 O O . SER B 1 123 ? 8.328 -10.336 -2.213 1 98.88 123 SER B O 1
ATOM 2589 N N . SER B 1 124 ? 7.836 -9.312 -0.363 1 98.62 124 SER B N 1
ATOM 2590 C CA . SER B 1 124 ? 9.203 -9.039 0.064 1 98.62 124 SER B CA 1
ATOM 2591 C C . SER B 1 124 ? 9.266 -8.719 1.554 1 98.62 124 SER B C 1
ATOM 2593 O O . SER B 1 124 ? 8.32 -8.164 2.113 1 98.62 124 SER B O 1
ATOM 2595 N N . ILE B 1 125 ? 10.398 -9.047 2.18 1 98.5 125 ILE B N 1
ATOM 2596 C CA . ILE B 1 125 ? 10.633 -8.586 3.547 1 98.5 125 ILE B CA 1
ATOM 2597 C C . ILE B 1 125 ? 10.57 -7.062 3.6 1 98.5 125 ILE B C 1
ATOM 2599 O O . ILE B 1 125 ? 10.172 -6.488 4.617 1 98.5 125 ILE B O 1
ATOM 2603 N N . LEU B 1 126 ? 10.859 -6.422 2.531 1 98.56 126 LEU B N 1
ATOM 2604 C CA . LEU B 1 126 ? 10.797 -4.965 2.455 1 98.56 126 LEU B CA 1
ATOM 2605 C C . LEU B 1 126 ? 9.352 -4.48 2.42 1 98.56 126 LEU B C 1
ATOM 2607 O O . LEU B 1 126 ? 9.094 -3.279 2.525 1 98.56 126 LEU B O 1
ATOM 2611 N N . GLY B 1 127 ? 8.391 -5.379 2.287 1 98.81 127 GLY B N 1
ATOM 2612 C CA . GLY B 1 127 ? 6.977 -5.059 2.379 1 98.81 127 GLY B CA 1
ATOM 2613 C C . GLY B 1 127 ? 6.422 -5.211 3.781 1 98.81 127 GLY B C 1
ATOM 2614 O O . GLY B 1 127 ? 5.25 -4.906 4.027 1 98.81 127 GLY B O 1
ATOM 2615 N N . SER B 1 128 ? 7.238 -5.789 4.711 1 98.88 128 SER B N 1
ATOM 2616 C CA . SER B 1 128 ? 6.859 -5.824 6.121 1 98.88 128 SER B CA 1
ATOM 2617 C C . SER B 1 128 ? 7.023 -4.457 6.773 1 98.88 128 SER B C 1
ATOM 2619 O O . SER B 1 128 ? 8.148 -3.971 6.934 1 98.88 128 SER B O 1
ATOM 2621 N N . ILE B 1 129 ? 5.949 -3.875 7.172 1 98.88 129 ILE B N 1
ATOM 2622 C CA . ILE B 1 129 ? 6.02 -2.562 7.805 1 98.88 129 ILE B CA 1
ATOM 2623 C C . ILE B 1 129 ? 6.773 -2.67 9.133 1 98.88 129 ILE B C 1
ATOM 2625 O O . ILE B 1 129 ? 7.59 -1.807 9.461 1 98.88 129 ILE B O 1
ATOM 2629 N N . ALA B 1 130 ? 6.551 -3.783 9.828 1 98.56 130 ALA B N 1
ATOM 2630 C CA . ALA B 1 130 ? 7.145 -3.998 11.148 1 98.56 130 ALA B CA 1
ATOM 2631 C C . ALA B 1 130 ? 8.656 -4.195 11.039 1 98.56 130 ALA B C 1
ATOM 2633 O O . ALA B 1 130 ? 9.406 -3.762 11.922 1 98.56 130 ALA B O 1
ATOM 2634 N N . SER B 1 131 ? 9.102 -4.773 9.953 1 97.38 131 SER B N 1
ATOM 2635 C CA . SER B 1 131 ? 10.477 -5.25 9.93 1 97.38 131 SER B CA 1
ATOM 2636 C C . SER B 1 131 ? 11.352 -4.379 9.031 1 97.38 131 SER B C 1
ATOM 2638 O O . SER B 1 131 ? 12.578 -4.504 9.039 1 97.38 131 SER B O 1
ATOM 2640 N N . THR B 1 132 ? 10.68 -3.494 8.328 1 93.94 132 THR B N 1
ATOM 2641 C CA . THR B 1 132 ? 11.492 -2.732 7.383 1 93.94 132 THR B CA 1
ATOM 2642 C C . THR B 1 132 ? 12.398 -1.747 8.117 1 93.94 132 THR B C 1
ATOM 2644 O O . THR B 1 132 ? 11.961 -1.082 9.062 1 93.94 132 THR B O 1
ATOM 2647 N N . GLY B 1 133 ? 13.672 -1.67 7.934 1 89.75 133 GLY B N 1
ATOM 2648 C CA . GLY B 1 133 ? 14.641 -0.719 8.461 1 89.75 133 GLY B CA 1
ATOM 2649 C C . GLY B 1 133 ? 15.039 0.344 7.457 1 89.75 133 GLY B C 1
ATOM 2650 O O . GLY B 1 133 ? 16.188 0.809 7.461 1 89.75 133 GLY B O 1
ATOM 2651 N N . GLY B 1 134 ? 14.141 0.616 6.562 1 90.06 134 GLY B N 1
ATOM 2652 C CA . GLY B 1 134 ? 14.477 1.509 5.465 1 90.06 134 GLY B CA 1
ATOM 2653 C C . GLY B 1 134 ? 14.648 0.788 4.141 1 90.06 134 GLY B C 1
ATOM 2654 O O . GLY B 1 134 ? 14.477 -0.43 4.062 1 90.06 134 GLY B O 1
ATOM 2655 N N . THR B 1 135 ? 14.836 1.539 3.115 1 95.56 135 THR B N 1
ATOM 2656 C CA . THR B 1 135 ? 14.961 0.96 1.782 1 95.56 135 THR B CA 1
ATOM 2657 C C . THR B 1 135 ? 15.539 1.981 0.804 1 95.56 135 THR B C 1
ATOM 2659 O O . THR B 1 135 ? 15.43 3.189 1.024 1 95.56 135 THR B O 1
ATOM 2662 N N . THR B 1 136 ? 16.234 1.521 -0.197 1 94.25 136 THR B N 1
ATOM 2663 C CA . THR B 1 136 ? 16.641 2.371 -1.312 1 94.25 136 THR B CA 1
ATOM 2664 C C . THR B 1 136 ? 15.562 2.4 -2.391 1 94.25 136 THR B C 1
ATOM 2666 O O . THR B 1 136 ? 15.68 3.141 -3.371 1 94.25 136 THR B O 1
ATOM 2669 N N . SER B 1 137 ? 14.508 1.673 -2.209 1 97.81 137 SER B N 1
ATOM 2670 C CA . SER B 1 137 ? 13.422 1.576 -3.178 1 97.81 137 SER B CA 1
ATOM 2671 C C . SER B 1 137 ? 12.07 1.836 -2.52 1 97.81 137 SER B C 1
ATOM 2673 O O . SER B 1 137 ? 11.289 0.908 -2.316 1 97.81 137 SER B O 1
ATOM 2675 N N . VAL B 1 138 ? 11.805 3.088 -2.299 1 98.75 138 VAL B N 1
ATOM 2676 C CA . VAL B 1 138 ? 10.602 3.498 -1.583 1 98.75 138 VAL B CA 1
ATOM 2677 C C . VAL B 1 138 ? 9.367 2.984 -2.316 1 98.75 138 VAL B C 1
ATOM 2679 O O . VAL B 1 138 ? 8.508 2.332 -1.717 1 98.75 138 VAL B O 1
ATOM 2682 N N . PRO B 1 139 ? 9.25 3.203 -3.689 1 98.88 139 PRO B N 1
ATOM 2683 C CA . PRO B 1 139 ? 8.055 2.715 -4.387 1 98.88 139 PRO B CA 1
ATOM 2684 C C . PRO B 1 139 ? 7.848 1.211 -4.223 1 98.88 139 PRO B C 1
ATOM 2686 O O . PRO B 1 139 ? 6.711 0.75 -4.09 1 98.88 139 PRO B O 1
ATOM 2689 N N . TYR B 1 140 ? 8.961 0.488 -4.152 1 98.81 140 TYR B N 1
ATOM 2690 C CA . TYR B 1 140 ? 8.898 -0.965 -4.043 1 98.81 140 TYR B CA 1
ATOM 2691 C C . TYR B 1 140 ? 8.336 -1.388 -2.693 1 98.81 140 TYR B C 1
ATOM 2693 O O . TYR B 1 140 ? 7.355 -2.135 -2.629 1 98.81 140 TYR B O 1
ATOM 2701 N N . SER B 1 141 ? 8.883 -0.853 -1.629 1 98.88 141 SER B N 1
ATOM 2702 C CA . SER B 1 141 ? 8.445 -1.222 -0.286 1 98.88 141 SER B CA 1
ATOM 2703 C C . SER B 1 141 ? 6.988 -0.832 -0.053 1 98.88 141 SER B C 1
ATOM 2705 O O . SER B 1 141 ? 6.219 -1.602 0.527 1 98.88 141 SER B O 1
ATOM 2707 N N . VAL B 1 142 ? 6.641 0.332 -0.528 1 98.94 142 VAL B N 1
ATOM 2708 C CA . VAL B 1 142 ? 5.27 0.807 -0.387 1 98.94 142 VAL B CA 1
ATOM 2709 C C . VAL B 1 142 ? 4.32 -0.126 -1.137 1 98.94 142 VAL B C 1
ATOM 2711 O O . VAL B 1 142 ? 3.293 -0.541 -0.596 1 98.94 142 VAL B O 1
ATOM 2714 N N . SER B 1 143 ? 4.656 -0.53 -2.342 1 98.94 143 SER B N 1
ATOM 2715 C CA . SER B 1 143 ? 3.799 -1.389 -3.152 1 98.94 143 SER B CA 1
ATOM 2716 C C . SER B 1 143 ? 3.68 -2.781 -2.545 1 98.94 143 SER B C 1
ATOM 2718 O O . SER B 1 143 ? 2.623 -3.414 -2.631 1 98.94 143 SER B O 1
ATOM 2720 N N . LYS B 1 144 ? 4.77 -3.291 -1.951 1 98.94 144 LYS B N 1
ATOM 2721 C CA . LYS B 1 144 ? 4.742 -4.645 -1.4 1 98.94 144 LYS B CA 1
ATOM 2722 C C . LYS B 1 144 ? 3.986 -4.684 -0.075 1 98.94 144 LYS B C 1
ATOM 2724 O O . LYS B 1 144 ? 3.332 -5.676 0.243 1 98.94 144 LYS B O 1
ATOM 2729 N N . ALA B 1 145 ? 4.02 -3.582 0.705 1 98.94 145 ALA B N 1
ATOM 2730 C CA . ALA B 1 145 ? 3.129 -3.484 1.858 1 98.94 145 ALA B CA 1
ATOM 2731 C C . ALA B 1 145 ? 1.666 -3.477 1.424 1 98.94 145 ALA B C 1
ATOM 2733 O O . ALA B 1 145 ? 0.825 -4.133 2.039 1 98.94 145 ALA B O 1
ATOM 2734 N N . ALA B 1 146 ? 1.396 -2.707 0.393 1 99 146 ALA B N 1
ATOM 2735 C CA . ALA B 1 146 ? 0.049 -2.68 -0.172 1 99 146 ALA B CA 1
ATOM 2736 C C . ALA B 1 146 ? -0.377 -4.066 -0.641 1 99 146 ALA B C 1
ATOM 2738 O O . ALA B 1 146 ? -1.525 -4.473 -0.44 1 99 146 ALA B O 1
ATOM 2739 N N . LEU B 1 147 ? 0.5 -4.82 -1.231 1 99 147 LEU B N 1
ATOM 2740 C CA . LEU B 1 147 ? 0.221 -6.184 -1.665 1 99 147 LEU B CA 1
ATOM 2741 C C . LEU B 1 147 ? -0.116 -7.074 -0.474 1 99 147 LEU B C 1
ATOM 2743 O O . LEU B 1 147 ? -0.989 -7.941 -0.569 1 99 147 LEU B O 1
ATOM 2747 N N . ASN B 1 148 ? 0.604 -6.883 0.63 1 98.94 148 ASN B N 1
ATOM 2748 C CA . ASN B 1 148 ? 0.302 -7.645 1.838 1 98.94 148 ASN B CA 1
ATOM 2749 C C . ASN B 1 148 ? -1.121 -7.383 2.324 1 98.94 148 ASN B C 1
ATOM 2751 O O . ASN B 1 148 ? -1.799 -8.297 2.795 1 98.94 148 ASN B O 1
ATOM 2755 N N . MET B 1 149 ? -1.566 -6.152 2.18 1 98.94 149 MET B N 1
ATOM 2756 C CA . MET B 1 149 ? -2.957 -5.863 2.52 1 98.94 149 MET B CA 1
ATOM 2757 C C . MET B 1 149 ? -3.908 -6.555 1.546 1 98.94 149 MET B C 1
ATOM 2759 O O . MET B 1 149 ? -4.934 -7.102 1.956 1 98.94 149 MET B O 1
ATOM 2763 N N . VAL B 1 150 ? -3.584 -6.551 0.268 1 98.94 150 VAL B N 1
ATOM 2764 C CA . VAL B 1 150 ? -4.375 -7.262 -0.73 1 98.94 150 VAL B CA 1
ATOM 2765 C C . VAL B 1 150 ? -4.523 -8.727 -0.321 1 98.94 150 VAL B C 1
ATOM 2767 O O . VAL B 1 150 ? -5.621 -9.289 -0.393 1 98.94 150 VAL B O 1
ATOM 2770 N N . THR B 1 151 ? -3.436 -9.289 0.127 1 98.88 151 THR B N 1
ATOM 2771 C CA . THR B 1 151 ? -3.443 -10.68 0.571 1 98.88 151 THR B CA 1
ATOM 2772 C C . THR B 1 151 ? -4.453 -10.883 1.696 1 98.88 151 THR B C 1
ATOM 2774 O O . THR B 1 151 ? -5.273 -11.797 1.642 1 98.88 151 THR B O 1
ATOM 2777 N N . LYS B 1 152 ? -4.371 -10.016 2.676 1 98.75 152 LYS B N 1
ATOM 2778 C CA . LYS B 1 152 ? -5.258 -10.109 3.832 1 98.75 152 LYS B CA 1
ATOM 2779 C C . LYS B 1 152 ? -6.719 -9.977 3.416 1 98.75 152 LYS B C 1
ATOM 2781 O O . LYS B 1 152 ? -7.562 -10.781 3.828 1 98.75 152 LYS B O 1
ATOM 2786 N N . LEU B 1 153 ? -7.035 -9.031 2.594 1 98.81 153 LEU B N 1
ATOM 2787 C CA . LEU B 1 153 ? -8.406 -8.75 2.182 1 98.81 153 LEU B CA 1
ATOM 2788 C C . LEU B 1 153 ? -8.969 -9.891 1.337 1 98.81 153 LEU B C 1
ATOM 2790 O O . LEU B 1 153 ? -10.109 -10.312 1.529 1 98.81 153 LEU B O 1
ATOM 2794 N N . LEU B 1 154 ? -8.164 -10.406 0.397 1 98.75 154 LEU B N 1
ATOM 2795 C CA . LEU B 1 154 ? -8.617 -11.516 -0.436 1 98.75 154 LEU B CA 1
ATOM 2796 C C . LEU B 1 154 ? -8.82 -12.773 0.4 1 98.75 154 LEU B C 1
ATOM 2798 O O . LEU B 1 154 ? -9.758 -13.539 0.16 1 98.75 154 LEU B O 1
ATOM 2802 N N . ALA B 1 155 ? -7.906 -13 1.376 1 98.62 155 ALA B N 1
ATOM 2803 C CA . ALA B 1 155 ? -8.07 -14.148 2.271 1 98.62 155 ALA B CA 1
ATOM 2804 C C . ALA B 1 155 ? -9.398 -14.078 3.012 1 98.62 155 ALA B C 1
ATOM 2806 O O . ALA B 1 155 ? -10.055 -15.102 3.232 1 98.62 155 ALA B O 1
ATOM 2807 N N . HIS B 1 156 ? -9.766 -12.867 3.412 1 98 156 HIS B N 1
ATOM 2808 C CA . HIS B 1 156 ? -11.023 -12.672 4.125 1 98 156 HIS B CA 1
ATOM 2809 C C . HIS B 1 156 ? -12.219 -12.961 3.221 1 98 156 HIS B C 1
ATOM 2811 O O . HIS B 1 156 ? -13.234 -13.484 3.682 1 98 156 HIS B O 1
ATOM 2817 N N . ARG B 1 157 ? -12.094 -12.656 1.979 1 97.88 157 ARG B N 1
ATOM 2818 C CA . ARG B 1 157 ? -13.211 -12.766 1.052 1 97.88 157 ARG B CA 1
ATOM 2819 C C . ARG B 1 157 ? -13.312 -14.18 0.488 1 97.88 157 ARG B C 1
ATOM 2821 O O . ARG B 1 157 ? -14.414 -14.695 0.282 1 97.88 157 ARG B O 1
ATOM 2828 N N . LEU B 1 158 ? -12.141 -14.766 0.213 1 97.88 158 LEU B N 1
ATOM 2829 C CA . LEU B 1 158 ? -12.086 -16.078 -0.42 1 97.88 158 LEU B CA 1
ATOM 2830 C C . LEU B 1 158 ? -11.891 -17.172 0.622 1 97.88 158 LEU B C 1
ATOM 2832 O O . LEU B 1 158 ? -10.883 -17.875 0.604 1 97.88 158 LEU B O 1
ATOM 2836 N N . LYS B 1 159 ? -12.859 -17.516 1.428 1 95.25 159 LYS B N 1
ATOM 2837 C CA . LYS B 1 159 ? -12.773 -18.359 2.621 1 95.25 159 LYS B CA 1
ATOM 2838 C C . LYS B 1 159 ? -12.523 -19.812 2.252 1 95.25 159 LYS B C 1
ATOM 2840 O O . LYS B 1 159 ? -12.016 -20.578 3.066 1 95.25 159 LYS B O 1
ATOM 2845 N N . ASN B 1 160 ? -12.844 -20.203 1.014 1 96.06 160 ASN B N 1
ATOM 2846 C CA . ASN B 1 160 ? -12.633 -21.594 0.61 1 96.06 160 ASN B CA 1
ATOM 2847 C C . ASN B 1 160 ? -11.328 -21.766 -0.16 1 96.06 160 ASN B C 1
ATOM 2849 O O . ASN B 1 160 ? -11.133 -22.766 -0.848 1 96.06 160 ASN B O 1
ATOM 2853 N N . MET B 1 161 ? -10.492 -20.781 -0.132 1 98.38 161 MET B N 1
ATOM 2854 C CA . MET B 1 161 ? -9.188 -20.766 -0.787 1 98.38 161 MET B CA 1
ATOM 2855 C C . MET B 1 161 ? -8.094 -20.312 0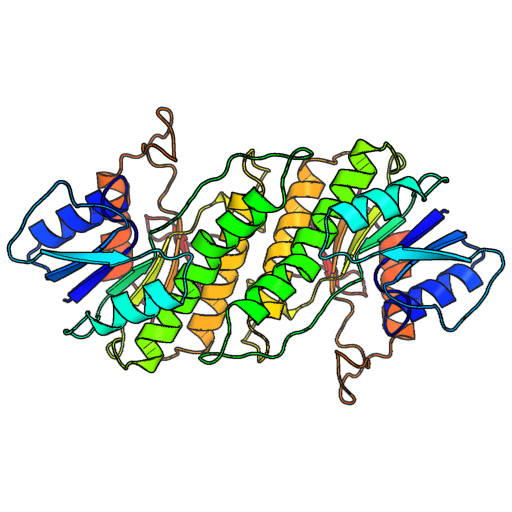.177 1 98.38 161 MET B C 1
ATOM 2857 O O . MET B 1 161 ? -8.375 -19.969 1.326 1 98.38 161 MET B O 1
ATOM 2861 N N . TYR B 1 162 ? -6.852 -20.469 -0.196 1 98.75 162 TYR B N 1
ATOM 2862 C CA . TYR B 1 162 ? -5.707 -20 0.572 1 98.75 162 TYR B CA 1
ATOM 2863 C C . TYR B 1 162 ? -5.004 -18.859 -0.15 1 98.75 162 TYR B C 1
ATOM 2865 O O . TYR B 1 162 ? -4.602 -19 -1.307 1 98.75 162 TYR B O 1
ATOM 2873 N N . VAL B 1 163 ? -4.957 -17.734 0.452 1 98.88 163 VAL B N 1
ATOM 2874 C CA . VAL B 1 163 ? -4.254 -16.578 -0.073 1 98.88 163 VAL B CA 1
ATOM 2875 C C . VAL B 1 163 ? -3.121 -16.188 0.877 1 98.88 163 VAL B C 1
ATOM 2877 O O . VAL B 1 163 ? -3.359 -15.906 2.057 1 98.88 163 VAL B O 1
ATOM 2880 N N . VAL B 1 164 ? -1.852 -16.219 0.395 1 98.94 164 VAL B N 1
ATOM 2881 C CA . VAL B 1 164 ? -0.743 -15.891 1.285 1 98.94 164 VAL B CA 1
ATOM 2882 C C . VAL B 1 164 ? 0.259 -15 0.558 1 98.94 164 VAL B C 1
ATOM 2884 O O . VAL B 1 164 ? 0.347 -15.031 -0.672 1 98.94 164 VAL B O 1
ATOM 2887 N N . SER B 1 165 ? 0.903 -14.148 1.308 1 98.94 165 SER B N 1
ATOM 2888 C CA . SER B 1 165 ? 2.104 -13.453 0.852 1 98.94 165 SER B CA 1
ATOM 2889 C C . SER B 1 165 ? 3.361 -14.258 1.17 1 98.94 165 SER B C 1
ATOM 2891 O O . SER B 1 165 ? 3.473 -14.844 2.248 1 98.94 165 SER B O 1
ATOM 2893 N N . VAL B 1 166 ? 4.324 -14.297 0.213 1 98.94 166 VAL B N 1
ATOM 2894 C CA . VAL B 1 166 ? 5.559 -15.039 0.431 1 98.94 166 VAL B CA 1
ATOM 2895 C C . VAL B 1 166 ? 6.758 -14.156 0.12 1 98.94 166 VAL B C 1
ATOM 2897 O O . VAL B 1 166 ? 6.844 -13.57 -0.963 1 98.94 166 VAL B O 1
ATOM 2900 N N . HIS B 1 167 ? 7.633 -13.945 1.062 1 98.94 167 HIS B N 1
ATOM 2901 C CA . HIS B 1 167 ? 8.969 -13.406 0.822 1 98.94 167 HIS B CA 1
ATOM 2902 C C . HIS B 1 167 ? 9.898 -14.477 0.256 1 98.94 167 HIS B C 1
ATOM 2904 O O . HIS B 1 167 ? 10.188 -15.477 0.925 1 98.94 167 HIS B O 1
ATOM 2910 N N . PRO B 1 168 ? 10.352 -14.32 -0.912 1 98.88 168 PRO B N 1
ATOM 2911 C CA . PRO B 1 168 ? 11.086 -15.406 -1.57 1 98.88 168 PRO B CA 1
ATOM 2912 C C . PRO B 1 168 ? 12.523 -15.531 -1.067 1 98.88 168 PRO B C 1
ATOM 2914 O O . PRO B 1 168 ? 13.234 -16.469 -1.438 1 98.88 168 PRO B O 1
ATOM 2917 N N . GLY B 1 169 ? 12.93 -14.633 -0.143 1 98.62 169 GLY B N 1
ATOM 2918 C CA . GLY B 1 169 ? 14.336 -14.469 0.185 1 98.62 169 GLY B CA 1
ATOM 2919 C C . GLY B 1 169 ? 15.023 -13.406 -0.659 1 98.62 169 GLY B C 1
ATOM 2920 O O . GLY B 1 169 ? 14.414 -12.836 -1.563 1 98.62 169 GLY B O 1
ATOM 2921 N N . TRP B 1 170 ? 16.203 -13.047 -0.219 1 98.06 170 TRP B N 1
ATOM 2922 C CA . TRP B 1 170 ? 17.047 -12.211 -1.074 1 98.06 170 TRP B CA 1
ATOM 2923 C C . TRP B 1 170 ? 17.75 -13.055 -2.133 1 98.06 170 TRP B C 1
ATOM 2925 O O . TRP B 1 170 ? 18.766 -13.695 -1.851 1 98.06 170 TRP B O 1
ATOM 2935 N N . VAL B 1 171 ? 17.188 -13.016 -3.354 1 98.69 171 VAL B N 1
ATOM 2936 C CA . VAL B 1 171 ? 17.516 -13.992 -4.387 1 98.69 171 VAL B CA 1
ATOM 2937 C C . VAL B 1 171 ? 18.391 -13.352 -5.449 1 98.69 171 VAL B C 1
ATOM 2939 O O . VAL B 1 171 ? 18.156 -12.219 -5.867 1 98.69 171 VAL B O 1
ATOM 2942 N N . LYS B 1 172 ? 19.406 -14.078 -5.91 1 97.5 172 LYS B N 1
ATOM 2943 C CA . LYS B 1 172 ? 20.312 -13.609 -6.949 1 97.5 172 LYS B CA 1
ATOM 2944 C C . LYS B 1 172 ? 19.625 -13.578 -8.312 1 97.5 172 LYS B C 1
ATOM 2946 O O . LYS B 1 172 ? 19.719 -14.539 -9.086 1 97.5 172 LYS B O 1
ATOM 2951 N N . THR B 1 173 ? 18.969 -12.547 -8.617 1 96.44 173 THR B N 1
ATOM 2952 C CA . THR B 1 173 ? 18.312 -12.203 -9.875 1 96.44 173 THR B CA 1
ATOM 2953 C C . THR B 1 173 ? 18.703 -10.805 -10.336 1 96.44 173 THR B C 1
ATOM 2955 O O . THR B 1 173 ? 19.484 -10.117 -9.664 1 96.44 173 THR B O 1
ATOM 2958 N N . ASP B 1 174 ? 18.281 -10.406 -11.531 1 94.5 174 ASP B N 1
ATOM 2959 C CA . ASP B 1 174 ? 18.516 -9.031 -11.969 1 94.5 174 ASP B CA 1
ATOM 2960 C C . ASP B 1 174 ? 18.016 -8.031 -10.93 1 94.5 174 ASP B C 1
ATOM 2962 O O . ASP B 1 174 ? 18.656 -7.008 -10.688 1 94.5 174 ASP B O 1
ATOM 2966 N N . MET B 1 175 ? 16.938 -8.32 -10.289 1 94.5 175 MET B N 1
ATOM 2967 C CA . MET B 1 175 ? 16.312 -7.445 -9.297 1 94.5 175 MET B CA 1
ATOM 2968 C C . MET B 1 175 ? 17.078 -7.504 -7.977 1 94.5 175 MET B C 1
ATOM 2970 O O . MET B 1 175 ? 17.297 -6.477 -7.336 1 94.5 175 MET B O 1
ATOM 2974 N N . GLY B 1 176 ? 17.531 -8.742 -7.527 1 95.44 176 GLY B N 1
ATOM 2975 C CA . GLY B 1 176 ? 18.141 -8.945 -6.23 1 95.44 176 GLY B CA 1
ATOM 2976 C C . GLY B 1 176 ? 19.609 -8.555 -6.203 1 95.44 176 GLY B C 1
ATOM 2977 O O . GLY B 1 176 ? 20.172 -8.297 -5.133 1 95.44 176 GLY B O 1
ATOM 2978 N N . GLY B 1 177 ? 20.25 -8.641 -7.402 1 95.12 177 GLY B N 1
ATOM 2979 C CA . GLY B 1 177 ? 21.641 -8.242 -7.508 1 95.12 177 GLY B CA 1
ATOM 2980 C C . GLY B 1 177 ? 22.609 -9.375 -7.242 1 95.12 177 GLY B C 1
ATOM 2981 O O . GLY B 1 177 ? 22.219 -10.422 -6.719 1 95.12 177 GLY B O 1
ATOM 2982 N N . PRO B 1 178 ? 23.828 -9.156 -7.59 1 95.19 178 PRO B N 1
ATOM 2983 C CA . PRO B 1 178 ? 24.828 -10.219 -7.535 1 95.19 178 PRO B CA 1
ATOM 2984 C C . PRO B 1 178 ? 25.219 -10.602 -6.105 1 95.19 178 PRO B C 1
ATOM 2986 O O . PRO B 1 178 ? 25.766 -11.672 -5.875 1 95.19 178 PRO B O 1
ATOM 2989 N N . GLU B 1 179 ? 24.891 -9.734 -5.129 1 96.38 179 GLU B N 1
ATOM 2990 C CA . GLU B 1 179 ? 25.297 -9.984 -3.75 1 96.38 179 GLU B CA 1
ATOM 2991 C C . GLU B 1 179 ? 24.266 -10.836 -3.014 1 96.38 179 GLU B C 1
ATOM 2993 O O . GLU B 1 179 ? 24.5 -11.258 -1.881 1 96.38 179 GLU B O 1
ATOM 2998 N N . ALA B 1 180 ? 23.141 -11.031 -3.65 1 97.25 180 ALA B N 1
ATOM 2999 C CA . ALA B 1 180 ? 22.094 -11.844 -3.012 1 97.25 180 ALA B CA 1
ATOM 3000 C C . ALA B 1 180 ? 22.594 -13.258 -2.756 1 97.25 180 ALA B C 1
ATOM 3002 O O . ALA B 1 180 ? 23.172 -13.898 -3.645 1 97.25 180 ALA B O 1
ATOM 3003 N N . PRO B 1 181 ? 22.297 -13.805 -1.578 1 97.56 181 PRO B N 1
ATOM 3004 C CA . PRO B 1 181 ? 22.875 -15.094 -1.208 1 97.56 181 PRO B CA 1
ATOM 3005 C C . PRO B 1 181 ? 22.094 -16.281 -1.764 1 97.56 181 PRO B C 1
ATOM 3007 O O . PRO B 1 181 ? 22.641 -17.391 -1.861 1 97.56 181 PRO B O 1
ATOM 3010 N N . LEU B 1 182 ? 20.859 -16.109 -2.053 1 98.31 182 LEU B N 1
ATOM 3011 C CA . LEU B 1 182 ? 19.984 -17.219 -2.432 1 98.31 182 LEU B CA 1
ATOM 3012 C C . LEU B 1 182 ? 19.906 -17.344 -3.949 1 98.31 182 LEU B C 1
ATOM 3014 O O . LEU B 1 182 ? 19.75 -16.344 -4.652 1 98.31 182 LEU B O 1
ATOM 3018 N N . LEU B 1 183 ? 20.016 -18.547 -4.438 1 98.38 183 LEU B N 1
ATOM 3019 C CA . LEU B 1 183 ? 19.797 -18.781 -5.859 1 98.38 183 LEU B CA 1
ATOM 3020 C C . LEU B 1 183 ? 18.312 -18.922 -6.16 1 98.38 183 LEU B C 1
ATOM 3022 O O . LEU B 1 183 ? 17.531 -19.344 -5.305 1 98.38 183 LEU B O 1
ATOM 3026 N N . PRO B 1 184 ? 17.922 -18.578 -7.418 1 98.75 184 PRO B N 1
ATOM 3027 C CA . PRO B 1 184 ? 16.516 -18.688 -7.781 1 98.75 184 PRO B CA 1
ATOM 3028 C C . PRO B 1 184 ? 15.961 -20.094 -7.551 1 98.75 184 PRO B C 1
ATOM 3030 O O . PRO B 1 184 ? 14.828 -20.25 -7.09 1 98.75 184 PRO B O 1
ATOM 3033 N N . GLU B 1 185 ? 16.766 -21.141 -7.82 1 98.75 185 GLU B N 1
ATOM 3034 C CA . GLU B 1 185 ? 16.344 -22.531 -7.688 1 98.75 185 GLU B CA 1
ATOM 3035 C C . GLU B 1 185 ? 16.062 -22.891 -6.23 1 98.75 185 GLU B C 1
ATOM 3037 O O . GLU B 1 185 ? 15.125 -23.641 -5.941 1 98.75 185 GLU B O 1
ATOM 3042 N N . GLU B 1 186 ? 16.891 -22.344 -5.34 1 98.81 186 GLU B N 1
ATOM 3043 C CA . GLU B 1 186 ? 16.688 -22.594 -3.914 1 98.81 186 GLU B CA 1
ATOM 3044 C C . GLU B 1 186 ? 15.406 -21.922 -3.41 1 98.81 186 GLU B C 1
ATOM 3046 O O . GLU B 1 186 ? 14.641 -22.531 -2.66 1 98.81 186 GLU B O 1
ATOM 3051 N N . SER B 1 187 ? 15.219 -20.703 -3.783 1 98.88 187 SER B N 1
ATOM 3052 C CA . SER B 1 187 ? 14 -20 -3.432 1 98.88 187 SER B CA 1
ATOM 3053 C C . SER B 1 187 ? 12.766 -20.719 -3.961 1 98.88 187 SER B C 1
ATOM 3055 O O . SER B 1 187 ? 11.797 -20.938 -3.225 1 98.88 187 SER B O 1
ATOM 3057 N N . ALA B 1 188 ? 12.812 -21.109 -5.227 1 98.94 188 ALA B N 1
ATOM 3058 C CA . ALA B 1 188 ? 11.695 -21.781 -5.875 1 98.94 188 ALA B CA 1
ATOM 3059 C C . ALA B 1 188 ? 11.344 -23.078 -5.152 1 98.94 188 ALA B C 1
ATOM 3061 O O . ALA B 1 188 ? 10.164 -23.359 -4.91 1 98.94 188 ALA B O 1
ATOM 3062 N N . ALA B 1 189 ? 12.383 -23.875 -4.82 1 98.94 189 ALA B N 1
ATOM 3063 C CA . ALA B 1 189 ? 12.141 -25.141 -4.113 1 98.94 189 ALA B CA 1
ATOM 3064 C C . ALA B 1 189 ? 11.445 -24.891 -2.779 1 98.94 189 ALA B C 1
ATOM 3066 O O . ALA B 1 189 ? 10.531 -25.641 -2.408 1 98.94 189 ALA B O 1
ATOM 3067 N N . GLY B 1 190 ? 11.93 -23.875 -2.047 1 98.94 190 GLY B N 1
ATOM 3068 C CA . GLY B 1 190 ? 11.305 -23.531 -0.784 1 98.94 190 GLY B CA 1
ATOM 3069 C C . GLY B 1 190 ? 9.859 -23.094 -0.935 1 98.94 190 GLY B C 1
ATOM 3070 O O . GLY B 1 190 ? 8.992 -23.547 -0.189 1 98.94 190 GLY B O 1
ATOM 3071 N N . ILE B 1 191 ? 9.578 -22.266 -1.922 1 98.94 191 ILE B N 1
ATOM 3072 C CA . ILE B 1 191 ? 8.242 -21.75 -2.166 1 98.94 191 ILE B CA 1
ATOM 3073 C C . ILE B 1 191 ? 7.301 -22.891 -2.529 1 98.94 191 ILE B C 1
ATOM 3075 O O . ILE B 1 191 ? 6.18 -22.969 -2.021 1 98.94 191 ILE B O 1
ATOM 3079 N N . ILE B 1 192 ? 7.719 -23.812 -3.422 1 98.94 192 ILE B N 1
ATOM 3080 C CA . ILE B 1 192 ? 6.898 -24.953 -3.82 1 98.94 192 ILE B CA 1
ATOM 3081 C C . ILE B 1 192 ? 6.57 -25.812 -2.598 1 98.94 192 ILE B C 1
ATOM 3083 O O . ILE B 1 192 ? 5.43 -26.25 -2.424 1 98.94 192 ILE B O 1
ATOM 3087 N N . LYS B 1 193 ? 7.59 -26.031 -1.725 1 98.88 193 LYS B N 1
ATOM 3088 C CA . LYS B 1 193 ? 7.359 -26.797 -0.505 1 98.88 193 LYS B CA 1
ATOM 3089 C C . LYS B 1 193 ? 6.336 -26.109 0.393 1 98.88 193 LYS B C 1
ATOM 3091 O O . LYS B 1 193 ? 5.469 -26.766 0.974 1 98.88 193 LYS B O 1
ATOM 3096 N N . VAL B 1 194 ? 6.449 -24.797 0.563 1 98.94 194 VAL B N 1
ATOM 3097 C CA . VAL B 1 194 ? 5.492 -24.016 1.35 1 98.94 194 VAL B CA 1
ATOM 3098 C C . VAL B 1 194 ? 4.09 -24.203 0.775 1 98.94 194 VAL B C 1
ATOM 3100 O O . VAL B 1 194 ? 3.133 -24.438 1.517 1 98.94 194 VAL B O 1
ATOM 3103 N N . ILE B 1 195 ? 3.945 -24.125 -0.559 1 98.88 195 ILE B N 1
ATOM 3104 C CA . ILE B 1 195 ? 2.656 -24.234 -1.233 1 98.88 195 ILE B CA 1
ATOM 3105 C C . ILE B 1 195 ? 2.072 -25.625 -1.022 1 98.88 195 ILE B C 1
ATOM 3107 O O . ILE B 1 195 ? 0.885 -25.766 -0.722 1 98.88 195 ILE B O 1
ATOM 3111 N N . GLU B 1 196 ? 2.879 -26.641 -1.173 1 98.5 196 GLU B N 1
ATOM 3112 C CA . GLU B 1 196 ? 2.424 -28.016 -1.058 1 98.5 196 GLU B CA 1
ATOM 3113 C C . GLU B 1 196 ? 1.912 -28.328 0.348 1 98.5 196 GLU B C 1
ATOM 3115 O O . GLU B 1 196 ? 1.025 -29.156 0.527 1 98.5 196 GLU B O 1
ATOM 3120 N N . ASN B 1 197 ? 2.426 -27.547 1.348 1 98.19 197 ASN B N 1
ATOM 3121 C CA . ASN B 1 197 ? 2.059 -27.812 2.734 1 98.19 197 ASN B CA 1
ATOM 3122 C C . ASN B 1 197 ? 1.168 -26.703 3.299 1 98.19 197 ASN B C 1
ATOM 3124 O O . ASN B 1 197 ? 0.97 -26.625 4.512 1 98.19 197 ASN B O 1
ATOM 3128 N N . LEU B 1 198 ? 0.674 -25.891 2.465 1 98.44 198 LEU B N 1
ATOM 3129 C CA . LEU B 1 198 ? -0.061 -24.703 2.891 1 98.44 198 LEU B CA 1
ATOM 3130 C C . LEU B 1 198 ? -1.387 -25.078 3.539 1 98.44 198 LEU B C 1
ATOM 3132 O O . LEU B 1 198 ? -2.184 -25.812 2.945 1 98.44 198 LEU B O 1
ATOM 3136 N N . ASN B 1 199 ? -1.646 -24.578 4.746 1 96.38 199 ASN B N 1
ATOM 3137 C CA . ASN B 1 199 ? -2.869 -24.891 5.477 1 96.38 199 ASN B CA 1
ATOM 3138 C C . ASN B 1 199 ? -3.424 -23.656 6.191 1 96.38 199 ASN B C 1
ATOM 3140 O O . ASN B 1 199 ? -4.215 -23.781 7.129 1 96.38 199 ASN B O 1
ATOM 3144 N N . GLN B 1 200 ? -2.867 -22.516 5.863 1 97.44 200 GLN B N 1
ATOM 3145 C CA . GLN B 1 200 ? -3.305 -21.234 6.434 1 97.44 200 GLN B CA 1
ATOM 3146 C C . GLN B 1 200 ? -3.537 -20.203 5.344 1 97.44 200 GLN B C 1
ATOM 3148 O O . GLN B 1 200 ? -2.961 -20.297 4.258 1 97.44 200 GLN B O 1
ATOM 3153 N N . SER B 1 201 ? -4.41 -19.25 5.613 1 98.38 201 SER B N 1
ATOM 3154 C CA . SER B 1 201 ? -4.707 -18.141 4.699 1 98.38 201 SER B CA 1
ATOM 3155 C C . SER B 1 201 ? -4.535 -16.797 5.387 1 98.38 201 SER B C 1
ATOM 3157 O O . SER B 1 201 ? -4.582 -16.703 6.617 1 98.38 201 SER B O 1
ATOM 3159 N N . GLY B 1 202 ? -4.227 -15.758 4.621 1 98.38 202 GLY B N 1
ATOM 3160 C CA . GLY B 1 202 ? -4.133 -14.406 5.152 1 98.38 202 GLY B CA 1
ATOM 3161 C C . GLY B 1 202 ? -2.9 -14.188 6.008 1 98.38 202 GLY B C 1
ATOM 3162 O O . GLY B 1 202 ? -2.943 -13.43 6.984 1 98.38 202 GLY B O 1
ATOM 3163 N N . VAL B 1 203 ? -1.801 -14.93 5.672 1 98.62 203 VAL B N 1
ATOM 3164 C CA . VAL B 1 203 ? -0.578 -14.805 6.461 1 98.62 203 VAL B CA 1
ATOM 3165 C C . VAL B 1 203 ? 0.579 -14.391 5.555 1 98.62 203 VAL B C 1
ATOM 3167 O O . VAL B 1 203 ? 0.452 -14.406 4.328 1 98.62 203 VAL B O 1
ATOM 3170 N N . PHE B 1 204 ? 1.599 -13.922 6.137 1 98.88 204 PHE B N 1
ATOM 3171 C CA . PHE B 1 204 ? 2.855 -13.555 5.496 1 98.88 204 PHE B CA 1
ATOM 3172 C C . PHE B 1 204 ? 3.969 -14.516 5.895 1 98.88 204 PHE B C 1
ATOM 3174 O O . PHE B 1 204 ? 4.332 -14.602 7.07 1 98.88 204 PHE B O 1
ATOM 3181 N N . LEU B 1 205 ? 4.508 -15.273 4.918 1 98.94 205 LEU B N 1
ATOM 3182 C CA . LEU B 1 205 ? 5.523 -16.297 5.164 1 98.94 205 LEU B CA 1
ATOM 3183 C C . LEU B 1 205 ? 6.793 -15.992 4.375 1 98.94 205 LEU B C 1
ATOM 3185 O O . LEU B 1 205 ? 6.758 -15.266 3.379 1 98.94 205 LEU B O 1
ATOM 3189 N N . ASP B 1 206 ? 7.891 -16.5 4.844 1 98.88 206 ASP B N 1
ATOM 3190 C CA . ASP B 1 206 ? 9.047 -16.5 3.953 1 98.88 206 ASP B CA 1
ATOM 3191 C C . ASP B 1 206 ? 9.141 -17.812 3.176 1 98.88 206 ASP B C 1
ATOM 3193 O O . ASP B 1 206 ? 8.305 -18.688 3.338 1 98.88 206 ASP B O 1
ATOM 3197 N N . TYR B 1 207 ? 10.133 -17.984 2.301 1 98.88 207 TYR B N 1
ATOM 3198 C CA . TYR B 1 207 ? 10.242 -19.094 1.359 1 98.88 207 TYR B CA 1
ATOM 3199 C C . TYR B 1 207 ? 10.453 -20.406 2.094 1 98.88 207 TYR B C 1
ATOM 3201 O O . TYR B 1 207 ? 10.344 -21.484 1.498 1 98.88 207 TYR B O 1
ATOM 3209 N N . THR B 1 208 ? 10.703 -20.344 3.439 1 98.75 208 THR B N 1
ATOM 3210 C CA . THR B 1 208 ? 10.898 -21.562 4.23 1 98.75 208 THR B CA 1
ATOM 3211 C C . THR B 1 208 ? 9.633 -21.906 5.016 1 98.75 208 THR B C 1
ATOM 3213 O O . THR B 1 208 ? 9.586 -22.922 5.711 1 98.75 208 THR B O 1
ATOM 3216 N N . GLY B 1 209 ? 8.672 -21.031 4.969 1 98.75 209 GLY B N 1
ATOM 3217 C CA . GLY B 1 209 ? 7.418 -21.266 5.664 1 98.75 209 GLY B CA 1
ATOM 3218 C C . GLY B 1 209 ? 7.34 -20.578 7.012 1 98.75 209 GLY B C 1
ATOM 3219 O O . GLY B 1 209 ? 6.336 -20.703 7.719 1 98.75 209 GLY B O 1
ATOM 3220 N N . LYS B 1 210 ? 8.352 -19.844 7.352 1 98.5 210 LYS B N 1
ATOM 3221 C CA . LYS B 1 210 ? 8.352 -19.109 8.617 1 98.5 210 LYS B CA 1
ATOM 3222 C C . LYS B 1 210 ? 7.457 -17.891 8.539 1 98.5 210 LYS B C 1
ATOM 3224 O O . LYS B 1 210 ? 7.539 -17.109 7.59 1 98.5 210 LYS B O 1
ATOM 3229 N N . PRO B 1 211 ? 6.609 -17.688 9.562 1 98.69 211 PRO B N 1
ATOM 3230 C CA . PRO B 1 211 ? 5.758 -16.5 9.562 1 98.69 211 PRO B CA 1
ATOM 3231 C C . PRO B 1 211 ? 6.547 -15.211 9.742 1 98.69 211 PRO B C 1
ATOM 3233 O O . PRO B 1 211 ? 7.523 -15.18 10.492 1 98.69 211 PRO B O 1
ATOM 3236 N N . LEU B 1 212 ? 6.176 -14.211 9.039 1 98.62 212 LEU B N 1
ATOM 3237 C CA . LEU B 1 212 ? 6.738 -12.867 9.148 1 98.62 212 LEU B CA 1
ATOM 3238 C C . LEU B 1 212 ? 5.688 -11.875 9.641 1 98.62 212 LEU B C 1
ATOM 3240 O O . LEU B 1 212 ? 4.5 -12.031 9.344 1 98.62 212 LEU B O 1
ATOM 3244 N N . PRO B 1 213 ? 6.105 -10.859 10.422 1 98.69 213 PRO B N 1
ATOM 3245 C CA . PRO B 1 213 ? 5.156 -9.789 10.75 1 98.69 213 PRO B CA 1
ATOM 3246 C C . PRO B 1 213 ? 4.777 -8.945 9.539 1 98.69 213 PRO B C 1
ATOM 3248 O O . PRO B 1 213 ? 5.527 -8.883 8.562 1 98.69 213 PRO B O 1
ATOM 3251 N N . TRP B 1 214 ? 3.633 -8.344 9.609 1 98.5 214 TRP B N 1
ATOM 3252 C CA . TRP B 1 214 ? 3.213 -7.469 8.516 1 98.5 214 TRP B CA 1
ATOM 3253 C C . TRP B 1 214 ? 4.082 -6.219 8.461 1 98.5 214 TRP B C 1
ATOM 3255 O O . TRP B 1 214 ? 4.48 -5.684 9.5 1 98.5 214 TRP B O 1
#

pLDDT: mean 98.24, std 1.32, range [89.38, 99.0]

Secondary structure (DSSP, 8-state):
-EEEEES-SSHHHHHHHHHHHHTT-EEEEEESS--S---TTEEEEE--TT-HHHHHHHHHT--SPEEEEEE---------TT---HHHHHHHHIIIIIHHHHHHHHHHHTT-EEEEEEEEEE--GGG-TTT----S-HHHHHHHHHHHHHHHHHHHH-TTSEEEEEE--SB-STTT-TT--B-HHHHHHHHHHHHHT----SEEEETTS-B---/-EEEEES-SSHHHHHHHHHHHHTT-EEEEEESS--S---TTEEEEE--TT-HHHHHHHHHT--SPEEEEEE---------TT---HHHHHHHHIIIIIHHHHHHHHHHHTT-EEEEEEEEEE--GGG-TTT----S-HHHHHHHHHHHHHHHHHHHH-TTSEEEEEE--SB-STTT-TT--B-HHHHHHHHHHHHHT----SEEEETTS-B---

Radius of gyration: 22.14 Å; Cα contacts (8 Å, |Δi|>4): 1032; chains: 2; bounding box: 49×70×48 Å

Sequence (428 aa):
MHWVITGANRGIGLALTKQLLSKGEKVTVGVRTSMPIEHENLKVLKVDTSNPVSIETFVSQIIEPIDVLINNAGVLIEERFPEVTEEGMILSFKVNTMGPYMLVQECYKQSKLREGAKIINISSILGSIASTGGTTSVPYSVSKAALNMVTKLLAHRLKNMYVVSVHPGWVKTDMGGPEAPLLPEESAAGIIKVIENLNQSGVFLDYTGKPLPWMHWVITGANRGIGLALTKQLLSKGEKVTVGVRTSMPIEHENLKVLKVDTSNPVSIETFVSQIIEPIDVLINNAGVLIEERFPEVTEEGMILSFKVNTMGPYMLVQECYKQSKLREGAKIINISSILGSIASTGGTTSVPYSVSKAALNMVTKLLAHRLKNMYVVSVHPGWVKTDMGGPEAPLLPEESAAGIIKVIENLNQSGVFLDYTGKPLPW

Foldseek 3Di:
DEEEEEPQQFFLNVLLVVVCVVVVYQYEYEYQDDHPDDDPSYHYHYADLLDLVRLLVRLVPQDAAAQEYELDFADFDQAFPPGDDPVLLSVRQSRQAVSLLSNVVSCVVVVRHDQQHEYEREAAPLLFPVRHPDDSGVSRNVNRVNNLVSQQVVCVVNVRYAGEYEHLAQEPTPRSHPPGDHHSNRSSVLQVVCRVPPDHHSFYAYSNRHGDHD/DEEEEEPQQDFLNVLLVVVCVVVVYQYEYEYQDDHPDDDPSYHYDYADLLDLVRLLVRLVPQDAAAQEYELDFADFDQAFPPGDDPVLLSVRQSRQAVSLLSNVVSCVVVVRHDQQHEYEREAAPLLFPVRHPDDSGPSRNVNRVNNLVSQQVVCVVNVRYAGEYEHLAQEPTPRSHPPGDHHSNRSSVLQVVCRVPPDHHSFYAYSNRHGDHD

Nearest PDB structures (foldseek):
  5u1p-assembly1_A-2  TM=8.989E-01  e=3.652E-20  Burkholderia multivorans ATCC 17616
  5idw-assembly1_B  TM=8.717E-01  e=1.830E-19  Burkholderia vietnamiensis G4
  3vtz-assembly1_B  TM=8.401E-01  e=8.654E-15  Thermoplasma volcanium GSS1
  8g93-assembly1_A  TM=8.523E-01  e=2.276E-14  Canis lupus familiaris
  3vtz-assembly1_A  TM=8.163E-01  e=1.359E-14  Thermoplasma volcanium GSS1

InterPro domains:
  IPR002347 Short-chain dehydrogenase/reductase SDR [PF00106] (4-177)
  IPR002347 Short-chain dehydrogenase/reductase SDR [PR00080] (64-75)
  IPR002347 Short-chain dehydrogenase/reductase SDR [PR00080] (117-125)
  IPR002347 Short-chain dehydrogenase/reductase SDR [PR00080] (140-159)
  IPR002347 Short-chain dehydrogenase/reductase SDR [PR00081] (2-19)
  IPR002347 Short-chain dehydrogenase/reductase SDR [PR00081] (64-75)
  IPR002347 Short-chain dehydrogenase/reductase SDR [PR00081] (111-127)
  IPR002347 Short-chain dehydrogenase/reductase SDR [PR00081] (140-159)
  IPR002347 Short-chain dehydrogenase/reductase SDR [PR00081] (159-176)
  IPR036291 NAD(P)-binding domain superfamily [SSF51735] (3-214)
  IPR052184 Short-chain dehydrogenases/reductases (SDR) enzymes [PTHR45458] (3-214)

Solvent-accessible surface area (backbone atoms only — not comparable to full-atom values): 20966 Å² total; per-residue (Å²): 103,33,36,36,32,29,37,30,60,46,51,49,30,27,32,38,50,52,54,40,48,75,71,68,31,38,36,41,34,30,24,79,73,75,66,88,71,87,52,95,50,53,44,85,44,59,31,47,55,64,34,69,68,38,37,50,54,40,50,71,67,56,81,69,59,30,42,32,40,34,39,48,43,67,63,78,46,79,27,33,91,79,62,64,49,71,66,46,38,49,52,22,29,30,29,41,24,49,16,49,52,50,45,52,36,45,30,56,76,67,66,33,58,37,90,57,18,36,37,37,37,59,46,38,66,59,18,13,53,71,68,42,84,55,67,63,25,46,30,30,28,28,15,27,22,20,27,49,30,47,25,35,43,46,21,60,70,40,72,67,37,28,18,29,28,30,17,52,65,60,29,43,28,91,88,49,29,90,81,28,82,34,47,29,59,58,28,25,53,28,39,52,51,37,60,77,66,59,85,68,53,46,46,40,24,35,24,83,53,48,78,48,73,69,104,32,37,36,33,29,38,29,58,47,52,49,31,26,30,38,50,53,54,41,48,74,72,67,32,37,36,39,34,30,23,79,70,73,65,90,71,86,52,95,51,53,43,85,43,58,32,46,55,64,35,72,68,38,37,48,55,39,51,72,67,55,81,68,60,30,41,33,40,35,39,48,43,66,63,79,47,79,27,32,91,80,62,64,50,70,66,48,38,50,52,22,28,30,29,41,25,48,17,51,53,51,46,52,37,46,29,55,76,66,66,32,58,37,89,59,17,36,37,37,36,59,45,40,64,58,18,13,53,71,69,42,85,54,69,64,25,46,31,31,28,28,16,25,23,18,27,48,29,48,26,36,42,47,20,58,70,40,72,65,36,29,19,28,28,29,17,55,65,61,30,44,29,92,87,49,29,89,82,27,83,34,46,28,58,58,28,26,54,29,39,52,50,36,59,76,66,59,85,69,52,45,47,39,25,35,22,83,55,48,79,48,72,67